Protein AF-A0A519CVZ2-F1 (afdb_monomer)

Sequence (558 aa):
MRIAIYMDTSGSMRLRGNDTLRDNHWDLVHSRFVDLPLRYVAFSSRNQQDVQSDWVVHDKPNLAKLSPNEFGGATYLWGLIVDEANIMIRRGLKPEEVLIYVITDGEDNQSPGLLRGFGGINGCIDELNIMKFPAEFWIVGIGLKEYEAASYQKFASRSGGQFFKLDNGKEEPVASEMKRSWKHRSSDPADWKKQRLRIIRDYLKDNKFESVLNLSGQDSLYALRSIIPVDHEELIEIGTKADAAMESKEWMGPSRHRKGHRWILLRKETYDALDDVKRDALAREISSFKGYGKLHLILDDFDLPLSGVTVGSGSRVLSDLRQWSGTDIDDLIAAIVDCGTSLDSDKIRIGTLERVRIENRFPLPNQPYIVLGPGGQRNSNYSNDDWWKGHYSNDDWNAVPGLPTDTCRPGLVVTPYLDCCRVNKTYHKDGYYEKLRERINSSAACRDFRNCFENSTEWDIPTPMQSLPVPHEERTHSDVWAPSRDCFIQILEEALVHIENCWHSKGMNNQVVIELTQLGKIIGLHNHPALACFEMAVGNISSDIRIRYSYSKVNGLY

Nearest PDB structures (foldseek):
  8ft6-assembly1_A  TM=7.127E-01  e=2.247E-05  Homo sapiens
  9fa7-assembly1_B  TM=7.196E-01  e=4.716E-05  Homo sapiens
  6sn1-assembly1_B  TM=7.176E-01  e=3.469E-04  Homo sapiens
  2m32-assembly1_A  TM=6.378E-01  e=9.347E-05  Homo sapiens
  8d3d-assembly1_A  TM=5.758E-01  e=1.393E-04  Homo sapiens

Radius of gyration: 29.03 Å; Cα contacts (8 Å, |Δi|>4): 836; chains: 1; bounding box: 63×72×75 Å

Solvent-accessible surface area (backbone atoms only — not comparable to full-atom values): 31614 Å² total; per-residue (Å²): 111,34,40,37,36,39,38,56,21,17,43,65,40,70,40,96,62,41,44,59,55,50,49,55,39,43,73,66,44,50,70,74,52,43,82,25,35,28,27,33,32,34,33,11,33,85,87,42,69,48,74,82,35,79,59,45,66,39,55,60,75,61,47,71,65,67,67,82,89,67,69,38,65,43,31,28,49,41,45,45,52,54,51,48,51,52,53,38,50,77,70,70,51,60,36,84,42,32,38,38,37,39,38,41,58,75,64,28,73,49,22,65,78,60,22,27,35,77,72,5,52,58,43,38,43,52,52,32,44,77,69,68,45,39,35,34,32,36,37,38,36,36,74,52,53,71,74,54,46,50,50,49,39,49,53,13,26,30,38,25,37,42,60,41,79,40,46,94,96,31,48,67,63,48,44,52,51,49,50,50,56,49,49,46,42,72,76,37,56,67,60,37,54,52,48,25,53,47,38,32,53,59,46,38,72,83,38,77,87,62,85,58,46,62,42,94,76,34,77,56,55,42,60,61,48,79,50,48,70,95,77,67,80,63,74,79,73,86,86,73,102,68,71,52,47,50,72,48,76,51,85,68,59,98,88,45,81,70,30,46,30,35,35,35,42,44,40,41,73,62,55,72,71,45,53,71,71,48,42,48,49,52,18,46,53,66,46,62,64,79,64,86,31,35,41,33,42,30,38,33,88,59,74,75,59,94,66,100,66,75,78,77,76,81,84,57,31,65,65,54,53,59,50,42,55,88,38,98,51,30,70,45,47,50,40,28,56,74,64,35,95,75,60,67,46,82,27,55,43,66,46,42,49,72,52,53,49,70,71,37,96,56,91,70,75,96,62,79,68,89,57,50,51,91,77,74,75,88,68,94,80,74,71,98,83,64,77,84,79,78,72,54,57,79,81,42,50,43,58,32,78,60,84,78,64,97,66,73,34,27,26,38,39,38,41,66,60,73,63,39,70,60,54,51,52,60,36,58,73,73,63,46,45,61,55,49,50,53,49,44,74,68,33,64,49,39,49,53,25,48,59,46,34,73,69,52,88,79,79,75,77,59,72,76,62,83,69,57,86,73,78,94,66,99,60,52,76,66,67,63,44,55,56,36,52,54,40,38,51,50,42,53,39,52,47,45,53,48,48,69,69,26,62,83,43,96,54,42,70,37,38,37,36,40,37,38,28,49,46,42,53,76,74,38,51,86,73,33,60,56,53,59,24,44,55,50,27,50,41,71,79,34,77,73,51,44,80,41,82,42,74,43,87,57,68,57,82,130

Mean predicted aligned error: 20.01 Å

pLDDT: mean 71.09, std 21.3, range [25.78, 98.06]

Foldseek 3Di:
DAEEEEEEQAQCCVPPCVVVLVLLLQVLALQLCAPHQYWYWYDAAPPDIDTPHHRDHDHPVVSNVPDDPHHHHHHADLVVLLVVLVVCVVVVHDLAVYEYEYEEADFACHHDDCCGTLSNLQVSQVSCQVSLRLHQYEYEHEPHDPVRQVSVQLSNLLSLHYYHYGYPPCSVVRSVVVVVLSCCCVVCVPVSVVSSVVSNVVSCLVVVPGHGHQDVVVVQVVLQVNQDDVDDQWDDFDDDQRFHKDWDWDDPDDPDDTFIEIEGEDEPVNVVPDDLVNLLVVLLVQQVPPGNAAYEYAYEPWDDQDDDDDQPPQDWQLVSLCSCCPTPCNSSSVSNVVNHPPPPGRHYGYYYPVVCCVPDPDDDDPGDDGAQGPPDPPPVDDDPPDPPPSRDHPQAEDEPPDDDDPDFHQEYEQELAQPLVVSVCVCPVPVNVVVLVVLLVVDPLSVQLCVQQVPPPDDDFPPVQQVDDDPDDPDDSCRSVVSRVVSSLSRLSSVLSSCLVRVPPPHHNQEYEYEYEPVCVVRCVVVRSSVVSSVVSSVVSHVSRDYHYHYDPDHNDD

Structure (mmCIF, N/CA/C/O backbone):
data_AF-A0A519CVZ2-F1
#
_entry.id   AF-A0A519CVZ2-F1
#
loop_
_atom_site.group_PDB
_atom_site.id
_atom_site.type_symbol
_atom_site.label_atom_id
_atom_site.label_alt_id
_atom_site.label_comp_id
_atom_site.label_asym_id
_atom_site.label_entity_id
_atom_site.label_seq_id
_atom_site.pdbx_PDB_ins_code
_atom_site.Cartn_x
_atom_site.Cartn_y
_atom_site.Cartn_z
_atom_site.occupancy
_atom_site.B_iso_or_equiv
_atom_site.auth_seq_id
_atom_site.auth_comp_id
_atom_site.auth_asym_id
_atom_site.auth_atom_id
_atom_site.pdbx_PDB_model_num
ATOM 1 N N . MET A 1 1 ? 1.267 -18.522 -14.099 1.00 87.44 1 MET A N 1
ATOM 2 C CA . MET A 1 1 ? 2.031 -17.375 -13.564 1.00 87.44 1 MET A CA 1
ATOM 3 C C . MET A 1 1 ? 2.373 -16.457 -14.720 1.00 87.44 1 MET A C 1
ATOM 5 O O . MET A 1 1 ? 2.730 -16.963 -15.776 1.00 87.44 1 MET A O 1
ATOM 9 N N . ARG A 1 2 ? 2.217 -15.149 -14.540 1.00 94.44 2 ARG A N 1
ATOM 10 C CA . ARG A 1 2 ? 2.443 -14.109 -15.548 1.00 94.44 2 ARG A CA 1
ATOM 11 C C . ARG A 1 2 ? 3.295 -13.000 -14.936 1.00 94.44 2 ARG A C 1
ATOM 13 O O . ARG A 1 2 ? 3.362 -12.896 -13.708 1.00 94.44 2 ARG A O 1
ATOM 20 N N . ILE A 1 3 ? 3.924 -12.183 -15.771 1.00 95.81 3 ILE A N 1
ATOM 21 C CA . ILE A 1 3 ? 4.720 -11.043 -15.307 1.00 95.81 3 ILE A CA 1
ATOM 22 C C . ILE A 1 3 ? 4.326 -9.766 -16.050 1.00 95.81 3 ILE A C 1
ATOM 24 O O . ILE A 1 3 ? 4.173 -9.775 -17.269 1.00 95.81 3 ILE A O 1
ATOM 28 N N . ALA A 1 4 ? 4.148 -8.680 -15.305 1.00 97.25 4 ALA A N 1
ATOM 29 C CA . ALA A 1 4 ? 4.017 -7.335 -15.844 1.00 97.25 4 ALA A CA 1
ATOM 30 C C . ALA A 1 4 ? 5.262 -6.540 -15.458 1.00 97.25 4 ALA A C 1
ATOM 32 O O . ALA A 1 4 ? 5.564 -6.411 -14.274 1.00 97.25 4 ALA A O 1
ATOM 33 N N . ILE A 1 5 ? 5.996 -6.061 -16.454 1.00 97.06 5 ILE A N 1
ATOM 34 C CA . ILE A 1 5 ? 7.236 -5.310 -16.301 1.00 97.06 5 ILE A CA 1
ATOM 35 C C . ILE A 1 5 ? 6.948 -3.845 -16.608 1.00 97.06 5 ILE A C 1
ATOM 37 O O . ILE A 1 5 ? 6.538 -3.524 -17.723 1.00 97.06 5 ILE A O 1
ATOM 41 N N . TYR A 1 6 ? 7.192 -2.980 -15.629 1.00 97.00 6 TYR A N 1
ATOM 42 C CA . TYR A 1 6 ? 7.087 -1.531 -15.750 1.00 97.00 6 TYR A CA 1
ATOM 43 C C . TYR A 1 6 ? 8.484 -0.929 -15.680 1.00 97.00 6 TYR A C 1
ATOM 45 O O . TYR A 1 6 ? 9.140 -0.991 -14.639 1.00 97.00 6 TYR A O 1
ATOM 53 N N . MET A 1 7 ? 8.939 -0.369 -16.797 1.00 96.06 7 MET A N 1
ATOM 54 C CA . MET A 1 7 ? 10.250 0.255 -16.928 1.00 96.06 7 MET A CA 1
ATOM 55 C C . MET A 1 7 ? 10.097 1.773 -16.963 1.00 96.06 7 MET A C 1
ATOM 57 O O . MET A 1 7 ? 9.520 2.305 -17.909 1.00 96.06 7 MET A O 1
ATOM 61 N N . ASP A 1 8 ? 10.632 2.460 -15.960 1.00 95.06 8 ASP A N 1
ATOM 62 C CA . ASP A 1 8 ? 10.688 3.919 -15.941 1.00 95.06 8 ASP A CA 1
ATOM 63 C C . ASP A 1 8 ? 11.600 4.419 -17.072 1.00 95.06 8 ASP A C 1
ATOM 65 O O . ASP A 1 8 ? 12.719 3.937 -17.272 1.00 95.06 8 ASP A O 1
ATOM 69 N N . THR A 1 9 ? 11.109 5.385 -17.836 1.00 94.38 9 THR A N 1
ATOM 70 C CA . THR A 1 9 ? 11.819 6.061 -18.920 1.00 94.38 9 THR A CA 1
ATOM 71 C C . THR A 1 9 ? 11.833 7.574 -18.752 1.00 94.38 9 THR A C 1
ATOM 73 O O . THR A 1 9 ? 12.067 8.317 -19.708 1.00 94.38 9 THR A O 1
ATOM 76 N N . SER A 1 10 ? 11.607 8.060 -17.535 1.00 92.56 10 SER A N 1
ATOM 77 C CA . SER A 1 10 ? 11.740 9.472 -17.192 1.00 92.56 10 SER A CA 1
ATOM 78 C C . SER A 1 10 ? 13.129 10.025 -17.529 1.00 92.56 10 SER A C 1
ATOM 80 O O . SER A 1 10 ? 14.108 9.305 -17.750 1.00 92.56 10 SER A O 1
ATOM 82 N N . GLY A 1 11 ? 13.236 11.355 -17.592 1.00 89.88 11 GLY A N 1
ATOM 83 C CA . GLY A 1 11 ? 14.487 12.015 -17.968 1.00 89.88 11 GLY A CA 1
ATOM 84 C C . GLY A 1 11 ? 15.670 11.687 -17.047 1.00 89.88 11 GLY A C 1
ATOM 85 O O . GLY A 1 11 ? 16.811 11.718 -17.510 1.00 89.88 11 GLY A O 1
ATOM 86 N N . SER A 1 12 ? 15.424 11.349 -15.775 1.00 89.25 12 SER A N 1
ATOM 87 C CA . SER A 1 12 ? 16.474 10.961 -14.823 1.00 89.25 12 SER A CA 1
ATOM 88 C C . SER A 1 12 ? 17.149 9.646 -15.198 1.00 89.25 12 SER A C 1
ATOM 90 O O . SER A 1 12 ? 18.370 9.570 -15.077 1.00 89.25 12 SER A O 1
ATOM 92 N N . MET A 1 13 ? 16.413 8.696 -15.787 1.00 88.44 13 MET A N 1
ATOM 93 C CA . MET A 1 13 ? 16.923 7.369 -16.160 1.00 88.44 13 MET A CA 1
ATOM 94 C C . MET A 1 13 ? 18.037 7.410 -17.213 1.00 88.44 13 MET A C 1
ATOM 96 O O . MET A 1 13 ? 18.817 6.468 -17.326 1.00 88.44 13 MET A O 1
ATOM 100 N N . ARG A 1 14 ? 18.127 8.491 -18.001 1.00 84.44 14 ARG A N 1
ATOM 101 C CA . ARG A 1 14 ? 19.207 8.707 -18.985 1.00 84.44 14 ARG A CA 1
ATOM 102 C C . ARG A 1 14 ? 20.416 9.429 -18.387 1.00 84.44 14 ARG A C 1
ATOM 104 O O . ARG A 1 14 ? 21.486 9.484 -18.987 1.00 84.44 14 ARG A O 1
ATOM 111 N N . LEU A 1 15 ? 20.241 10.052 -17.230 1.00 70.38 15 LEU A N 1
ATOM 112 C CA . LEU A 1 15 ? 21.274 10.823 -16.558 1.00 70.38 15 LEU A CA 1
ATOM 113 C C . LEU A 1 15 ? 21.985 9.931 -15.528 1.00 70.38 15 LEU A C 1
ATOM 115 O O . LEU A 1 15 ? 21.485 8.892 -15.114 1.00 70.38 15 LEU A O 1
ATOM 119 N N . ARG A 1 16 ? 23.186 10.340 -15.101 1.00 62.31 16 ARG A N 1
ATOM 120 C CA . ARG A 1 16 ? 23.949 9.702 -14.003 1.00 62.31 16 ARG A CA 1
ATOM 121 C C . ARG A 1 16 ? 24.453 8.264 -14.244 1.00 62.31 16 ARG A C 1
ATOM 123 O O . ARG A 1 16 ? 24.914 7.643 -13.295 1.00 62.31 16 ARG A O 1
ATOM 130 N N . GLY A 1 17 ? 24.442 7.763 -15.483 1.00 67.12 17 GLY A N 1
ATOM 131 C CA . GLY A 1 17 ? 24.876 6.390 -15.799 1.00 67.12 17 GLY A CA 1
ATOM 132 C C . GLY A 1 17 ? 23.854 5.313 -15.413 1.00 67.12 17 GLY A C 1
ATOM 133 O O . GLY A 1 17 ? 24.171 4.123 -15.430 1.00 67.12 17 GLY A O 1
ATOM 134 N N . ASN A 1 18 ? 22.628 5.726 -15.072 1.00 76.62 18 ASN A N 1
ATOM 135 C CA . ASN A 1 18 ? 21.520 4.834 -14.735 1.00 76.62 18 ASN A CA 1
ATOM 136 C C . ASN A 1 18 ? 21.064 3.995 -15.940 1.00 76.62 18 ASN A C 1
ATOM 138 O O . ASN A 1 18 ? 20.574 2.883 -15.759 1.00 76.62 18 ASN A O 1
ATOM 142 N N . ASP A 1 19 ? 21.271 4.492 -17.161 1.00 77.50 19 ASP A N 1
ATOM 143 C CA . ASP A 1 19 ? 20.993 3.782 -18.408 1.00 77.50 19 ASP A CA 1
ATOM 144 C C . ASP A 1 19 ? 21.835 2.509 -18.537 1.00 77.50 19 ASP A C 1
ATOM 146 O O . ASP A 1 19 ? 21.301 1.432 -18.788 1.00 77.50 19 ASP A O 1
ATOM 150 N N . THR A 1 20 ? 23.130 2.619 -18.252 1.00 83.94 20 THR A N 1
ATOM 151 C CA . THR A 1 20 ? 24.071 1.498 -18.284 1.00 83.94 20 THR A CA 1
ATOM 152 C C . THR A 1 20 ? 23.724 0.477 -17.198 1.00 83.94 20 THR A C 1
ATOM 154 O O . THR A 1 20 ? 23.700 -0.720 -17.469 1.00 83.94 20 THR A O 1
ATOM 157 N N . LEU A 1 21 ? 23.394 0.929 -15.980 1.00 87.12 21 LEU A N 1
ATOM 158 C CA . LEU A 1 21 ? 22.969 0.033 -14.897 1.00 87.12 21 LEU A CA 1
ATOM 159 C C . LEU A 1 21 ? 21.688 -0.722 -15.240 1.00 87.12 21 LEU A C 1
ATOM 161 O O . LEU A 1 21 ? 21.613 -1.932 -15.031 1.00 87.12 21 LEU A O 1
ATOM 165 N N . ARG A 1 22 ? 20.691 -0.014 -15.777 1.00 89.94 22 ARG A N 1
ATOM 166 C CA . ARG A 1 22 ? 19.430 -0.598 -16.233 1.00 89.94 22 ARG A CA 1
ATOM 167 C C . ARG A 1 22 ? 19.679 -1.663 -17.297 1.00 89.94 22 ARG A C 1
ATOM 169 O O . ARG A 1 22 ? 19.153 -2.764 -17.159 1.00 89.94 22 ARG A O 1
ATOM 176 N N . ASP A 1 23 ? 20.449 -1.336 -18.331 1.00 89.12 23 ASP A N 1
ATOM 177 C CA . ASP A 1 23 ? 20.677 -2.225 -19.474 1.00 89.12 23 ASP A CA 1
ATOM 178 C C . ASP A 1 23 ? 21.480 -3.464 -19.062 1.00 89.12 23 ASP A C 1
ATOM 180 O O . ASP A 1 23 ? 21.052 -4.586 -19.329 1.00 89.12 23 ASP A O 1
ATOM 184 N N . ASN A 1 24 ? 22.557 -3.284 -18.289 1.00 91.06 24 ASN A N 1
ATOM 185 C CA . ASN A 1 24 ? 23.325 -4.396 -17.723 1.00 91.06 24 ASN A CA 1
ATOM 186 C C . ASN A 1 24 ? 22.442 -5.306 -16.862 1.00 91.06 24 ASN A C 1
ATOM 188 O O . ASN A 1 24 ? 22.501 -6.532 -16.959 1.00 91.06 24 ASN A O 1
ATOM 192 N N . HIS A 1 25 ? 21.612 -4.718 -15.999 1.00 92.00 25 HIS A N 1
ATOM 193 C CA . HIS A 1 25 ? 20.696 -5.481 -15.163 1.00 92.00 25 HIS A CA 1
ATOM 194 C C . HIS A 1 25 ? 19.666 -6.241 -16.003 1.00 92.00 25 HIS A C 1
ATOM 196 O O . HIS A 1 25 ? 19.433 -7.425 -15.752 1.00 92.00 25 HIS A O 1
ATOM 202 N N . TRP A 1 26 ? 19.090 -5.603 -17.026 1.00 92.50 26 TRP A N 1
ATOM 203 C CA . TRP A 1 26 ? 18.158 -6.245 -17.951 1.00 92.50 26 TRP A CA 1
ATOM 204 C C . TRP A 1 26 ? 18.793 -7.456 -18.635 1.00 92.50 26 TRP A C 1
ATOM 206 O O . TRP A 1 26 ? 18.219 -8.545 -18.560 1.00 92.50 26 TRP A O 1
ATOM 216 N N . ASP A 1 27 ? 20.002 -7.309 -19.180 1.00 92.19 27 ASP A N 1
ATOM 217 C CA . ASP A 1 27 ? 20.771 -8.379 -19.827 1.00 92.19 27 ASP A CA 1
ATOM 218 C C . ASP A 1 27 ? 21.028 -9.580 -18.897 1.00 92.19 27 ASP A C 1
ATOM 220 O O . ASP A 1 27 ? 21.035 -10.740 -19.326 1.00 92.19 27 ASP A O 1
ATOM 224 N N . LEU A 1 28 ? 21.162 -9.337 -17.592 1.00 92.75 28 LEU A N 1
ATOM 225 C CA . LEU A 1 28 ? 21.354 -10.395 -16.600 1.00 92.75 28 LEU A CA 1
ATOM 226 C C . LEU A 1 28 ? 20.055 -11.136 -16.240 1.00 92.75 28 LEU A C 1
ATOM 228 O O . LEU A 1 28 ? 20.092 -12.338 -15.930 1.00 92.75 28 LEU A O 1
ATOM 232 N N . VAL A 1 29 ? 18.899 -10.460 -16.270 1.00 92.75 29 VAL A N 1
ATOM 233 C CA . VAL A 1 29 ? 17.641 -11.009 -15.725 1.00 92.75 29 VAL A CA 1
ATOM 234 C C . VAL A 1 29 ? 16.602 -11.407 -16.771 1.00 92.75 29 VAL A C 1
ATOM 236 O O . VAL A 1 29 ? 15.832 -12.331 -16.503 1.00 92.75 29 VAL A O 1
ATOM 239 N N . HIS A 1 30 ? 16.587 -10.803 -17.964 1.00 92.81 30 HIS A N 1
ATOM 240 C CA . HIS A 1 30 ? 15.504 -10.979 -18.947 1.00 92.81 30 HIS A CA 1
ATOM 241 C C . HIS A 1 30 ? 15.273 -12.452 -19.324 1.00 92.81 30 HIS A C 1
ATOM 243 O O . HIS A 1 30 ? 14.139 -12.916 -19.434 1.00 92.81 30 HIS A O 1
ATOM 249 N N . SER A 1 31 ? 16.353 -13.237 -19.426 1.00 91.56 31 SER A N 1
ATOM 250 C CA . SER A 1 31 ? 16.305 -14.670 -19.746 1.00 91.56 31 SER A CA 1
ATOM 251 C C . SER A 1 31 ? 15.508 -15.522 -18.748 1.00 91.56 31 SER A C 1
ATOM 253 O O . SER A 1 31 ? 15.214 -16.680 -19.030 1.00 91.56 31 SER A O 1
ATOM 255 N N . ARG A 1 32 ? 15.163 -14.984 -17.573 1.00 89.69 32 ARG A N 1
ATOM 256 C CA . ARG A 1 32 ? 14.370 -15.684 -16.548 1.00 89.69 32 ARG A CA 1
ATOM 257 C C . ARG A 1 32 ? 12.876 -15.580 -16.762 1.00 89.69 32 ARG A C 1
ATOM 259 O O . ARG A 1 32 ? 12.135 -16.342 -16.149 1.00 89.69 32 ARG A O 1
ATOM 266 N N . PHE A 1 33 ? 12.467 -14.668 -17.630 1.00 91.31 33 PHE A N 1
ATOM 267 C CA . PHE A 1 33 ? 11.076 -14.466 -17.998 1.00 91.31 33 PHE A CA 1
ATOM 268 C C . PHE A 1 33 ? 10.711 -15.177 -19.306 1.00 91.31 33 PHE A C 1
ATOM 270 O O . PHE A 1 33 ? 9.588 -15.034 -19.784 1.00 91.31 33 PHE A O 1
ATOM 277 N N . VAL A 1 34 ? 11.642 -15.964 -19.863 1.00 89.31 34 VAL A N 1
ATOM 278 C CA . VAL A 1 34 ? 11.375 -16.879 -20.979 1.00 89.31 34 VAL A CA 1
ATOM 279 C C . VAL A 1 34 ? 10.234 -17.822 -20.587 1.00 89.31 34 VAL A C 1
ATOM 281 O O . VAL A 1 34 ? 10.123 -18.223 -19.427 1.00 89.31 34 VAL A O 1
ATOM 284 N N . ASP A 1 35 ? 9.374 -18.137 -21.554 1.00 87.69 35 ASP A N 1
ATOM 285 C CA . ASP A 1 35 ? 8.203 -19.015 -21.406 1.00 87.69 35 ASP A CA 1
ATOM 286 C C . ASP A 1 35 ? 7.067 -18.477 -20.511 1.00 87.69 35 ASP A C 1
ATOM 288 O O . ASP A 1 35 ? 6.082 -19.176 -20.263 1.00 87.69 35 ASP A O 1
ATOM 292 N N . LEU A 1 36 ? 7.144 -17.222 -20.054 1.00 92.25 36 LEU A N 1
ATOM 293 C CA . LEU A 1 36 ? 6.061 -16.579 -19.310 1.00 92.25 36 LEU A CA 1
ATOM 294 C C . LEU A 1 36 ? 5.235 -15.656 -20.204 1.00 92.25 36 LEU A C 1
ATOM 296 O O . LEU A 1 36 ? 5.808 -14.877 -20.966 1.00 92.25 36 LEU A O 1
ATOM 300 N N . PRO A 1 37 ? 3.899 -15.639 -20.050 1.00 95.69 37 PRO A N 1
ATOM 301 C CA . PRO A 1 37 ? 3.086 -14.552 -20.573 1.00 95.69 37 PRO A CA 1
ATOM 302 C C . PRO A 1 37 ? 3.526 -13.237 -19.922 1.00 95.69 37 PRO A C 1
ATOM 304 O O . PRO A 1 37 ? 3.395 -13.068 -18.701 1.00 95.69 37 PRO A O 1
ATOM 307 N N . LEU A 1 38 ? 4.058 -12.328 -20.738 1.00 95.88 38 LEU A N 1
ATOM 308 C CA . LEU A 1 38 ? 4.711 -11.108 -20.286 1.00 95.88 38 LEU A CA 1
ATOM 309 C C . LEU A 1 38 ? 4.056 -9.868 -20.884 1.00 95.88 38 LEU A C 1
ATOM 311 O O . LEU A 1 38 ? 3.852 -9.756 -22.097 1.00 95.88 38 LEU A O 1
ATOM 315 N N . ARG A 1 39 ? 3.768 -8.905 -20.015 1.00 96.12 39 ARG A N 1
ATOM 316 C CA . ARG A 1 39 ? 3.436 -7.532 -20.386 1.00 96.12 39 ARG A CA 1
ATOM 317 C C . ARG A 1 39 ? 4.640 -6.643 -20.091 1.00 96.12 39 ARG A C 1
ATOM 319 O O . ARG A 1 39 ? 5.193 -6.740 -19.003 1.00 96.12 39 ARG A O 1
ATOM 326 N N . TYR A 1 40 ? 5.060 -5.830 -21.054 1.00 96.25 40 TYR A N 1
ATOM 327 C CA . TYR A 1 40 ? 6.166 -4.882 -20.905 1.00 96.25 40 TYR A CA 1
ATOM 328 C C . TYR A 1 40 ? 5.658 -3.495 -21.253 1.00 96.25 40 TYR A C 1
ATOM 330 O O . TYR A 1 40 ? 5.176 -3.283 -22.369 1.00 96.25 40 TYR A O 1
ATOM 338 N N . VAL A 1 41 ? 5.772 -2.574 -20.306 1.00 95.81 41 VAL A N 1
ATOM 339 C CA . VAL A 1 41 ? 5.357 -1.185 -20.465 1.00 95.81 41 VAL A CA 1
ATOM 340 C C . VAL A 1 41 ? 6.521 -0.292 -20.060 1.00 95.81 41 VAL A C 1
ATOM 342 O O . VAL A 1 41 ? 6.954 -0.299 -18.907 1.00 95.81 41 VAL A O 1
ATOM 345 N N . ALA A 1 42 ? 7.025 0.474 -21.018 1.00 95.12 42 ALA A N 1
ATOM 346 C CA . ALA A 1 42 ? 7.904 1.599 -20.747 1.00 95.12 42 ALA A CA 1
ATOM 347 C C . ALA A 1 42 ? 7.041 2.820 -20.399 1.00 95.12 42 ALA A C 1
ATOM 349 O O . ALA A 1 42 ? 6.063 3.083 -21.099 1.00 95.12 42 ALA A O 1
ATOM 350 N N . PHE A 1 43 ? 7.355 3.545 -19.326 1.00 95.25 43 PHE A N 1
ATOM 351 C CA . PHE A 1 43 ? 6.518 4.648 -18.850 1.00 95.25 43 PHE A CA 1
ATOM 352 C C . PHE A 1 43 ? 7.330 5.866 -18.412 1.00 95.25 43 PHE A C 1
ATOM 354 O O . PHE A 1 43 ? 8.376 5.732 -17.787 1.00 95.25 43 PHE A O 1
ATOM 361 N N . SER A 1 44 ? 6.798 7.062 -18.662 1.00 93.38 44 SER A N 1
ATOM 362 C CA . SER A 1 44 ? 7.309 8.308 -18.088 1.00 93.38 44 SER A CA 1
ATOM 363 C C . SER A 1 44 ? 6.169 9.182 -17.555 1.00 93.38 44 SER A C 1
ATOM 365 O O . SER A 1 44 ? 5.676 8.935 -16.457 1.00 93.38 44 SER A O 1
ATOM 367 N N . SER A 1 45 ? 5.709 10.195 -18.292 1.00 90.50 45 SER A N 1
ATOM 368 C CA . SER A 1 45 ? 4.648 11.117 -17.851 1.00 90.50 45 SER A CA 1
ATOM 369 C C . SER A 1 45 ? 3.238 10.517 -18.004 1.00 90.50 45 SER A C 1
ATOM 371 O O . SER A 1 45 ? 3.053 9.503 -18.671 1.00 90.50 45 SER A O 1
ATOM 373 N N . ARG A 1 46 ? 2.204 11.195 -17.471 1.00 74.50 46 ARG A N 1
ATOM 374 C CA . ARG A 1 46 ? 0.796 10.729 -17.392 1.00 74.50 46 ARG A CA 1
ATOM 375 C C . ARG A 1 46 ? 0.120 10.296 -18.716 1.00 74.50 46 ARG A C 1
ATOM 377 O O . ARG A 1 46 ? -0.966 9.748 -18.675 1.00 74.50 46 ARG A O 1
ATOM 384 N N . ASN A 1 47 ? 0.744 10.476 -19.878 1.00 80.56 47 ASN A N 1
ATOM 385 C CA . ASN A 1 47 ? 0.254 9.981 -21.178 1.00 80.56 47 ASN A CA 1
ATOM 386 C C . ASN A 1 47 ? 1.386 9.422 -22.060 1.00 80.56 47 ASN A C 1
ATOM 388 O O . ASN A 1 47 ? 1.271 9.384 -23.281 1.00 80.56 47 ASN A O 1
ATOM 392 N N . GLN A 1 48 ? 2.514 9.061 -21.453 1.00 82.38 48 GLN A N 1
ATOM 393 C CA . GLN A 1 48 ? 3.698 8.555 -22.139 1.00 82.38 48 GLN A CA 1
ATOM 394 C C . GLN A 1 48 ? 3.949 7.133 -21.652 1.00 82.38 48 GLN A C 1
ATOM 396 O O . GLN A 1 48 ? 4.740 6.899 -20.742 1.00 82.38 48 GLN A O 1
ATOM 401 N N . GLN A 1 49 ? 3.195 6.201 -22.229 1.00 87.31 49 GLN A N 1
ATOM 402 C CA . GLN A 1 49 ? 3.321 4.771 -21.986 1.00 87.31 49 GLN A CA 1
ATOM 403 C C . GLN A 1 49 ? 3.483 4.073 -23.334 1.00 87.31 49 GLN A C 1
ATOM 405 O O . GLN A 1 49 ? 2.687 4.297 -24.247 1.00 87.31 49 GLN A O 1
ATOM 410 N N . ASP A 1 50 ? 4.498 3.228 -23.448 1.00 91.19 50 ASP A N 1
ATOM 411 C CA . ASP A 1 50 ? 4.765 2.404 -24.621 1.00 91.19 50 ASP A CA 1
ATOM 412 C C . ASP A 1 50 ? 4.646 0.928 -24.229 1.00 91.19 50 ASP A C 1
ATOM 414 O O . ASP A 1 50 ? 5.482 0.373 -23.508 1.00 91.19 50 ASP A O 1
ATOM 418 N N . VAL A 1 51 ? 3.554 0.298 -24.665 1.00 92.44 51 VAL A N 1
ATOM 419 C CA . VAL A 1 51 ? 3.292 -1.126 -24.435 1.00 92.44 51 VAL A CA 1
ATOM 420 C C . VAL A 1 51 ? 4.001 -1.925 -25.524 1.00 92.44 51 VAL A C 1
ATOM 422 O O . VAL A 1 51 ? 3.459 -2.144 -26.606 1.00 92.44 51 VAL A O 1
ATOM 425 N N . GLN A 1 52 ? 5.204 -2.406 -25.222 1.00 91.69 52 GLN A N 1
ATOM 426 C CA . GLN A 1 52 ? 6.025 -3.164 -26.175 1.00 91.69 52 GLN A CA 1
ATOM 427 C C . GLN A 1 52 ? 5.658 -4.653 -26.234 1.00 91.69 52 GLN A C 1
ATOM 429 O O . GLN A 1 52 ? 5.950 -5.341 -27.211 1.00 91.69 52 GLN A O 1
ATOM 434 N N . SER A 1 53 ? 5.014 -5.172 -25.186 1.00 93.19 53 SER A N 1
ATOM 435 C CA . SER A 1 53 ? 4.488 -6.539 -25.135 1.00 93.19 53 SER A CA 1
ATOM 436 C C . SER A 1 53 ? 3.215 -6.582 -24.301 1.00 93.19 53 SER A C 1
ATOM 438 O O . SER A 1 53 ? 3.153 -5.951 -23.247 1.00 93.19 53 SER A O 1
ATOM 440 N N . ASP A 1 54 ? 2.225 -7.373 -24.719 1.00 94.62 54 ASP A N 1
ATOM 441 C CA . ASP A 1 54 ? 0.940 -7.487 -24.025 1.00 94.62 54 ASP A CA 1
ATOM 442 C C . ASP A 1 54 ? 0.530 -8.950 -23.789 1.00 94.62 54 ASP A C 1
ATOM 444 O O . ASP A 1 54 ? -0.171 -9.559 -24.592 1.00 94.62 54 ASP A O 1
ATOM 4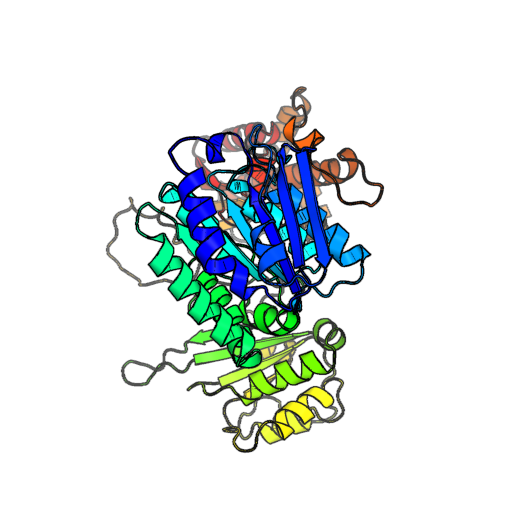48 N N . TRP A 1 55 ? 0.989 -9.518 -22.669 1.00 94.25 55 TRP A N 1
ATOM 449 C CA . TRP A 1 55 ? 0.729 -10.902 -22.237 1.00 94.25 55 TRP A CA 1
ATOM 450 C C . TRP A 1 55 ? 1.135 -11.981 -23.248 1.00 94.25 55 TRP A C 1
ATOM 452 O O . TRP A 1 55 ? 0.509 -13.040 -23.324 1.00 94.25 55 TRP A O 1
ATOM 462 N N . VAL A 1 56 ? 2.214 -11.732 -23.987 1.00 94.12 56 VAL A N 1
ATOM 463 C CA . VAL A 1 56 ? 2.771 -12.659 -24.978 1.00 94.12 56 VAL A CA 1
ATOM 464 C C . VAL A 1 56 ? 3.955 -13.412 -24.375 1.00 94.12 56 VAL A C 1
ATOM 466 O O . VAL A 1 56 ? 4.695 -12.869 -23.556 1.00 94.12 56 VAL A O 1
ATOM 469 N N . VAL A 1 57 ? 4.117 -14.677 -24.763 1.00 95.25 57 VAL A N 1
ATOM 470 C CA . VAL A 1 57 ? 5.305 -15.473 -24.439 1.00 95.25 57 VAL A CA 1
ATOM 471 C C . VAL A 1 57 ? 6.388 -15.175 -25.468 1.00 95.25 57 VAL A C 1
ATOM 473 O O . VAL A 1 57 ? 6.152 -15.305 -26.667 1.00 95.25 57 VAL A O 1
ATOM 476 N N . HIS A 1 58 ? 7.577 -14.810 -24.999 1.00 93.00 58 HIS A N 1
ATOM 477 C CA . HIS A 1 58 ? 8.721 -14.505 -25.854 1.00 93.00 58 HIS A CA 1
ATOM 478 C C . HIS A 1 58 ? 9.841 -15.525 -25.664 1.00 93.00 58 HIS A C 1
ATOM 480 O O . HIS A 1 58 ? 10.096 -15.999 -24.554 1.00 93.00 58 HIS A O 1
ATOM 486 N N . ASP A 1 59 ? 10.548 -15.816 -26.753 1.00 93.31 59 ASP A N 1
ATOM 487 C CA . ASP A 1 59 ? 11.827 -16.510 -26.690 1.00 93.31 59 ASP A CA 1
ATOM 488 C C . ASP A 1 59 ? 12.940 -15.567 -26.193 1.00 93.31 59 ASP A C 1
ATOM 490 O O . ASP A 1 59 ? 12.783 -14.345 -26.084 1.00 93.31 59 ASP A O 1
ATOM 494 N N . LYS A 1 60 ? 14.103 -16.139 -25.868 1.00 91.31 60 LYS A N 1
ATOM 495 C CA . LYS A 1 60 ? 15.231 -15.367 -25.331 1.00 91.31 60 LYS A CA 1
ATOM 496 C C . LYS A 1 60 ? 15.683 -14.222 -26.265 1.00 91.31 60 LYS A C 1
ATOM 498 O O . LYS A 1 60 ? 15.904 -13.128 -25.742 1.00 91.31 60 LYS A O 1
ATOM 503 N N . PRO A 1 61 ? 15.827 -14.416 -27.595 1.00 92.44 61 PRO A N 1
ATOM 504 C CA . PRO A 1 61 ? 16.212 -13.334 -28.502 1.00 92.44 61 PRO A CA 1
ATOM 505 C C . PRO A 1 61 ? 15.196 -12.194 -28.584 1.00 92.44 61 PRO A C 1
ATOM 507 O O . PRO A 1 61 ? 15.613 -11.045 -28.686 1.00 92.44 61 PRO A O 1
ATOM 510 N N . ASN A 1 62 ? 13.888 -12.471 -28.552 1.00 91.88 62 ASN A N 1
ATOM 511 C CA . ASN A 1 62 ? 12.883 -11.409 -28.621 1.00 91.88 62 ASN A CA 1
ATOM 512 C C . ASN A 1 62 ? 12.727 -10.671 -27.286 1.00 91.88 62 ASN A C 1
ATOM 514 O O . ASN A 1 62 ? 12.580 -9.454 -27.306 1.00 91.88 62 ASN A O 1
ATOM 518 N N . LEU A 1 63 ? 12.893 -11.347 -26.139 1.00 91.25 63 LEU A N 1
ATOM 519 C CA . LEU A 1 63 ? 12.985 -10.663 -24.839 1.00 91.25 63 LEU A CA 1
ATOM 520 C C . LEU A 1 63 ? 14.169 -9.699 -24.766 1.00 91.25 63 LEU A C 1
ATOM 522 O O . LEU A 1 63 ? 14.025 -8.608 -24.229 1.00 91.25 63 LEU A O 1
ATOM 526 N N . ALA A 1 64 ? 15.328 -10.086 -25.305 1.00 90.19 64 ALA A N 1
ATOM 527 C CA . ALA A 1 64 ? 16.516 -9.228 -25.314 1.00 90.19 64 ALA A CA 1
ATOM 528 C C . ALA A 1 64 ? 16.314 -7.934 -26.126 1.00 90.19 64 ALA A C 1
ATOM 530 O O . ALA A 1 64 ? 17.001 -6.951 -25.889 1.00 90.19 64 ALA A O 1
ATOM 531 N N . LYS A 1 65 ? 15.373 -7.928 -27.080 1.00 91.06 65 LYS A N 1
ATOM 532 C CA . LYS A 1 65 ? 15.037 -6.748 -27.893 1.00 91.06 65 LYS A CA 1
ATOM 533 C C . LYS A 1 65 ? 14.044 -5.805 -27.213 1.00 91.06 65 LYS A C 1
ATOM 535 O O . LYS A 1 65 ? 13.813 -4.724 -27.745 1.00 91.06 65 LYS A O 1
ATOM 540 N N . LEU A 1 66 ? 13.419 -6.211 -26.102 1.00 89.44 66 LEU A N 1
ATOM 541 C CA . LEU A 1 66 ? 12.555 -5.321 -25.330 1.00 89.44 66 LEU A CA 1
ATOM 542 C C . LEU A 1 66 ? 13.439 -4.299 -24.621 1.00 89.44 66 LEU A C 1
ATOM 544 O O . LEU A 1 66 ? 14.102 -4.612 -23.633 1.00 89.44 66 LEU A O 1
ATOM 548 N N . SER A 1 67 ? 13.463 -3.089 -25.159 1.00 83.94 67 SER A N 1
ATOM 549 C CA . SER A 1 67 ? 14.212 -1.964 -24.623 1.00 83.94 67 SER A CA 1
ATOM 550 C C . SER A 1 67 ? 13.442 -0.678 -24.901 1.00 83.94 67 SER A C 1
ATOM 552 O O . SER A 1 67 ? 12.903 -0.517 -26.003 1.00 83.94 67 SER A O 1
ATOM 554 N N . PRO A 1 68 ? 13.394 0.276 -23.963 1.00 83.31 68 PRO A N 1
ATOM 555 C CA . PRO A 1 68 ? 12.756 1.547 -24.243 1.00 83.31 68 PRO A CA 1
ATOM 556 C C . PRO A 1 68 ? 13.578 2.360 -25.244 1.00 83.31 68 PRO A C 1
ATOM 558 O O . PRO A 1 68 ? 14.796 2.466 -25.118 1.00 83.31 68 PR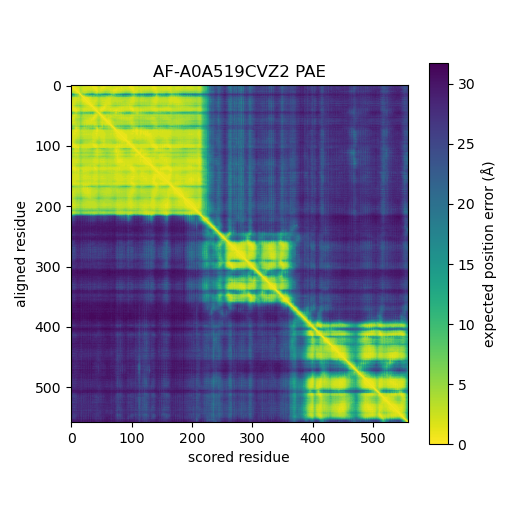O A O 1
ATOM 561 N N . ASN A 1 69 ? 12.904 2.949 -26.231 1.00 77.62 69 ASN A N 1
ATOM 562 C CA . ASN A 1 69 ? 13.561 3.730 -27.286 1.00 77.62 69 ASN A CA 1
ATOM 563 C C . ASN A 1 69 ? 13.621 5.230 -26.964 1.00 77.62 69 ASN A C 1
ATOM 565 O O . ASN A 1 69 ? 14.450 5.952 -27.516 1.00 77.62 69 ASN A O 1
ATOM 569 N N . GLU A 1 70 ? 12.753 5.704 -26.069 1.00 83.00 70 GLU A N 1
ATOM 570 C CA . GLU A 1 70 ? 12.621 7.115 -25.722 1.00 83.00 70 GLU A CA 1
ATOM 571 C C . GLU A 1 70 ? 12.739 7.306 -24.213 1.00 83.00 70 GLU A C 1
ATOM 573 O O . GLU A 1 70 ? 12.062 6.636 -23.436 1.00 83.00 70 GLU A O 1
ATOM 578 N N . PHE A 1 71 ? 13.600 8.247 -23.819 1.00 87.69 71 PHE A N 1
ATOM 579 C CA . PHE A 1 71 ? 13.784 8.664 -22.434 1.00 87.69 71 PHE A CA 1
ATOM 580 C C . PHE A 1 71 ? 13.551 10.159 -22.314 1.00 87.69 71 PHE A C 1
ATOM 582 O O . PHE A 1 71 ? 14.149 10.953 -23.049 1.00 87.69 71 PHE A O 1
ATOM 589 N N . GLY A 1 72 ? 12.709 10.548 -21.370 1.00 86.50 72 GLY A N 1
ATOM 590 C CA . GLY A 1 72 ? 12.347 11.934 -21.160 1.00 86.50 72 GLY A CA 1
ATOM 591 C C . GLY A 1 72 ? 11.038 12.080 -20.407 1.00 86.50 72 GLY A C 1
ATOM 592 O O . GLY A 1 72 ? 10.279 11.133 -20.221 1.00 86.50 72 GLY A O 1
ATOM 593 N N . GLY A 1 73 ? 10.773 13.311 -19.983 1.00 88.56 73 GLY A N 1
ATOM 594 C CA . GLY A 1 73 ? 9.596 13.616 -19.187 1.00 88.56 73 GLY A CA 1
ATOM 595 C C . GLY A 1 73 ? 9.773 13.247 -17.718 1.00 88.56 73 GLY A C 1
ATOM 596 O O . GLY A 1 73 ? 10.888 13.149 -17.200 1.00 88.56 73 GLY A O 1
ATOM 597 N N . ALA A 1 74 ? 8.636 13.135 -17.053 1.00 92.12 74 ALA A N 1
ATOM 598 C CA . ALA A 1 74 ? 8.509 12.983 -15.615 1.00 92.12 74 ALA A CA 1
ATOM 599 C C . ALA A 1 74 ? 8.124 11.523 -15.268 1.00 92.12 74 ALA A C 1
ATOM 601 O O . ALA A 1 74 ? 8.193 10.671 -16.148 1.00 92.12 74 ALA A O 1
ATOM 602 N N . THR A 1 75 ? 7.760 11.213 -14.022 1.00 94.19 75 THR A N 1
ATOM 603 C CA . THR A 1 75 ? 7.520 9.835 -13.541 1.00 94.19 75 THR A CA 1
ATOM 604 C C . THR A 1 75 ? 6.086 9.686 -13.026 1.00 94.19 75 THR A C 1
ATOM 606 O O . THR A 1 75 ? 5.721 10.293 -12.018 1.00 94.19 75 THR A O 1
ATOM 609 N N . TYR A 1 76 ? 5.272 8.885 -13.719 1.00 95.62 76 TYR A N 1
ATOM 610 C CA . TYR A 1 76 ? 3.883 8.528 -13.402 1.00 95.62 76 TYR A CA 1
ATOM 611 C C . TYR A 1 76 ? 3.811 7.048 -13.008 1.00 95.62 76 TYR A C 1
ATOM 613 O O . TYR A 1 76 ? 3.465 6.198 -13.821 1.00 95.62 76 TYR A O 1
ATOM 621 N N . LEU A 1 77 ? 4.201 6.723 -11.777 1.00 96.31 77 LEU A N 1
ATOM 622 C CA . LEU A 1 77 ? 4.369 5.346 -11.312 1.00 96.31 77 LEU A CA 1
ATOM 623 C C . LEU A 1 77 ? 3.130 4.814 -10.579 1.00 96.31 77 LEU A C 1
ATOM 625 O O . LEU A 1 77 ? 2.585 3.776 -10.945 1.00 96.31 77 LEU A O 1
ATOM 629 N N . TRP A 1 78 ? 2.675 5.498 -9.530 1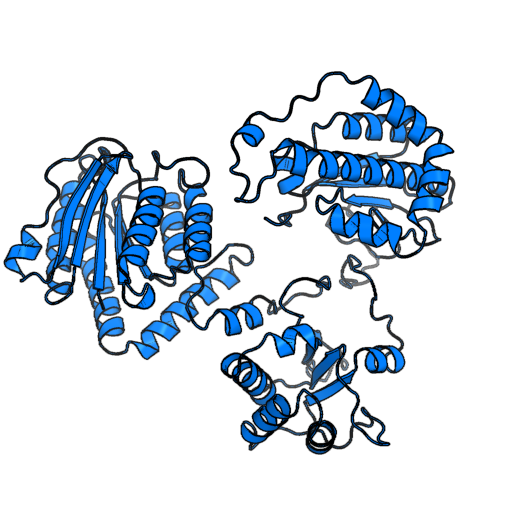.00 96.00 78 TRP A N 1
ATOM 630 C CA . TR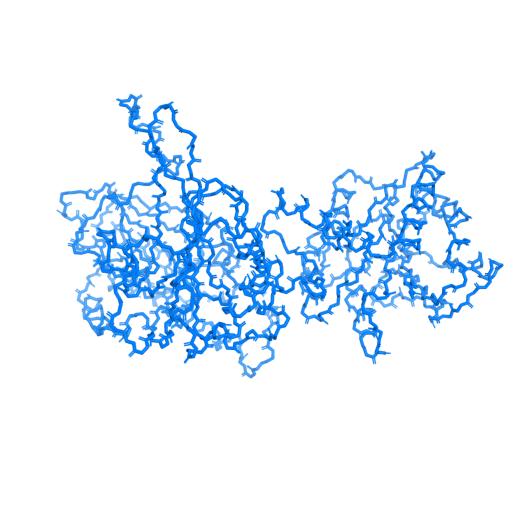P A 1 78 ? 1.597 5.008 -8.670 1.00 96.00 78 TRP A CA 1
ATOM 631 C C . TRP A 1 78 ? 0.247 5.025 -9.384 1.00 96.00 78 TRP A C 1
ATOM 633 O O . TRP A 1 78 ? -0.493 4.046 -9.319 1.00 96.00 78 TRP A O 1
ATOM 643 N N . GLY A 1 79 ? -0.041 6.089 -10.135 1.00 95.19 79 GLY A N 1
ATOM 644 C CA . GLY A 1 79 ? -1.209 6.152 -11.008 1.00 95.19 79 GLY A CA 1
ATOM 645 C C . GLY A 1 79 ? -1.179 5.089 -12.107 1.00 95.19 79 GLY A C 1
ATOM 646 O O . GLY A 1 79 ? -2.188 4.424 -12.316 1.00 95.19 79 GLY A O 1
ATOM 647 N N . LEU A 1 80 ? -0.015 4.846 -12.726 1.00 96.19 80 LEU A N 1
ATOM 648 C CA . LEU A 1 80 ? 0.152 3.762 -13.700 1.00 96.19 80 LEU A CA 1
ATOM 649 C C . LEU A 1 80 ? -0.186 2.401 -13.089 1.00 96.19 80 LEU A C 1
ATOM 651 O O . LEU A 1 80 ? -0.902 1.623 -13.707 1.00 96.19 80 LEU A O 1
ATOM 655 N N . ILE A 1 81 ? 0.308 2.104 -11.884 1.00 96.88 81 ILE A N 1
ATOM 656 C CA . ILE A 1 81 ? 0.031 0.828 -11.210 1.00 96.88 81 ILE A CA 1
ATOM 657 C C . ILE A 1 81 ? -1.477 0.635 -10.992 1.00 96.88 81 ILE A C 1
ATOM 659 O O . ILE A 1 81 ? -1.989 -0.460 -11.237 1.00 96.88 81 ILE A O 1
ATOM 663 N N . VAL A 1 82 ? -2.190 1.681 -10.564 1.00 96.12 82 VAL A N 1
ATOM 664 C CA . VAL A 1 82 ? -3.648 1.646 -10.356 1.00 96.12 82 VAL A CA 1
ATOM 665 C C . VAL A 1 82 ? -4.402 1.462 -11.680 1.00 96.12 82 VAL A C 1
ATOM 667 O O . VAL A 1 82 ? -5.311 0.630 -11.769 1.00 96.12 82 VAL A O 1
ATOM 670 N N . ASP A 1 83 ? -4.009 2.182 -12.730 1.00 94.94 83 ASP A N 1
ATOM 671 C CA . ASP A 1 83 ? -4.610 2.065 -14.063 1.00 94.94 83 ASP A CA 1
ATOM 672 C C . ASP A 1 83 ? -4.387 0.669 -14.659 1.00 94.94 83 ASP A C 1
ATOM 674 O O . ASP A 1 83 ? -5.309 0.039 -15.187 1.00 94.94 83 ASP A O 1
ATOM 678 N N . GLU A 1 84 ? -3.176 0.139 -14.522 1.00 95.06 84 GLU A N 1
ATOM 679 C CA . GLU A 1 84 ? -2.820 -1.184 -15.012 1.00 95.06 84 GLU A CA 1
ATOM 680 C C . GLU A 1 84 ? -3.540 -2.292 -14.241 1.00 95.06 84 GLU A C 1
ATOM 682 O O . GLU A 1 84 ? -4.050 -3.226 -14.862 1.00 95.06 84 GLU A O 1
ATOM 687 N N . ALA A 1 85 ? -3.672 -2.181 -12.916 1.00 95.25 85 ALA A N 1
ATOM 688 C CA . ALA A 1 85 ? -4.487 -3.103 -12.124 1.00 95.25 85 ALA A CA 1
ATOM 689 C C . ALA A 1 85 ? -5.938 -3.144 -12.637 1.00 95.25 85 ALA A C 1
ATOM 691 O O . ALA A 1 85 ? -6.481 -4.226 -12.885 1.00 95.25 85 ALA A O 1
ATOM 692 N N . ASN A 1 86 ? -6.537 -1.980 -12.908 1.00 93.88 86 ASN A N 1
ATOM 693 C CA . ASN A 1 86 ? -7.864 -1.880 -13.519 1.00 93.88 86 ASN A CA 1
ATOM 694 C C . ASN A 1 86 ? -7.938 -2.564 -14.894 1.00 93.88 86 ASN A C 1
ATOM 696 O O . ASN A 1 86 ? -8.883 -3.310 -15.170 1.00 93.88 86 ASN A O 1
ATOM 700 N N . ILE A 1 87 ? -6.947 -2.343 -15.765 1.00 92.88 87 ILE A N 1
ATOM 701 C CA . ILE A 1 87 ? -6.870 -2.994 -17.084 1.00 92.88 87 ILE A CA 1
ATOM 702 C C . ILE A 1 87 ? -6.801 -4.518 -16.929 1.00 92.88 87 ILE A C 1
ATOM 704 O O . ILE A 1 87 ? -7.499 -5.246 -17.641 1.00 92.88 87 ILE A O 1
ATOM 708 N N . MET A 1 88 ? -5.994 -5.015 -15.990 1.00 94.38 88 MET A N 1
ATOM 709 C CA . MET A 1 88 ? -5.847 -6.446 -15.726 1.00 94.38 88 MET A CA 1
ATOM 710 C C . MET A 1 88 ? -7.143 -7.078 -15.214 1.00 94.38 88 MET A C 1
ATOM 712 O O . MET A 1 88 ? -7.542 -8.129 -15.721 1.00 94.38 88 MET A O 1
ATOM 716 N N . ILE A 1 89 ? -7.837 -6.419 -14.282 1.00 92.06 89 ILE A N 1
ATOM 717 C CA . ILE A 1 89 ? -9.138 -6.871 -13.764 1.00 92.06 89 ILE A CA 1
ATOM 718 C C . ILE A 1 89 ? -10.168 -6.950 -14.891 1.00 92.06 89 ILE A C 1
ATOM 720 O O . ILE A 1 89 ? -10.826 -7.978 -15.051 1.00 92.06 89 ILE A O 1
ATOM 724 N N . ARG A 1 90 ? -10.276 -5.907 -15.726 1.00 92.50 90 ARG A N 1
ATOM 725 C CA . ARG A 1 90 ? -11.212 -5.885 -16.869 1.00 92.50 90 ARG A CA 1
ATOM 726 C C . ARG A 1 90 ? -10.948 -7.003 -17.873 1.00 92.50 90 ARG A C 1
ATOM 728 O O . ARG A 1 90 ? -11.868 -7.461 -18.543 1.00 92.50 90 ARG A O 1
ATOM 735 N N . ARG A 1 91 ? -9.698 -7.455 -17.971 1.00 91.81 91 ARG A N 1
ATOM 736 C CA . ARG A 1 91 ? -9.281 -8.580 -18.819 1.00 91.81 91 ARG A CA 1
ATOM 737 C C . ARG A 1 91 ? -9.425 -9.946 -18.136 1.00 91.81 91 ARG A C 1
ATOM 739 O O . ARG A 1 91 ? -9.020 -10.952 -18.714 1.00 91.81 91 ARG A O 1
ATOM 746 N N . GLY A 1 92 ? -9.982 -9.999 -16.925 1.00 91.44 92 GLY A N 1
ATOM 747 C CA . GLY A 1 92 ? -10.199 -11.235 -16.174 1.00 91.44 92 GLY A CA 1
ATOM 748 C C . GLY A 1 92 ? -8.911 -11.876 -15.655 1.00 91.44 92 GLY A C 1
ATOM 749 O O . GLY A 1 92 ? -8.874 -13.086 -15.427 1.00 91.44 92 GLY A O 1
ATOM 750 N N . LEU A 1 93 ? -7.835 -11.097 -15.502 1.00 92.00 93 LEU A N 1
ATOM 751 C CA . LEU A 1 93 ? -6.588 -11.600 -14.939 1.00 92.00 93 LEU A CA 1
ATOM 752 C C . LEU A 1 93 ? -6.701 -11.727 -13.427 1.00 92.00 93 LEU A C 1
ATOM 754 O O . LEU A 1 93 ? -7.134 -10.807 -12.739 1.00 92.00 93 LEU A O 1
ATOM 758 N N . LYS A 1 94 ? -6.256 -12.873 -12.919 1.00 88.88 94 LYS A N 1
ATOM 759 C CA . LYS A 1 94 ? -6.193 -13.144 -11.488 1.00 88.88 94 LYS A CA 1
ATOM 760 C C . LYS A 1 94 ? -4.961 -12.464 -10.882 1.00 88.88 94 LYS A C 1
ATOM 762 O O . LYS A 1 94 ? -3.849 -12.820 -11.286 1.00 88.88 94 LYS A O 1
ATOM 767 N N . PRO A 1 95 ? -5.115 -11.528 -9.929 1.00 88.31 95 PRO A N 1
ATOM 768 C CA . PRO A 1 95 ? -3.992 -10.780 -9.356 1.00 88.31 95 PRO A CA 1
ATOM 769 C C . PRO A 1 95 ? -2.915 -11.687 -8.747 1.00 88.31 95 PRO A C 1
ATOM 771 O O . PRO A 1 95 ? -1.723 -11.429 -8.884 1.00 88.31 95 PRO A O 1
ATOM 774 N N . GLU A 1 96 ? -3.315 -12.802 -8.132 1.00 83.75 96 GLU A N 1
ATOM 775 C CA . GLU A 1 96 ? -2.418 -13.789 -7.525 1.00 83.75 96 GLU A CA 1
ATOM 776 C C . GLU A 1 96 ? -1.536 -14.548 -8.530 1.00 83.75 96 GLU A C 1
ATOM 778 O O . GLU A 1 96 ? -0.535 -15.155 -8.143 1.00 83.75 96 GLU A O 1
ATOM 783 N N . GLU A 1 97 ? -1.889 -14.530 -9.817 1.00 87.88 97 GLU A N 1
ATOM 784 C CA . GLU A 1 97 ? -1.082 -15.129 -10.878 1.00 87.88 97 GLU A CA 1
ATOM 785 C C . GLU A 1 97 ? -0.067 -14.148 -11.469 1.00 87.88 97 GLU A C 1
ATOM 787 O O . GLU A 1 97 ? 0.814 -14.587 -12.217 1.00 87.88 97 GLU A O 1
ATOM 792 N N . VAL A 1 98 ? -0.179 -12.856 -11.148 1.00 92.25 98 VAL A N 1
ATOM 793 C CA . VAL A 1 98 ? 0.632 -11.776 -11.712 1.00 92.25 98 VAL A CA 1
ATOM 794 C C . VAL A 1 98 ? 1.725 -11.370 -10.726 1.00 92.25 98 VAL A C 1
ATOM 796 O O . VAL A 1 98 ? 1.464 -11.005 -9.581 1.00 92.25 98 VAL A O 1
ATOM 799 N N . LEU A 1 99 ? 2.973 -11.419 -11.190 1.00 95.12 99 LEU A N 1
ATOM 800 C CA . LEU A 1 99 ? 4.068 -10.680 -10.572 1.00 95.12 99 LEU A CA 1
ATOM 801 C C . LEU A 1 99 ? 4.192 -9.324 -11.263 1.00 95.12 99 LEU A C 1
ATOM 803 O O . LEU A 1 99 ? 4.360 -9.277 -12.482 1.00 95.12 99 LEU A O 1
ATOM 807 N N . ILE A 1 100 ? 4.149 -8.246 -10.492 1.00 97.50 100 ILE A N 1
ATOM 808 C CA . ILE A 1 100 ? 4.486 -6.912 -10.971 1.00 97.50 100 ILE A CA 1
ATOM 809 C C . ILE A 1 100 ? 5.969 -6.664 -10.704 1.00 97.50 100 ILE A C 1
ATOM 811 O O . ILE A 1 100 ? 6.438 -6.806 -9.578 1.00 97.50 100 ILE A O 1
ATOM 815 N N . TYR A 1 101 ? 6.703 -6.303 -11.748 1.00 97.50 101 TYR A N 1
ATOM 816 C CA . TYR A 1 101 ? 8.130 -6.033 -11.717 1.00 97.50 101 TYR A CA 1
ATOM 817 C C . TYR A 1 101 ? 8.388 -4.592 -12.156 1.00 97.50 101 TYR A C 1
ATOM 819 O O . TYR A 1 101 ? 8.174 -4.252 -13.314 1.00 97.50 101 TYR A O 1
ATOM 827 N N . VAL A 1 102 ? 8.808 -3.737 -11.229 1.00 97.69 102 VAL A N 1
ATOM 828 C CA . VAL A 1 102 ? 9.011 -2.299 -11.461 1.00 97.69 102 VAL A CA 1
ATOM 829 C C . VAL A 1 102 ? 10.500 -1.992 -11.461 1.00 97.69 102 VAL A C 1
ATOM 831 O O . VAL A 1 102 ? 11.218 -2.445 -10.573 1.00 97.69 102 VAL A O 1
ATOM 834 N N . ILE A 1 103 ? 10.956 -1.188 -12.415 1.00 96.69 103 ILE A N 1
ATOM 835 C CA . ILE A 1 103 ? 12.318 -0.652 -12.467 1.00 96.69 103 ILE A CA 1
ATOM 836 C C . ILE A 1 103 ? 12.213 0.872 -12.539 1.00 96.69 103 ILE A C 1
ATOM 838 O O . ILE A 1 103 ? 11.569 1.384 -13.450 1.00 96.69 103 ILE A O 1
ATOM 842 N N . THR A 1 104 ? 12.813 1.590 -11.586 1.00 95.94 104 THR A N 1
ATOM 843 C CA . THR A 1 104 ? 12.738 3.064 -11.492 1.00 95.94 104 THR A CA 1
ATOM 844 C C . THR A 1 104 ? 13.956 3.652 -10.774 1.00 95.94 104 THR A C 1
ATOM 846 O O . THR A 1 104 ? 14.585 2.971 -9.962 1.00 95.94 104 THR A O 1
ATOM 849 N N . ASP A 1 105 ? 14.300 4.908 -11.067 1.00 93.81 105 ASP A N 1
ATOM 850 C CA . ASP A 1 105 ? 15.410 5.646 -10.444 1.00 93.81 105 ASP A CA 1
ATOM 851 C C . ASP A 1 105 ? 14.976 6.869 -9.624 1.00 93.81 105 ASP A C 1
ATOM 853 O O . ASP A 1 105 ? 15.819 7.651 -9.174 1.00 93.81 105 ASP A O 1
ATOM 857 N N . GLY A 1 106 ? 13.671 7.057 -9.427 1.00 88.81 106 GLY A N 1
ATOM 858 C CA . GLY A 1 106 ? 13.162 8.302 -8.874 1.00 88.81 106 GLY A CA 1
ATOM 859 C C . GLY A 1 106 ? 11.813 8.181 -8.192 1.00 88.81 106 GLY A C 1
ATOM 860 O O . GLY A 1 106 ? 11.253 7.104 -8.024 1.00 88.81 106 GLY A O 1
ATOM 861 N N . GLU A 1 107 ? 11.319 9.325 -7.740 1.00 92.25 107 GLU A N 1
ATOM 862 C CA . GLU A 1 107 ? 10.017 9.475 -7.104 1.00 92.25 107 GLU A CA 1
ATOM 863 C C . GLU A 1 107 ? 8.930 9.758 -8.148 1.00 92.25 107 GLU A C 1
ATOM 865 O O . GLU A 1 107 ? 9.155 10.488 -9.116 1.00 92.25 107 GLU A O 1
ATOM 870 N N . ASP A 1 108 ? 7.717 9.259 -7.905 1.00 93.31 108 ASP A N 1
ATOM 871 C CA . ASP A 1 108 ? 6.540 9.667 -8.664 1.00 93.31 108 ASP A CA 1
ATOM 872 C C . ASP A 1 108 ? 6.273 11.174 -8.518 1.00 93.31 108 ASP A C 1
ATOM 874 O O . ASP A 1 108 ? 5.987 11.677 -7.433 1.00 93.31 108 ASP A O 1
ATOM 878 N N . ASN A 1 109 ? 6.294 11.914 -9.621 1.00 91.75 109 ASN A N 1
ATOM 879 C CA . ASN A 1 109 ? 6.058 13.356 -9.616 1.00 91.75 109 ASN A CA 1
ATOM 880 C C . ASN A 1 109 ? 4.914 13.796 -10.546 1.00 91.75 109 ASN A C 1
ATOM 882 O O . ASN A 1 109 ? 4.637 15.002 -10.614 1.00 91.75 109 ASN A O 1
ATOM 886 N N . GLN A 1 110 ? 4.219 12.851 -11.190 1.00 94.44 110 GLN A N 1
ATOM 887 C CA . GLN A 1 110 ? 3.122 13.093 -12.140 1.00 94.44 110 GLN A CA 1
ATOM 888 C C . GLN A 1 110 ? 1.782 12.492 -11.726 1.00 94.44 110 GLN A C 1
ATOM 890 O O . GLN A 1 110 ? 0.752 12.877 -12.289 1.00 94.44 110 GLN A O 1
ATOM 895 N N . SER A 1 111 ? 1.756 11.565 -10.772 1.00 92.38 111 SER A N 1
ATOM 896 C CA . SER A 1 111 ? 0.497 11.014 -10.289 1.00 92.38 111 SER A CA 1
ATOM 897 C C . SER A 1 111 ? -0.327 12.084 -9.571 1.00 92.38 111 SER A C 1
ATOM 899 O O . SER A 1 111 ? 0.228 12.961 -8.901 1.00 92.38 111 SER A O 1
ATOM 901 N N . PRO A 1 112 ? -1.660 12.080 -9.742 1.00 85.31 112 PRO A N 1
ATOM 902 C CA . PRO A 1 112 ? -2.524 13.086 -9.143 1.00 85.31 112 PRO A CA 1
ATOM 903 C C . PRO A 1 112 ? -2.785 12.810 -7.656 1.00 85.31 112 PRO A C 1
ATOM 905 O O . PRO A 1 112 ? -2.824 11.663 -7.215 1.00 85.31 112 PRO A O 1
ATOM 908 N N . GLY A 1 113 ? -3.048 13.878 -6.898 1.00 88.94 113 GLY A N 1
ATOM 909 C CA . GLY A 1 113 ? -3.611 13.805 -5.546 1.00 88.94 113 GLY A CA 1
ATOM 910 C C . GLY A 1 113 ? -2.827 12.906 -4.586 1.00 88.94 113 GLY A C 1
ATOM 911 O O . GLY A 1 113 ? -1.612 13.044 -4.444 1.00 88.94 113 GLY A O 1
ATOM 912 N N . LEU A 1 114 ? -3.545 11.983 -3.940 1.00 87.12 114 LEU A N 1
ATOM 913 C CA . LEU A 1 114 ? -3.013 11.046 -2.943 1.00 87.12 114 LEU A CA 1
ATOM 914 C C . LEU A 1 114 ? -2.060 9.993 -3.516 1.00 87.12 114 LEU A C 1
ATOM 916 O O . LEU A 1 114 ? -1.507 9.227 -2.740 1.00 87.12 114 LEU A O 1
ATOM 920 N N . LEU A 1 115 ? -1.870 9.945 -4.838 1.00 90.69 115 LEU A N 1
ATOM 921 C CA . LEU A 1 115 ? -0.931 9.043 -5.501 1.00 90.69 115 LEU A CA 1
ATOM 922 C C . LEU A 1 115 ? 0.403 9.719 -5.820 1.00 90.69 115 LEU A C 1
ATOM 924 O O . LEU A 1 115 ? 1.255 9.090 -6.426 1.00 90.69 115 LEU A O 1
ATOM 928 N N . ARG A 1 116 ? 0.618 10.990 -5.466 1.00 91.81 116 ARG A N 1
ATOM 929 C CA . ARG A 1 116 ? 1.860 11.694 -5.809 1.00 91.81 116 ARG A CA 1
ATOM 930 C C . ARG A 1 116 ? 2.973 11.437 -4.795 1.00 91.81 116 ARG A C 1
ATOM 932 O O . ARG A 1 116 ? 2.743 11.458 -3.586 1.00 91.81 116 ARG A O 1
ATOM 939 N N . GLY A 1 117 ? 4.201 11.306 -5.279 1.00 92.50 117 GLY A N 1
ATOM 940 C CA . GLY A 1 117 ? 5.388 11.207 -4.438 1.00 92.50 117 GLY A CA 1
ATOM 941 C C . GLY A 1 117 ? 5.529 9.875 -3.710 1.00 92.50 117 GLY A C 1
ATOM 942 O O . GLY A 1 117 ? 4.755 8.943 -3.914 1.00 92.50 117 GLY A O 1
ATOM 943 N N . PHE A 1 118 ? 6.474 9.785 -2.779 1.00 90.56 118 PHE A N 1
ATOM 944 C CA . PHE A 1 118 ? 6.563 8.655 -1.848 1.00 90.56 118 PHE A CA 1
ATOM 945 C C . PHE A 1 118 ? 5.380 8.612 -0.873 1.00 90.56 118 PHE A C 1
ATOM 947 O O . PHE A 1 118 ? 5.012 7.537 -0.404 1.00 90.56 118 PHE A O 1
ATOM 954 N N . GLY A 1 119 ? 4.726 9.754 -0.621 1.00 84.69 119 GLY A N 1
ATOM 955 C CA . GLY A 1 119 ? 3.433 9.793 0.073 1.00 84.69 119 GLY A CA 1
ATOM 956 C C . GLY A 1 119 ? 2.334 9.021 -0.671 1.00 84.69 119 GLY A C 1
ATOM 957 O O . GLY A 1 119 ? 1.421 8.494 -0.036 1.00 84.69 119 GLY A O 1
ATOM 958 N N . GLY A 1 120 ? 2.487 8.872 -1.993 1.00 87.12 120 GLY A N 1
ATOM 959 C CA . GLY A 1 120 ? 1.598 8.139 -2.890 1.00 87.12 120 GLY A CA 1
ATOM 960 C C . GLY A 1 120 ? 1.482 6.639 -2.632 1.00 87.12 120 GLY A C 1
ATOM 961 O O . GLY A 1 120 ? 0.515 6.012 -3.060 1.00 87.12 120 GLY A O 1
ATOM 962 N N . ILE A 1 121 ? 2.432 6.064 -1.889 1.00 91.00 121 ILE A N 1
ATOM 963 C CA . ILE A 1 121 ? 2.469 4.640 -1.530 1.00 91.00 121 ILE A CA 1
ATOM 964 C C . ILE A 1 121 ? 1.187 4.221 -0.802 1.00 91.00 121 ILE A C 1
ATOM 966 O O . ILE A 1 121 ? 0.640 3.165 -1.111 1.00 91.00 121 ILE A O 1
ATOM 970 N N . ASN A 1 122 ? 0.699 5.030 0.147 1.00 85.12 122 ASN A N 1
ATOM 971 C CA . ASN A 1 122 ? -0.523 4.708 0.892 1.00 85.12 122 ASN A CA 1
ATOM 972 C C . ASN A 1 122 ? -1.737 4.673 -0.028 1.00 85.12 122 ASN A C 1
ATOM 974 O O . ASN A 1 122 ? -2.388 3.637 -0.111 1.00 85.12 122 ASN A O 1
ATOM 978 N N . GLY A 1 123 ? -1.957 5.754 -0.784 1.00 85.69 123 GLY A N 1
ATOM 979 C CA . GLY A 1 123 ? -3.063 5.827 -1.734 1.00 85.69 123 GLY A CA 1
ATOM 980 C C . GLY A 1 123 ? -3.027 4.676 -2.738 1.00 85.69 123 GLY A C 1
ATOM 981 O O . GLY A 1 123 ? -4.047 4.052 -2.987 1.00 85.69 123 GLY A O 1
ATOM 982 N N . CYS A 1 124 ? -1.846 4.315 -3.247 1.00 93.44 124 CYS A N 1
ATOM 983 C CA . CYS A 1 124 ? -1.698 3.193 -4.172 1.00 93.44 124 CYS A CA 1
ATOM 984 C C . CYS A 1 124 ? -2.122 1.856 -3.537 1.00 93.44 124 CYS A C 1
ATOM 986 O O . CYS A 1 124 ? -2.880 1.099 -4.137 1.00 93.44 124 CYS A O 1
ATOM 988 N N . ILE A 1 125 ? -1.671 1.563 -2.313 1.00 90.12 125 ILE A N 1
ATOM 989 C CA . ILE A 1 125 ? -2.048 0.335 -1.594 1.00 90.12 125 ILE A CA 1
ATOM 990 C C . ILE A 1 125 ? -3.552 0.299 -1.305 1.00 90.12 125 ILE A C 1
ATOM 992 O O . ILE A 1 125 ? -4.178 -0.748 -1.480 1.00 90.12 125 ILE A O 1
ATOM 996 N N . ASP A 1 126 ? -4.129 1.422 -0.883 1.00 83.19 126 ASP A N 1
ATOM 997 C CA . ASP A 1 126 ? -5.549 1.514 -0.551 1.00 83.19 126 ASP A CA 1
ATOM 998 C C . ASP A 1 126 ? -6.421 1.311 -1.805 1.00 83.19 126 ASP A C 1
ATOM 1000 O O . ASP A 1 126 ? -7.335 0.486 -1.786 1.00 83.19 126 ASP A O 1
ATOM 1004 N N . GLU A 1 127 ? -6.071 1.936 -2.934 1.00 87.25 127 GLU A N 1
ATOM 1005 C CA . GLU A 1 127 ? -6.740 1.726 -4.228 1.00 87.25 127 GLU A CA 1
ATOM 1006 C C . GLU A 1 127 ? -6.649 0.263 -4.696 1.00 87.25 127 GLU A C 1
ATOM 1008 O O . GLU A 1 127 ? -7.644 -0.342 -5.105 1.00 87.25 127 GLU A O 1
ATOM 1013 N N . LEU A 1 128 ? -5.471 -0.363 -4.586 1.00 92.00 128 LEU A N 1
ATOM 1014 C CA . LEU A 1 128 ? -5.292 -1.781 -4.922 1.00 92.00 128 LEU A CA 1
ATOM 1015 C C . LEU A 1 128 ? -6.136 -2.702 -4.028 1.00 92.00 128 LEU A C 1
ATOM 1017 O O . LEU A 1 128 ? -6.668 -3.705 -4.511 1.00 92.00 128 LEU A O 1
ATOM 1021 N N . ASN A 1 129 ? -6.305 -2.363 -2.749 1.00 84.19 129 ASN A N 1
ATOM 1022 C CA . ASN A 1 129 ? -7.183 -3.092 -1.835 1.00 84.19 129 ASN A CA 1
ATOM 1023 C C . ASN A 1 129 ? -8.663 -2.933 -2.196 1.00 84.19 129 ASN A C 1
ATOM 1025 O O . ASN A 1 129 ? -9.383 -3.934 -2.221 1.00 84.19 129 ASN A O 1
ATOM 1029 N N . ILE A 1 130 ? -9.109 -1.716 -2.526 1.00 83.19 130 ILE A N 1
ATOM 1030 C CA . ILE A 1 130 ? -10.481 -1.439 -2.987 1.00 83.19 130 ILE A CA 1
ATOM 1031 C C . ILE A 1 130 ? -10.800 -2.276 -4.232 1.00 83.19 130 ILE A C 1
ATOM 1033 O O . ILE A 1 130 ? -11.850 -2.916 -4.313 1.00 83.19 130 ILE A O 1
ATOM 1037 N N . MET A 1 131 ? -9.851 -2.354 -5.166 1.00 84.94 131 MET A N 1
ATOM 1038 C CA . MET A 1 131 ? -9.961 -3.162 -6.382 1.00 84.94 131 MET A CA 1
ATOM 1039 C C . MET A 1 131 ? -9.826 -4.674 -6.149 1.00 84.94 131 MET A C 1
ATOM 1041 O O . MET A 1 131 ? -9.993 -5.451 -7.091 1.00 84.94 131 MET A O 1
ATOM 1045 N N . LYS A 1 132 ? -9.515 -5.113 -4.921 1.00 86.88 132 LYS A N 1
ATOM 1046 C CA . LYS A 1 132 ? -9.178 -6.506 -4.583 1.00 86.88 132 LYS A CA 1
ATOM 1047 C C . LYS A 1 132 ? -8.068 -7.055 -5.485 1.00 86.88 132 LYS A C 1
ATOM 1049 O O . LYS A 1 132 ? -8.158 -8.174 -5.994 1.00 86.88 132 LYS A O 1
ATOM 1054 N N . PHE A 1 133 ? -7.010 -6.265 -5.671 1.00 89.94 133 PHE A N 1
ATOM 1055 C CA . PHE A 1 133 ? -5.874 -6.571 -6.539 1.00 89.94 133 PHE A CA 1
ATOM 1056 C C . PHE A 1 133 ? -4.581 -6.839 -5.747 1.00 89.94 133 PHE A C 1
ATOM 1058 O O . PHE A 1 133 ? -3.652 -6.029 -5.755 1.00 89.94 133 PHE A O 1
ATOM 1065 N N . PRO A 1 134 ? -4.454 -7.986 -5.057 1.00 89.44 134 PRO A N 1
ATOM 1066 C CA . PRO A 1 134 ? -3.296 -8.250 -4.213 1.00 89.44 134 PRO A CA 1
ATOM 1067 C C . PRO A 1 134 ? -2.125 -8.868 -4.992 1.00 89.44 134 PRO A C 1
ATOM 1069 O O . PRO A 1 134 ? -1.598 -9.934 -4.642 1.00 89.44 134 PRO A O 1
ATOM 1072 N N . ALA A 1 135 ? -1.696 -8.197 -6.059 1.00 92.00 135 ALA A N 1
ATOM 1073 C CA . ALA A 1 135 ? -0.522 -8.597 -6.828 1.00 92.00 135 ALA A CA 1
ATOM 1074 C C . ALA A 1 135 ? 0.768 -8.446 -6.010 1.00 92.00 135 ALA A C 1
ATOM 1076 O O . ALA A 1 135 ? 0.865 -7.655 -5.072 1.00 92.00 135 ALA A O 1
ATOM 1077 N N . GLU A 1 136 ? 1.752 -9.275 -6.333 1.00 93.94 136 GLU A N 1
ATOM 1078 C CA . GLU A 1 136 ? 3.074 -9.249 -5.709 1.00 93.94 136 GLU A CA 1
ATOM 1079 C C . GLU A 1 136 ? 3.961 -8.235 -6.440 1.00 93.94 136 GLU A C 1
ATOM 1081 O O . GLU A 1 136 ? 3.989 -8.261 -7.669 1.00 93.94 136 GLU A O 1
ATOM 1086 N N . PHE A 1 137 ? 4.692 -7.376 -5.718 1.00 97.19 137 PHE A N 1
ATOM 1087 C CA . PHE A 1 137 ? 5.545 -6.351 -6.332 1.00 97.19 137 PHE A CA 1
ATOM 1088 C C . PHE A 1 137 ? 7.027 -6.601 -6.066 1.00 97.19 137 PHE A C 1
ATOM 1090 O O . PHE A 1 137 ? 7.479 -6.642 -4.923 1.00 97.19 137 PHE A O 1
ATOM 1097 N N . TRP A 1 138 ? 7.800 -6.742 -7.134 1.00 97.62 138 TRP A N 1
ATOM 1098 C CA . TRP A 1 138 ? 9.257 -6.750 -7.104 1.00 97.62 138 TRP A CA 1
ATOM 1099 C C . TRP A 1 138 ? 9.763 -5.444 -7.697 1.00 97.62 138 TRP A C 1
ATOM 1101 O O . TRP A 1 138 ? 9.445 -5.127 -8.838 1.00 97.62 138 TRP A O 1
ATOM 1111 N N . ILE A 1 139 ? 10.531 -4.681 -6.927 1.00 98.06 139 ILE A N 1
ATOM 1112 C CA . ILE A 1 139 ? 10.982 -3.347 -7.326 1.00 98.06 139 ILE A CA 1
ATOM 1113 C C . ILE A 1 139 ? 12.504 -3.327 -7.403 1.00 98.06 139 ILE A C 1
ATOM 1115 O O . ILE A 1 139 ? 13.175 -3.714 -6.449 1.00 98.06 139 ILE A O 1
ATOM 1119 N N . VAL A 1 140 ? 13.044 -2.836 -8.513 1.00 97.75 140 VAL A N 1
ATOM 1120 C CA . VAL A 1 140 ? 14.459 -2.502 -8.673 1.00 97.75 140 VAL A CA 1
ATOM 1121 C C . VAL A 1 140 ? 14.609 -0.990 -8.666 1.00 97.75 140 VAL A C 1
ATOM 1123 O O . VAL A 1 140 ? 14.138 -0.308 -9.574 1.00 97.75 140 VAL A O 1
ATOM 1126 N N . GLY A 1 141 ? 15.258 -0.479 -7.625 1.00 96.81 141 GLY A N 1
ATOM 1127 C CA . GLY A 1 141 ? 15.562 0.938 -7.476 1.00 96.81 141 GLY A CA 1
ATOM 1128 C C . GLY A 1 141 ? 16.978 1.250 -7.942 1.00 96.81 141 GLY A C 1
ATOM 1129 O O . GLY A 1 141 ? 17.924 0.758 -7.330 1.00 96.81 141 GLY A O 1
ATOM 1130 N N . ILE A 1 142 ? 17.132 2.062 -8.986 1.00 95.00 142 ILE A N 1
ATOM 1131 C CA . ILE A 1 142 ? 18.434 2.381 -9.591 1.00 95.00 142 ILE A CA 1
ATOM 1132 C C . ILE A 1 142 ? 18.983 3.686 -9.022 1.00 95.00 142 ILE A C 1
ATOM 1134 O O . ILE A 1 142 ? 18.325 4.718 -9.092 1.00 95.00 142 ILE A O 1
ATOM 1138 N N . GLY A 1 143 ? 20.195 3.657 -8.460 1.00 91.25 143 GLY A N 1
ATOM 1139 C CA . GLY A 1 143 ? 20.892 4.869 -8.008 1.00 91.25 143 GLY A CA 1
ATOM 1140 C C . GLY A 1 143 ? 20.132 5.689 -6.954 1.00 91.25 143 GLY A C 1
ATOM 1141 O O . GLY A 1 143 ? 20.351 6.897 -6.828 1.00 91.25 143 GLY A O 1
ATOM 1142 N N . LEU A 1 144 ? 19.225 5.042 -6.216 1.00 92.56 144 LEU A N 1
ATOM 1143 C CA . LEU A 1 144 ? 18.356 5.682 -5.236 1.00 92.56 144 LEU A CA 1
ATOM 1144 C C . LEU A 1 144 ? 19.121 6.107 -3.983 1.00 92.56 144 LEU A C 1
ATOM 1146 O O . LEU A 1 144 ? 19.956 5.373 -3.439 1.00 92.56 144 LEU A O 1
ATOM 1150 N N . LYS A 1 145 ? 18.747 7.266 -3.440 1.00 92.44 145 LYS A N 1
ATOM 1151 C CA . LYS A 1 145 ? 19.162 7.672 -2.095 1.00 92.44 145 LYS A CA 1
ATOM 1152 C C . LYS A 1 145 ? 18.526 6.762 -1.050 1.00 92.44 145 LYS A C 1
ATOM 1154 O O . LYS A 1 145 ? 17.507 6.117 -1.278 1.00 92.44 145 LYS A O 1
ATOM 1159 N N . GLU A 1 146 ? 19.093 6.766 0.150 1.00 92.12 146 GLU A N 1
ATOM 1160 C CA . GLU A 1 146 ? 18.682 5.833 1.201 1.00 92.12 146 GLU A CA 1
ATOM 1161 C C . GLU A 1 146 ? 17.212 5.983 1.625 1.00 92.12 146 GLU A C 1
ATOM 1163 O O . GLU A 1 146 ? 16.523 4.983 1.804 1.00 92.12 146 GLU A O 1
ATOM 1168 N N . TYR A 1 147 ? 16.689 7.212 1.716 1.00 92.25 147 TYR A N 1
ATOM 1169 C CA . TYR A 1 147 ? 15.273 7.424 2.049 1.00 92.25 147 TYR A CA 1
ATOM 1170 C C . TYR A 1 147 ? 14.322 6.985 0.919 1.00 92.25 147 TYR A C 1
ATOM 1172 O O . TYR A 1 147 ? 13.199 6.555 1.187 1.00 92.25 147 TYR A O 1
ATOM 1180 N N . GLU A 1 148 ? 14.769 7.067 -0.337 1.00 93.88 148 GLU A N 1
ATOM 1181 C CA . GLU A 1 148 ? 14.010 6.655 -1.525 1.00 93.88 148 GLU A CA 1
ATOM 1182 C C . GLU A 1 148 ? 13.952 5.125 -1.578 1.00 93.88 148 GLU A C 1
ATOM 1184 O O . GLU A 1 148 ? 12.876 4.533 -1.663 1.00 93.88 148 GLU A O 1
ATOM 1189 N N . ALA A 1 149 ? 15.109 4.479 -1.401 1.00 95.69 149 ALA A N 1
ATOM 1190 C CA . ALA A 1 149 ? 15.226 3.031 -1.283 1.00 95.69 149 ALA A CA 1
ATOM 1191 C C . ALA A 1 149 ? 14.386 2.484 -0.117 1.00 95.69 149 ALA A C 1
ATOM 1193 O O . ALA A 1 149 ? 13.650 1.514 -0.288 1.00 95.69 149 ALA A O 1
ATOM 1194 N N . ALA A 1 150 ? 14.419 3.139 1.049 1.00 94.00 150 ALA A N 1
ATOM 1195 C CA . ALA A 1 150 ? 13.588 2.765 2.190 1.00 94.00 150 ALA A CA 1
ATOM 1196 C C . ALA A 1 150 ? 12.087 2.851 1.867 1.00 94.00 150 ALA A C 1
ATOM 1198 O O . ALA A 1 150 ? 11.321 1.980 2.277 1.00 94.00 150 ALA A O 1
ATOM 1199 N N . SER A 1 151 ? 11.658 3.858 1.104 1.00 94.25 151 SER A N 1
ATOM 1200 C CA . SER A 1 151 ? 10.254 4.020 0.705 1.00 94.25 151 SER A CA 1
ATOM 1201 C C . SER A 1 151 ? 9.793 2.896 -0.231 1.00 94.25 151 SER A C 1
ATOM 1203 O O . SER A 1 151 ? 8.747 2.289 0.000 1.00 94.25 151 SER A O 1
ATOM 1205 N N . TYR A 1 152 ? 10.603 2.525 -1.225 1.00 97.44 152 TYR A N 1
ATOM 1206 C CA . TYR A 1 152 ? 10.293 1.386 -2.095 1.00 97.44 152 TYR A CA 1
ATOM 1207 C C . TYR A 1 152 ? 10.364 0.037 -1.376 1.00 97.44 152 TYR A C 1
ATOM 1209 O O . TYR A 1 152 ? 9.514 -0.825 -1.610 1.00 97.44 152 TYR A O 1
ATOM 1217 N N . GLN A 1 153 ? 11.306 -0.137 -0.445 1.00 96.44 153 GLN A N 1
ATOM 1218 C CA . GLN A 1 153 ? 11.354 -1.313 0.421 1.00 96.44 153 GLN A CA 1
ATOM 1219 C C . GLN A 1 153 ? 10.074 -1.446 1.251 1.00 96.44 153 GLN A C 1
ATOM 1221 O O . GLN A 1 153 ? 9.550 -2.553 1.381 1.00 96.44 153 GLN A O 1
ATOM 1226 N N . LYS A 1 154 ? 9.541 -0.339 1.789 1.00 93.75 154 LYS A N 1
ATOM 1227 C CA . LYS A 1 154 ? 8.251 -0.339 2.493 1.00 93.75 154 LYS A CA 1
ATOM 1228 C C . LYS A 1 154 ? 7.120 -0.801 1.578 1.00 93.75 154 LYS A C 1
ATOM 1230 O O . LYS A 1 154 ? 6.402 -1.728 1.943 1.00 93.75 154 LYS A O 1
ATOM 1235 N N . PHE A 1 155 ? 6.989 -0.223 0.383 1.00 95.38 155 PHE A N 1
ATOM 1236 C CA . PHE A 1 155 ? 5.947 -0.621 -0.571 1.00 95.38 155 PHE A CA 1
ATOM 1237 C C . PHE A 1 155 ? 6.046 -2.110 -0.948 1.00 95.38 155 PHE A C 1
ATOM 1239 O O . PHE A 1 155 ? 5.062 -2.846 -0.849 1.00 95.38 155 PHE A O 1
ATOM 1246 N N . ALA A 1 156 ? 7.245 -2.587 -1.300 1.00 96.81 156 ALA A N 1
ATOM 1247 C CA . ALA A 1 156 ? 7.475 -3.994 -1.617 1.00 96.81 156 ALA A CA 1
ATOM 1248 C C . ALA A 1 156 ? 7.058 -4.903 -0.449 1.00 96.81 156 ALA A C 1
ATOM 1250 O O . ALA A 1 156 ? 6.277 -5.835 -0.649 1.00 96.81 156 ALA A O 1
ATOM 1251 N N . SER A 1 157 ? 7.479 -4.585 0.779 1.00 93.38 157 SER A N 1
ATOM 1252 C CA . SER A 1 157 ? 7.120 -5.346 1.981 1.00 93.38 157 SER A CA 1
ATOM 1253 C C . SER A 1 157 ? 5.612 -5.364 2.251 1.00 93.38 157 SER A C 1
ATOM 1255 O O . SER A 1 157 ? 5.068 -6.409 2.609 1.00 93.38 157 SER A O 1
ATOM 1257 N N . ARG A 1 158 ? 4.910 -4.248 2.016 1.00 90.75 158 ARG A N 1
ATOM 1258 C CA . ARG A 1 158 ? 3.445 -4.140 2.161 1.00 90.75 158 ARG A CA 1
ATOM 1259 C C . ARG A 1 158 ? 2.677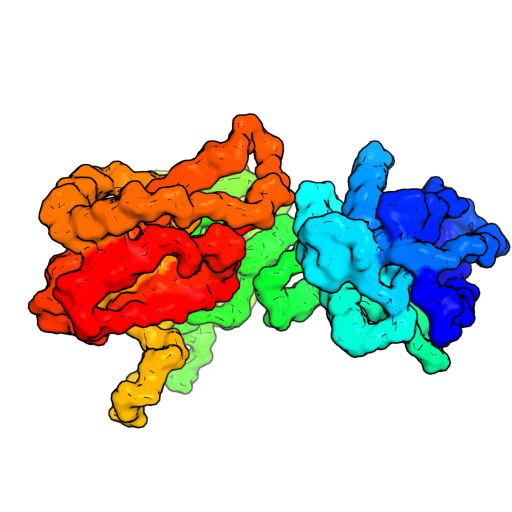 -4.997 1.159 1.00 90.75 158 ARG A C 1
ATOM 1261 O O . ARG A 1 158 ? 1.564 -5.422 1.454 1.00 90.75 158 ARG A O 1
ATOM 1268 N N . SER A 1 159 ? 3.279 -5.301 0.011 1.00 92.00 159 SER A N 1
ATOM 1269 C CA . SER A 1 159 ? 2.748 -6.269 -0.960 1.00 92.00 159 SER A CA 1
ATOM 1270 C C . SER A 1 159 ? 3.177 -7.722 -0.700 1.00 92.00 159 SER A C 1
ATOM 1272 O O . SER A 1 159 ? 2.731 -8.643 -1.395 1.00 92.00 159 SER A O 1
ATOM 1274 N N . GLY A 1 160 ? 4.076 -7.937 0.268 1.00 91.06 160 GLY A N 1
ATOM 1275 C CA . GLY A 1 160 ? 4.784 -9.198 0.503 1.00 91.06 160 GLY A CA 1
ATOM 1276 C C . GLY A 1 160 ? 5.843 -9.538 -0.551 1.00 91.06 160 GLY A C 1
ATOM 1277 O O . GLY A 1 160 ? 6.305 -10.675 -0.611 1.00 91.06 160 GLY A O 1
ATOM 1278 N N . GLY A 1 161 ? 6.191 -8.583 -1.408 1.00 95.06 161 GLY A N 1
ATOM 1279 C CA . GLY A 1 161 ? 7.168 -8.739 -2.474 1.00 95.06 161 GLY A CA 1
ATOM 1280 C C . GLY A 1 161 ? 8.599 -8.416 -2.040 1.00 95.06 161 GLY A C 1
ATOM 1281 O O . GLY A 1 161 ? 8.970 -8.604 -0.881 1.00 95.06 161 GLY A O 1
ATOM 1282 N N . GLN A 1 162 ? 9.425 -7.966 -2.987 1.00 96.25 162 GLN A N 1
ATOM 1283 C CA . GLN A 1 162 ? 10.862 -7.752 -2.778 1.00 96.25 162 GLN A CA 1
ATOM 1284 C C . GLN A 1 162 ? 11.335 -6.421 -3.356 1.00 96.25 162 GLN A C 1
ATOM 1286 O O . GLN A 1 162 ? 10.818 -5.947 -4.364 1.00 96.25 162 GLN A O 1
ATOM 1291 N N . PHE A 1 163 ? 12.335 -5.824 -2.719 1.00 97.44 163 PHE A N 1
ATOM 1292 C CA . PHE A 1 163 ? 13.009 -4.636 -3.221 1.00 97.44 163 PHE A CA 1
ATOM 1293 C C . PHE A 1 163 ? 14.494 -4.938 -3.392 1.00 97.44 163 PHE A C 1
ATOM 1295 O O . PHE A 1 163 ? 15.109 -5.568 -2.533 1.00 97.44 163 PHE A O 1
ATOM 1302 N N . PHE A 1 164 ? 15.052 -4.481 -4.506 1.00 96.62 164 PHE A N 1
ATOM 1303 C CA . PHE A 1 164 ? 16.454 -4.629 -4.850 1.00 96.62 164 PHE A CA 1
ATOM 1304 C C . PHE A 1 164 ? 17.030 -3.251 -5.149 1.00 96.62 164 PHE A C 1
ATOM 1306 O O . PHE A 1 164 ? 16.577 -2.561 -6.064 1.00 96.62 164 PHE A O 1
ATOM 1313 N N . LYS A 1 165 ? 18.045 -2.849 -4.386 1.00 95.25 165 LYS A N 1
ATOM 1314 C CA . LYS A 1 165 ? 18.786 -1.618 -4.654 1.00 95.25 165 LYS A CA 1
ATOM 1315 C C . LYS A 1 165 ? 19.888 -1.906 -5.669 1.00 95.25 165 LYS A C 1
ATOM 1317 O O . LYS A 1 165 ? 20.747 -2.752 -5.417 1.00 95.25 165 LYS A O 1
ATOM 1322 N N . LEU A 1 166 ? 19.854 -1.212 -6.800 1.00 94.06 166 LEU A N 1
ATOM 1323 C CA . LEU A 1 166 ? 20.823 -1.340 -7.877 1.00 94.06 166 LEU A CA 1
ATOM 1324 C C . LEU A 1 166 ? 21.747 -0.120 -7.896 1.00 94.06 166 LEU A C 1
ATOM 1326 O O . LEU A 1 166 ? 21.384 0.953 -8.375 1.00 94.06 166 LEU A O 1
ATOM 1330 N N . ASP A 1 167 ? 22.955 -0.322 -7.380 1.00 91.12 167 ASP A N 1
ATOM 1331 C CA . ASP A 1 167 ? 24.050 0.648 -7.399 1.00 91.12 167 ASP A CA 1
ATOM 1332 C C . ASP A 1 167 ? 25.194 0.137 -8.298 1.00 91.12 167 ASP A C 1
ATOM 1334 O O . ASP A 1 167 ? 25.267 -1.054 -8.613 1.00 91.12 167 ASP A O 1
ATOM 1338 N N . ASN A 1 168 ? 26.129 1.018 -8.669 1.00 85.56 168 ASN A N 1
ATOM 1339 C CA . ASN A 1 168 ? 27.308 0.654 -9.467 1.00 85.56 168 ASN A CA 1
ATOM 1340 C C . ASN A 1 168 ? 28.076 -0.544 -8.880 1.00 85.56 168 ASN A C 1
ATOM 1342 O O . ASN A 1 168 ? 28.516 -0.513 -7.726 1.00 85.56 168 ASN A O 1
ATOM 1346 N N . GLY A 1 169 ? 28.280 -1.583 -9.695 1.00 84.81 169 GLY A N 1
ATOM 1347 C CA . GLY A 1 169 ? 28.997 -2.802 -9.315 1.00 84.81 169 GLY A CA 1
ATOM 1348 C C . GLY A 1 169 ? 28.169 -3.787 -8.482 1.00 84.81 169 GLY A C 1
ATOM 1349 O O . GLY A 1 169 ? 28.737 -4.693 -7.862 1.00 84.81 169 GLY A O 1
ATOM 1350 N N . LYS A 1 170 ? 26.843 -3.607 -8.409 1.00 89.31 170 LYS A N 1
ATOM 1351 C CA . LYS A 1 170 ? 25.907 -4.491 -7.693 1.00 89.31 170 LYS A CA 1
ATOM 1352 C C . LYS A 1 170 ? 24.970 -5.274 -8.615 1.00 89.31 170 LYS A C 1
ATOM 1354 O O . LYS A 1 170 ? 24.178 -6.061 -8.101 1.00 89.31 170 LYS A O 1
ATOM 1359 N N . GLU A 1 171 ? 25.098 -5.140 -9.933 1.00 91.50 171 GLU A N 1
ATOM 1360 C CA . GLU A 1 171 ? 24.228 -5.781 -10.928 1.00 91.50 171 GLU A CA 1
ATOM 1361 C C . GLU A 1 171 ? 24.209 -7.312 -10.781 1.00 91.50 171 GLU A C 1
ATOM 1363 O O . GLU A 1 171 ? 23.151 -7.918 -10.621 1.00 91.50 171 GLU A O 1
ATOM 1368 N N . GLU A 1 172 ? 25.383 -7.944 -10.731 1.00 89.88 172 GLU A N 1
ATOM 1369 C CA . GLU A 1 172 ? 25.519 -9.401 -10.576 1.00 89.88 172 GLU A CA 1
ATOM 1370 C C . GLU A 1 172 ? 24.995 -9.936 -9.224 1.00 89.88 172 GLU A C 1
ATOM 1372 O O . GLU A 1 172 ? 24.247 -10.924 -9.209 1.00 89.88 172 GLU A O 1
ATOM 1377 N N . PRO A 1 173 ? 25.324 -9.313 -8.069 1.00 92.69 173 PRO A N 1
ATOM 1378 C CA . PRO A 1 173 ? 24.696 -9.645 -6.792 1.00 92.69 173 PRO A CA 1
ATOM 1379 C C . PRO A 1 173 ? 23.165 -9.572 -6.822 1.00 92.69 173 PRO A C 1
ATOM 1381 O O . PRO A 1 173 ? 22.512 -10.528 -6.396 1.00 92.69 173 PRO A O 1
ATOM 1384 N N . VAL A 1 174 ? 22.596 -8.488 -7.362 1.00 92.19 174 VAL A N 1
ATOM 1385 C CA . VAL A 1 174 ? 21.140 -8.290 -7.453 1.00 92.19 174 VAL A CA 1
ATOM 1386 C C . VAL A 1 174 ? 20.505 -9.346 -8.359 1.00 92.19 174 VAL A C 1
ATOM 1388 O O . VAL A 1 174 ? 19.549 -10.013 -7.958 1.00 92.19 174 VAL A O 1
ATOM 1391 N N . ALA A 1 175 ? 21.075 -9.592 -9.541 1.00 92.31 175 ALA A N 1
ATOM 1392 C CA . ALA A 1 175 ? 20.598 -10.624 -10.459 1.00 92.31 175 ALA A CA 1
ATOM 1393 C C . ALA A 1 175 ? 20.670 -12.036 -9.845 1.00 92.31 175 ALA A C 1
ATOM 1395 O O . ALA A 1 175 ? 19.796 -12.883 -10.072 1.00 92.31 175 ALA A O 1
ATOM 1396 N N . SER A 1 176 ? 21.693 -12.303 -9.029 1.00 93.06 176 SER A N 1
ATOM 1397 C CA . SER A 1 176 ? 21.859 -13.567 -8.304 1.00 93.06 176 SER A CA 1
ATOM 1398 C C . SER A 1 176 ? 20.834 -13.747 -7.183 1.00 93.06 176 SER A C 1
ATOM 1400 O O . SER A 1 176 ? 20.310 -14.852 -6.997 1.00 93.06 176 SER A O 1
ATOM 1402 N N . GLU A 1 177 ? 20.523 -12.684 -6.446 1.00 92.75 177 GLU A N 1
ATOM 1403 C CA . GLU A 1 177 ? 19.483 -12.694 -5.418 1.00 92.75 177 GLU A CA 1
ATOM 1404 C C . GLU A 1 177 ? 18.101 -12.901 -6.042 1.00 92.75 177 GLU A C 1
ATOM 1406 O O . GLU A 1 177 ? 17.392 -13.842 -5.678 1.00 92.75 177 GLU A O 1
ATOM 1411 N N . MET A 1 178 ? 17.782 -12.135 -7.086 1.00 92.31 178 MET A N 1
ATOM 1412 C CA . MET A 1 178 ? 16.570 -12.316 -7.880 1.00 92.31 178 MET A CA 1
ATOM 1413 C C . MET A 1 178 ? 16.445 -13.737 -8.430 1.00 92.31 178 MET A C 1
ATOM 1415 O O . MET A 1 178 ? 15.383 -14.352 -8.338 1.00 92.31 178 MET A O 1
ATOM 1419 N N . LYS A 1 179 ? 17.534 -14.309 -8.965 1.00 91.75 179 LYS A N 1
ATOM 1420 C CA . LYS A 1 179 ? 17.573 -15.707 -9.427 1.00 91.75 179 LYS A CA 1
ATOM 1421 C C . LYS A 1 179 ? 17.152 -16.673 -8.324 1.00 91.75 179 LYS A C 1
ATOM 1423 O O . LYS A 1 179 ? 16.449 -17.643 -8.612 1.00 91.75 179 LYS A O 1
ATOM 1428 N N . ARG A 1 180 ? 17.617 -16.451 -7.094 1.00 91.25 180 ARG A N 1
ATOM 1429 C CA . ARG A 1 180 ? 17.306 -17.309 -5.948 1.00 91.25 180 ARG A CA 1
ATOM 1430 C C . ARG A 1 180 ? 15.833 -17.193 -5.570 1.00 91.25 180 ARG A C 1
ATOM 1432 O O . ARG A 1 180 ? 15.171 -18.226 -5.488 1.00 91.25 180 ARG A O 1
ATOM 1439 N N . SER A 1 181 ? 15.324 -15.970 -5.423 1.00 90.56 181 SER A N 1
ATOM 1440 C CA . SER A 1 181 ? 13.911 -15.709 -5.123 1.00 90.56 181 SER A CA 1
ATOM 1441 C C . SER A 1 181 ? 12.995 -16.285 -6.198 1.00 90.56 181 SER A C 1
ATOM 1443 O O . SER A 1 181 ? 12.022 -16.971 -5.896 1.00 90.56 181 SER A O 1
ATOM 1445 N N . TRP A 1 182 ? 13.364 -16.111 -7.468 1.00 90.69 182 TRP A N 1
ATOM 1446 C CA . TRP A 1 182 ? 12.609 -16.627 -8.606 1.00 90.69 182 TRP A CA 1
ATOM 1447 C C . TRP A 1 182 ? 12.541 -18.149 -8.617 1.00 90.69 182 TRP A C 1
ATOM 1449 O O . TRP A 1 182 ? 11.468 -18.734 -8.788 1.00 90.69 182 TRP A O 1
ATOM 1459 N N . LYS A 1 183 ? 13.695 -18.799 -8.424 1.00 89.88 183 LYS A N 1
ATOM 1460 C CA . LYS A 1 183 ? 13.775 -20.257 -8.366 1.00 89.88 183 LYS A CA 1
ATOM 1461 C C . LYS A 1 183 ? 12.904 -20.786 -7.235 1.00 89.88 183 LYS A C 1
ATOM 1463 O O . LYS A 1 183 ? 12.150 -21.717 -7.475 1.00 89.88 183 LYS A O 1
ATOM 1468 N N . HIS A 1 184 ? 12.975 -20.173 -6.055 1.00 86.81 184 HIS A N 1
ATOM 1469 C CA . HIS A 1 184 ? 12.175 -20.571 -4.903 1.00 86.81 184 HIS A CA 1
ATOM 1470 C C . HIS A 1 184 ? 10.669 -20.436 -5.172 1.00 86.81 184 HIS A C 1
ATOM 1472 O O . HIS A 1 184 ? 9.941 -21.417 -5.028 1.00 86.81 184 HIS A O 1
ATOM 1478 N N . ARG A 1 185 ? 10.232 -19.277 -5.686 1.00 87.50 185 ARG A N 1
ATOM 1479 C CA . ARG A 1 185 ? 8.842 -19.017 -6.092 1.00 87.50 185 ARG A CA 1
ATOM 1480 C C . ARG A 1 185 ? 8.316 -20.024 -7.113 1.00 87.50 185 ARG A C 1
ATOM 1482 O O . ARG A 1 185 ? 7.170 -20.453 -7.021 1.00 87.50 185 ARG A O 1
ATOM 1489 N N . SER A 1 186 ? 9.152 -20.397 -8.079 1.00 85.88 186 SER A N 1
ATOM 1490 C CA . SER A 1 186 ? 8.772 -21.315 -9.157 1.00 85.88 186 SER A CA 1
ATOM 1491 C C . SER A 1 186 ? 8.770 -22.780 -8.713 1.00 85.88 186 SER A C 1
ATOM 1493 O O . SER A 1 186 ? 7.932 -23.550 -9.171 1.00 85.88 186 SER A O 1
ATOM 1495 N N . SER A 1 187 ? 9.702 -23.181 -7.841 1.00 88.69 187 SER A N 1
ATOM 1496 C CA . SER A 1 187 ? 9.836 -24.574 -7.397 1.00 88.69 187 SER A CA 1
ATOM 1497 C C . SER A 1 187 ? 8.887 -24.948 -6.262 1.00 88.69 187 SER A C 1
ATOM 1499 O O . SER A 1 187 ? 8.480 -26.102 -6.188 1.00 88.69 187 SER A O 1
ATOM 1501 N N . ASP A 1 188 ? 8.554 -24.001 -5.377 1.00 88.12 188 ASP A N 1
ATOM 1502 C CA . ASP A 1 188 ? 7.629 -24.219 -4.259 1.00 88.12 188 ASP A CA 1
ATOM 1503 C C . ASP A 1 188 ? 6.666 -23.026 -4.089 1.00 88.12 188 ASP A C 1
ATOM 1505 O O . ASP A 1 188 ? 6.859 -22.156 -3.233 1.00 88.12 188 ASP A O 1
ATOM 1509 N N . PRO A 1 189 ? 5.597 -22.960 -4.905 1.00 83.19 189 PRO A N 1
ATOM 1510 C CA . PRO A 1 189 ? 4.626 -21.870 -4.834 1.00 83.19 189 PRO A CA 1
ATOM 1511 C C . PRO A 1 189 ? 3.882 -21.796 -3.494 1.00 83.19 189 PRO A C 1
ATOM 1513 O O . PRO A 1 189 ? 3.390 -20.730 -3.119 1.00 83.19 189 PRO A O 1
ATOM 1516 N N . ALA A 1 190 ? 3.756 -22.917 -2.777 1.00 80.31 190 ALA A N 1
ATOM 1517 C CA . ALA A 1 190 ? 3.059 -22.964 -1.497 1.00 80.31 190 ALA A CA 1
ATOM 1518 C C . ALA A 1 190 ? 3.914 -22.350 -0.384 1.00 80.31 190 ALA A C 1
ATOM 1520 O O . ALA A 1 190 ? 3.407 -21.542 0.400 1.00 80.31 190 ALA A O 1
ATOM 1521 N N . ASP A 1 191 ? 5.203 -22.690 -0.331 1.00 80.38 191 ASP A N 1
ATOM 1522 C CA . ASP A 1 191 ? 6.137 -22.066 0.604 1.00 80.38 191 ASP A CA 1
ATOM 1523 C C . ASP A 1 191 ? 6.362 -20.589 0.274 1.00 80.38 191 ASP A C 1
ATOM 1525 O O . ASP A 1 191 ? 6.320 -19.746 1.169 1.00 80.38 191 ASP A O 1
ATOM 1529 N N . TRP A 1 192 ? 6.426 -20.233 -1.013 1.00 85.50 192 TRP A N 1
ATOM 1530 C CA . TRP A 1 192 ? 6.491 -18.831 -1.427 1.00 85.50 192 TRP A CA 1
ATOM 1531 C C . TRP A 1 192 ? 5.301 -18.009 -0.926 1.00 85.50 192 TRP A C 1
ATOM 1533 O O . TRP A 1 192 ? 5.477 -16.922 -0.376 1.00 85.50 192 TRP A O 1
ATOM 1543 N N . LYS A 1 193 ? 4.074 -18.537 -1.036 1.00 82.56 193 LYS A N 1
ATOM 1544 C CA . LYS A 1 193 ? 2.887 -17.882 -0.461 1.00 82.56 193 LYS A CA 1
ATOM 1545 C C . LYS A 1 193 ? 3.038 -17.670 1.050 1.00 82.56 193 LYS A C 1
ATOM 1547 O O . LYS A 1 193 ? 2.689 -16.602 1.548 1.00 82.56 193 LYS A O 1
ATOM 1552 N N . LYS A 1 194 ? 3.599 -18.636 1.788 1.00 78.69 194 LYS A N 1
ATOM 1553 C CA . LYS A 1 194 ? 3.889 -18.476 3.227 1.00 78.69 194 LYS A CA 1
ATOM 1554 C C . LYS A 1 194 ? 4.965 -17.422 3.484 1.00 78.69 194 LYS A C 1
ATOM 1556 O O . LYS A 1 194 ? 4.832 -16.649 4.433 1.00 78.69 194 LYS A O 1
ATOM 1561 N N . GLN A 1 195 ? 6.005 -17.360 2.657 1.00 84.44 195 GLN A N 1
ATOM 1562 C CA . GLN A 1 195 ? 7.043 -16.337 2.754 1.00 84.44 195 GLN A CA 1
ATOM 1563 C C . GLN A 1 195 ? 6.470 -14.939 2.504 1.00 84.44 195 GLN A C 1
ATOM 1565 O O . GLN A 1 195 ? 6.751 -14.026 3.276 1.00 84.44 195 GLN A O 1
ATOM 1570 N N . ARG A 1 196 ? 5.602 -14.789 1.501 1.00 85.50 196 ARG A N 1
ATOM 1571 C CA . ARG A 1 196 ? 4.888 -13.542 1.205 1.00 85.50 196 ARG A CA 1
ATOM 1572 C C . ARG A 1 196 ? 4.092 -13.050 2.418 1.00 85.50 196 ARG A C 1
ATOM 1574 O O . ARG A 1 196 ? 4.242 -11.906 2.841 1.00 85.50 196 ARG A O 1
ATOM 1581 N N . LEU A 1 197 ? 3.330 -13.947 3.053 1.00 80.38 197 LEU A N 1
ATOM 1582 C CA . LEU A 1 197 ? 2.623 -13.663 4.311 1.00 80.38 197 LEU A CA 1
ATOM 1583 C C . LEU A 1 197 ? 3.580 -13.268 5.440 1.00 80.38 197 LEU A C 1
ATOM 1585 O O . LEU A 1 197 ? 3.293 -12.368 6.227 1.00 80.38 197 LEU A O 1
ATOM 1589 N N . ARG A 1 198 ? 4.729 -13.941 5.536 1.00 80.88 198 ARG A N 1
ATOM 1590 C CA . ARG A 1 198 ? 5.744 -13.645 6.546 1.00 80.88 198 ARG A CA 1
ATOM 1591 C C . ARG A 1 198 ? 6.340 -12.251 6.367 1.00 80.88 198 ARG A C 1
ATOM 1593 O O . ARG A 1 198 ? 6.493 -11.572 7.375 1.00 80.88 198 ARG A O 1
ATOM 1600 N N . ILE A 1 199 ? 6.623 -11.827 5.136 1.00 86.00 199 ILE A N 1
ATOM 1601 C CA . ILE A 1 199 ? 7.142 -10.486 4.827 1.00 86.00 199 ILE A CA 1
ATOM 1602 C C . ILE A 1 199 ? 6.148 -9.419 5.295 1.00 86.00 199 ILE A C 1
ATOM 1604 O O . ILE A 1 199 ? 6.522 -8.543 6.069 1.00 86.00 199 ILE A O 1
ATOM 1608 N N . ILE A 1 200 ? 4.871 -9.547 4.922 1.00 82.62 200 ILE A N 1
ATOM 1609 C CA . ILE A 1 200 ? 3.818 -8.608 5.347 1.00 82.62 200 ILE A CA 1
ATOM 1610 C C . ILE A 1 200 ? 3.688 -8.595 6.876 1.00 82.62 200 ILE A C 1
ATOM 1612 O O . ILE A 1 200 ? 3.599 -7.542 7.500 1.00 82.62 200 ILE A O 1
ATOM 1616 N N . ARG A 1 201 ? 3.680 -9.772 7.510 1.00 77.44 201 ARG A N 1
ATOM 1617 C CA . ARG A 1 201 ? 3.589 -9.879 8.971 1.00 77.44 201 ARG A CA 1
ATOM 1618 C C . ARG A 1 201 ? 4.779 -9.217 9.660 1.00 77.44 201 ARG A C 1
ATOM 1620 O O . ARG A 1 201 ? 4.591 -8.529 10.655 1.00 77.44 201 ARG A O 1
ATOM 1627 N N . ASP A 1 202 ? 5.992 -9.482 9.188 1.00 79.56 202 ASP A N 1
ATOM 1628 C CA . ASP A 1 202 ? 7.204 -8.936 9.789 1.00 79.56 202 ASP A CA 1
ATOM 1629 C C . ASP A 1 202 ? 7.272 -7.411 9.568 1.00 79.56 202 ASP A C 1
ATOM 1631 O O . ASP A 1 202 ? 7.650 -6.701 10.491 1.00 79.56 202 ASP A O 1
ATOM 1635 N N . TYR A 1 203 ? 6.763 -6.895 8.442 1.00 83.44 203 TYR A N 1
ATOM 1636 C CA . TYR A 1 203 ? 6.572 -5.458 8.215 1.00 83.44 203 TYR A CA 1
ATOM 1637 C C . TYR A 1 203 ? 5.643 -4.797 9.244 1.00 83.44 203 TYR A C 1
ATOM 1639 O O . TYR A 1 203 ? 5.983 -3.769 9.833 1.00 83.44 203 TYR A O 1
ATOM 1647 N N . LEU A 1 204 ? 4.473 -5.397 9.480 1.00 75.00 204 LEU A N 1
ATOM 1648 C CA . LEU A 1 204 ? 3.459 -4.853 10.389 1.00 75.00 204 LEU A CA 1
ATOM 1649 C C . LEU A 1 204 ? 3.886 -4.853 11.859 1.00 75.00 204 LEU A C 1
ATOM 1651 O O . LEU A 1 204 ? 3.338 -4.077 12.638 1.00 75.00 204 LEU A O 1
ATOM 1655 N N . LYS A 1 205 ? 4.860 -5.685 12.254 1.00 72.00 205 LYS A N 1
ATOM 1656 C CA . LYS A 1 205 ? 5.410 -5.646 13.621 1.00 72.00 205 LYS A CA 1
ATOM 1657 C C . LYS A 1 205 ? 5.959 -4.266 13.963 1.00 72.00 205 LYS A C 1
ATOM 1659 O O . LYS A 1 205 ? 5.710 -3.775 15.063 1.00 72.00 205 LYS A O 1
ATOM 1664 N N . ASP A 1 206 ? 6.638 -3.652 12.999 1.00 76.19 206 ASP A N 1
ATOM 1665 C CA . ASP A 1 206 ? 7.299 -2.361 13.169 1.00 76.19 206 ASP A CA 1
ATOM 1666 C C . ASP A 1 206 ? 6.433 -1.194 12.657 1.00 76.19 206 ASP A C 1
ATOM 1668 O O . ASP A 1 206 ? 6.668 -0.044 13.021 1.00 76.19 206 ASP A O 1
ATOM 1672 N N . ASN A 1 207 ? 5.397 -1.477 11.853 1.00 70.38 207 ASN A N 1
ATOM 1673 C CA . ASN A 1 207 ? 4.554 -0.481 11.177 1.00 70.38 207 ASN A CA 1
ATOM 1674 C C . ASN A 1 207 ? 3.055 -0.775 11.379 1.00 70.38 207 ASN A C 1
ATOM 1676 O O . ASN A 1 207 ? 2.302 -0.933 10.420 1.00 70.38 207 ASN A O 1
ATOM 1680 N N . LYS A 1 208 ? 2.618 -0.865 12.643 1.00 62.56 208 LYS A N 1
ATOM 1681 C CA . LYS A 1 208 ? 1.283 -1.363 13.046 1.00 62.56 208 LYS A CA 1
ATOM 1682 C C . LYS A 1 208 ? 0.079 -0.640 12.421 1.00 62.56 208 LYS A C 1
ATOM 1684 O O . LYS A 1 208 ? -0.997 -1.220 12.369 1.00 62.56 208 LYS A O 1
ATOM 1689 N N . PHE A 1 209 ? 0.248 0.611 11.996 1.00 63.56 209 PHE A N 1
ATOM 1690 C CA . PHE A 1 209 ? -0.836 1.472 11.504 1.00 63.56 209 PHE A CA 1
ATOM 1691 C C . PHE A 1 209 ? -0.798 1.700 9.988 1.00 63.56 209 PHE A C 1
ATOM 1693 O O . PHE A 1 209 ? -1.575 2.501 9.476 1.00 63.56 209 PHE A O 1
ATOM 1700 N N . GLU A 1 210 ? 0.121 1.056 9.265 1.00 70.31 210 GLU A N 1
ATOM 1701 C CA . GLU A 1 210 ? 0.196 1.194 7.811 1.00 70.31 210 GLU A CA 1
ATOM 1702 C C . GLU A 1 210 ? -0.631 0.113 7.097 1.00 70.31 210 GLU A C 1
ATOM 1704 O O . GLU A 1 210 ? -0.586 -1.061 7.467 1.00 70.31 210 GLU A O 1
ATOM 1709 N N . SER A 1 211 ? -1.345 0.492 6.030 1.00 74.50 211 SER A N 1
ATOM 1710 C CA . SER A 1 211 ? -2.109 -0.447 5.196 1.00 74.50 211 SER A CA 1
ATOM 1711 C C . SER A 1 211 ? -1.190 -1.453 4.493 1.00 74.50 211 SER A C 1
ATOM 1713 O O . SER A 1 211 ? -0.101 -1.105 4.048 1.00 74.50 211 SER A O 1
ATOM 1715 N N . VAL A 1 212 ? -1.635 -2.688 4.284 1.00 83.88 212 VAL A N 1
ATOM 1716 C CA . VAL A 1 212 ? -0.923 -3.711 3.487 1.00 83.88 212 VAL A CA 1
ATOM 1717 C C . VAL A 1 212 ? -1.858 -4.285 2.424 1.00 83.88 212 VAL A C 1
ATOM 1719 O O . VAL A 1 212 ? -3.069 -4.118 2.545 1.00 83.88 212 VAL A O 1
ATOM 1722 N N . LEU A 1 213 ? -1.333 -4.943 1.383 1.00 83.50 213 LEU A N 1
ATOM 1723 C CA . LEU A 1 213 ? -2.196 -5.589 0.385 1.00 83.50 213 LEU A CA 1
ATOM 1724 C C . LEU A 1 213 ? -2.883 -6.829 0.967 1.00 83.50 213 LEU A C 1
ATOM 1726 O O . LEU A 1 213 ? -2.217 -7.725 1.491 1.00 83.50 213 LEU A O 1
ATOM 1730 N N . ASN A 1 214 ? -4.202 -6.902 0.795 1.00 75.88 214 ASN A N 1
ATOM 1731 C CA . ASN A 1 214 ? -5.054 -7.982 1.287 1.00 75.88 214 ASN A CA 1
ATOM 1732 C C . ASN A 1 214 ? -4.987 -9.211 0.366 1.00 75.88 214 ASN A C 1
ATOM 1734 O O . ASN A 1 214 ? -5.703 -9.309 -0.629 1.00 75.88 214 ASN A O 1
ATOM 1738 N N . LEU A 1 215 ? -4.124 -10.178 0.678 1.00 72.44 215 LEU A N 1
ATOM 1739 C CA . LEU A 1 215 ? -4.023 -11.446 -0.052 1.00 72.44 215 LEU A CA 1
ATOM 1740 C C . LEU A 1 215 ? -5.305 -12.270 0.119 1.00 72.44 215 LEU A C 1
ATOM 1742 O O . LEU A 1 215 ? -5.841 -12.380 1.218 1.00 72.44 215 LEU A O 1
ATOM 1746 N N . SER A 1 216 ? -5.778 -12.927 -0.941 1.00 52.31 216 SER A N 1
ATOM 1747 C CA . SER A 1 216 ? -6.949 -13.807 -0.856 1.00 52.31 216 SER A CA 1
ATOM 1748 C C . SER A 1 216 ? -6.726 -14.922 0.180 1.00 52.31 216 SER A C 1
ATOM 1750 O O . SER A 1 216 ? -5.725 -15.640 0.155 1.00 52.31 216 SER A O 1
ATOM 1752 N N . GLY A 1 217 ? -7.643 -15.020 1.150 1.00 45.91 217 GLY A N 1
ATOM 1753 C CA . GLY A 1 217 ? -7.519 -15.881 2.335 1.00 45.91 217 GLY A CA 1
ATOM 1754 C C . GLY A 1 217 ? -6.907 -15.203 3.577 1.00 45.91 217 GLY A C 1
ATOM 1755 O O . GLY A 1 217 ? -6.954 -15.780 4.664 1.00 45.91 217 GLY A O 1
ATOM 1756 N N . GLN A 1 218 ? -6.376 -13.978 3.458 1.00 44.81 218 GLN A N 1
ATOM 1757 C CA . GLN A 1 218 ? -6.027 -13.111 4.595 1.00 44.81 218 GLN A CA 1
ATOM 1758 C C . GLN A 1 218 ? -7.217 -12.321 5.143 1.00 44.81 218 GLN A C 1
ATOM 1760 O O . GLN A 1 218 ? -7.114 -11.887 6.288 1.00 44.81 218 GLN A O 1
ATOM 1765 N N . ASP A 1 219 ? -8.344 -12.216 4.429 1.00 42.81 219 ASP A N 1
ATOM 1766 C CA . ASP A 1 219 ? -9.587 -11.656 4.994 1.00 42.81 219 ASP A CA 1
ATOM 1767 C C . ASP A 1 219 ? -9.948 -12.326 6.332 1.00 42.81 219 ASP A C 1
ATOM 1769 O O . ASP A 1 219 ? -10.551 -11.704 7.195 1.00 42.81 219 ASP A O 1
ATOM 1773 N N . SER A 1 220 ? -9.527 -13.579 6.539 1.00 36.31 220 SER A N 1
ATOM 1774 C CA . SER A 1 220 ? -9.775 -14.347 7.761 1.00 36.31 220 SER A CA 1
ATOM 1775 C C . SER A 1 220 ? -8.625 -14.256 8.776 1.00 36.31 220 SER A C 1
ATOM 1777 O O . SER A 1 220 ? -8.856 -14.126 9.971 1.00 36.31 220 SER A O 1
ATOM 1779 N N . LEU A 1 221 ? -7.364 -14.328 8.331 1.00 35.53 221 LEU A N 1
ATOM 1780 C CA . LEU A 1 221 ? -6.190 -14.433 9.218 1.00 35.53 221 LEU A CA 1
ATOM 1781 C C . LEU A 1 221 ? -5.589 -13.080 9.610 1.00 35.53 221 LEU A C 1
ATOM 1783 O O . LEU A 1 221 ? -5.003 -12.979 10.686 1.00 35.53 221 LEU A O 1
ATOM 1787 N N . TYR A 1 222 ? -5.716 -12.063 8.756 1.00 37.31 222 TYR A N 1
ATOM 1788 C CA . TYR A 1 222 ? -5.338 -10.692 9.088 1.00 37.31 222 TYR A CA 1
ATOM 1789 C C . TYR A 1 222 ? -6.458 -10.011 9.843 1.00 37.31 222 TYR A C 1
ATOM 1791 O O . TYR A 1 222 ? -6.132 -9.412 10.848 1.00 37.31 222 TYR A O 1
ATOM 1799 N N . ALA A 1 223 ? -7.734 -10.244 9.518 1.00 34.59 223 ALA A N 1
ATOM 1800 C CA . ALA A 1 223 ? -8.814 -9.856 10.425 1.00 34.59 223 ALA A CA 1
ATOM 1801 C C . ALA A 1 223 ? -8.631 -10.476 11.824 1.00 34.59 223 ALA A C 1
ATOM 1803 O O . ALA A 1 223 ? -8.792 -9.782 12.810 1.00 34.59 223 ALA A O 1
ATOM 1804 N N . LEU A 1 224 ? -8.175 -11.731 11.955 1.00 31.72 224 LEU A N 1
ATOM 1805 C CA . LEU A 1 224 ? -7.911 -12.330 13.277 1.00 31.72 224 LEU A CA 1
ATOM 1806 C C . LEU A 1 224 ? -6.595 -11.880 13.950 1.00 31.72 224 LEU A C 1
ATOM 1808 O O . LEU A 1 224 ? -6.503 -11.919 15.177 1.00 31.72 224 LEU A O 1
ATOM 1812 N N . ARG A 1 225 ? -5.557 -11.481 13.195 1.00 32.06 225 ARG A N 1
ATOM 1813 C CA . ARG A 1 225 ? -4.231 -11.100 13.744 1.00 32.06 225 ARG A CA 1
ATOM 1814 C C . ARG A 1 225 ? -3.972 -9.596 13.819 1.00 32.06 225 ARG A C 1
ATOM 1816 O O . ARG A 1 225 ? -3.150 -9.193 14.633 1.00 32.06 225 ARG A O 1
ATOM 1823 N N . SER A 1 226 ? -4.668 -8.768 13.043 1.00 33.09 226 SER A N 1
ATOM 1824 C CA . SER A 1 226 ? -4.683 -7.305 13.198 1.00 33.09 226 SER A CA 1
ATOM 1825 C C . SER A 1 226 ? -5.514 -6.860 14.407 1.00 33.09 226 SER A C 1
ATOM 1827 O O . SER A 1 226 ? -5.502 -5.685 14.748 1.00 33.09 226 SER A O 1
ATOM 1829 N N . ILE A 1 227 ? -6.190 -7.803 15.076 1.00 33.81 227 ILE A N 1
ATOM 1830 C CA . ILE A 1 227 ? -6.975 -7.611 16.306 1.00 33.81 227 ILE A CA 1
ATOM 1831 C C . ILE A 1 227 ? -6.183 -7.961 17.574 1.00 33.81 227 ILE A C 1
ATOM 1833 O O . ILE A 1 227 ? -6.608 -7.625 18.673 1.00 33.81 227 ILE A O 1
ATOM 1837 N N . ILE A 1 228 ? -5.009 -8.593 17.458 1.00 30.23 228 ILE A N 1
ATOM 1838 C CA . ILE A 1 228 ? -4.212 -8.991 18.627 1.00 30.23 228 ILE A CA 1
ATOM 1839 C C . ILE A 1 228 ? -2.821 -8.367 18.531 1.00 30.23 228 ILE A C 1
ATOM 1841 O O . ILE A 1 228 ? -1.912 -8.948 17.928 1.00 30.23 228 ILE A O 1
ATOM 1845 N N . PRO A 1 229 ? -2.604 -7.193 19.146 1.00 29.14 229 PRO A N 1
ATOM 1846 C CA . PRO A 1 229 ? -1.260 -6.765 19.471 1.00 29.14 229 PRO A CA 1
ATOM 1847 C C . PRO A 1 229 ? -0.649 -7.781 20.442 1.00 29.14 229 PRO A C 1
ATOM 1849 O O . PRO A 1 229 ? -1.242 -8.104 21.466 1.00 29.14 229 PRO A O 1
ATOM 1852 N N . VAL A 1 230 ? 0.558 -8.262 20.132 1.00 30.75 230 VAL A N 1
ATOM 1853 C CA . VAL A 1 230 ? 1.298 -9.231 20.968 1.00 30.75 230 VAL A CA 1
ATOM 1854 C C . VAL A 1 230 ? 1.623 -8.678 22.362 1.00 30.75 230 VAL A C 1
ATOM 1856 O O . VAL A 1 230 ? 1.880 -9.450 23.274 1.00 30.75 230 VAL A O 1
ATOM 1859 N N . ASP A 1 231 ? 1.521 -7.367 22.563 1.00 33.59 231 ASP A N 1
ATOM 1860 C CA . ASP A 1 231 ? 1.543 -6.734 23.875 1.00 33.59 231 ASP A CA 1
ATOM 1861 C C . ASP A 1 231 ? 0.781 -5.407 23.786 1.00 33.59 231 ASP A C 1
ATOM 1863 O O . ASP A 1 231 ? 1.300 -4.471 23.186 1.00 33.59 231 ASP A O 1
ATOM 1867 N N . HIS A 1 232 ? -0.431 -5.307 24.340 1.00 31.19 232 HIS A N 1
ATOM 1868 C CA . HIS A 1 232 ? -1.016 -4.019 24.738 1.00 31.19 232 HIS A CA 1
ATOM 1869 C C . HIS A 1 232 ? -1.978 -4.190 25.923 1.00 31.19 232 HIS A C 1
ATOM 1871 O O . HIS A 1 232 ? -2.852 -5.052 25.922 1.00 31.19 232 HIS A O 1
ATOM 1877 N N . GLU A 1 233 ? -1.773 -3.341 26.931 1.00 30.09 233 GLU A N 1
ATOM 1878 C CA . GLU A 1 233 ? -2.568 -3.150 28.151 1.00 30.09 233 GLU A CA 1
ATOM 1879 C C . GLU A 1 233 ? -3.701 -2.115 27.955 1.00 30.09 233 GLU A C 1
ATOM 1881 O O . GLU A 1 233 ? -4.090 -1.447 28.909 1.00 30.09 233 GLU A O 1
ATOM 1886 N N . GLU A 1 234 ? -4.248 -1.946 26.745 1.00 27.53 234 GLU A N 1
ATOM 1887 C CA . GLU A 1 234 ? -5.253 -0.903 26.473 1.00 27.53 234 GLU A CA 1
ATOM 1888 C C . GLU A 1 234 ? -6.473 -1.399 25.690 1.00 27.53 234 GLU A C 1
ATOM 1890 O O . GLU A 1 234 ? -6.410 -2.349 24.908 1.00 27.53 234 GLU A O 1
ATOM 1895 N N . LEU A 1 235 ? -7.601 -0.750 25.991 1.00 29.55 235 LEU A N 1
ATOM 1896 C CA . LEU A 1 235 ? -8.966 -1.112 25.628 1.00 29.55 235 LEU A CA 1
ATOM 1897 C C . LEU A 1 235 ? -9.251 -0.956 24.130 1.00 29.55 235 LEU A C 1
ATOM 1899 O O . LEU A 1 235 ? -8.893 0.056 23.535 1.00 29.55 235 LEU A O 1
ATOM 1903 N N . ILE A 1 236 ? -9.992 -1.905 23.556 1.00 30.34 236 ILE A N 1
ATOM 1904 C CA . ILE A 1 236 ? -10.544 -1.799 22.200 1.00 30.34 236 ILE A CA 1
ATOM 1905 C C . ILE A 1 236 ? -12.043 -1.492 22.307 1.00 30.34 236 ILE A C 1
ATOM 1907 O O . ILE A 1 236 ? -12.787 -2.219 22.969 1.00 30.34 236 ILE A O 1
ATOM 1911 N N . GLU A 1 237 ? -12.475 -0.402 21.664 1.00 29.72 237 GLU A N 1
ATOM 1912 C CA . GLU A 1 237 ? -13.883 -0.020 21.523 1.00 29.72 237 GLU A CA 1
ATOM 1913 C C . GLU A 1 237 ? -14.683 -1.074 20.748 1.00 29.72 237 GLU A C 1
ATOM 1915 O O . GLU A 1 237 ? -14.272 -1.577 19.703 1.00 29.72 237 GLU A O 1
ATOM 1920 N N . ILE A 1 238 ? -15.887 -1.354 21.238 1.00 30.08 238 ILE A N 1
ATOM 1921 C CA . ILE A 1 238 ? -16.845 -2.256 20.607 1.00 30.08 238 ILE A CA 1
ATOM 1922 C C . ILE A 1 238 ? -17.550 -1.526 19.452 1.00 30.08 238 ILE A C 1
ATOM 1924 O O . ILE A 1 238 ? -18.207 -0.501 19.660 1.00 30.08 238 ILE A O 1
ATOM 1928 N N . GLY A 1 239 ? -17.471 -2.103 18.249 1.00 31.11 239 GLY A N 1
ATOM 1929 C CA . GLY A 1 239 ? -18.331 -1.771 17.112 1.00 31.11 239 GLY A CA 1
ATOM 1930 C C . GLY A 1 239 ? -17.592 -1.310 15.857 1.00 31.11 239 GLY A C 1
ATOM 1931 O O . GLY A 1 239 ? -17.521 -0.114 15.598 1.00 31.11 239 GLY A O 1
ATOM 1932 N N . THR A 1 240 ? -17.087 -2.262 15.068 1.00 27.34 240 THR A N 1
ATOM 1933 C CA . THR A 1 240 ? -17.179 -2.344 13.590 1.00 27.34 240 THR A CA 1
ATOM 1934 C C . THR A 1 240 ? -16.464 -3.623 13.124 1.00 27.34 240 THR A C 1
ATOM 1936 O O . THR A 1 240 ? -15.323 -3.860 13.489 1.00 27.34 240 THR A O 1
ATOM 1939 N N . LYS A 1 241 ? -17.184 -4.471 12.371 1.00 31.03 241 LYS A N 1
ATOM 1940 C CA . LYS A 1 241 ? -16.761 -5.671 11.608 1.00 31.03 241 LYS A CA 1
ATOM 1941 C C . LYS A 1 241 ? -15.380 -6.286 11.920 1.00 31.03 241 LYS A C 1
ATOM 1943 O O . LYS A 1 241 ? -14.548 -6.394 11.026 1.00 31.03 241 LYS A O 1
ATOM 1948 N N . ALA A 1 242 ? -15.191 -6.735 13.158 1.00 30.92 242 ALA A N 1
ATOM 1949 C CA . ALA A 1 242 ? -14.477 -7.948 13.568 1.00 30.92 242 ALA A CA 1
ATOM 1950 C C .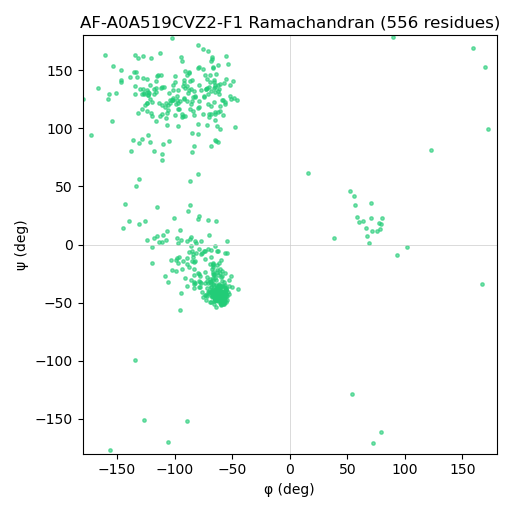 ALA A 1 242 ? -14.373 -7.924 15.104 1.00 30.92 242 ALA A C 1
ATOM 1952 O O . ALA A 1 242 ? -13.571 -7.192 15.679 1.00 30.92 242 ALA A O 1
ATOM 1953 N N . ASP A 1 243 ? -15.253 -8.664 15.777 1.00 35.91 243 ASP A N 1
ATOM 1954 C CA . ASP A 1 243 ? -15.374 -8.598 17.234 1.00 35.91 243 ASP A CA 1
ATOM 1955 C C . ASP A 1 243 ? -14.182 -9.282 17.931 1.00 35.91 243 ASP A C 1
ATOM 1957 O O . ASP A 1 243 ? -13.701 -10.344 17.531 1.00 35.91 243 ASP A O 1
ATOM 1961 N N . ALA A 1 244 ? -13.644 -8.580 18.930 1.00 37.72 244 ALA A N 1
ATOM 1962 C CA . ALA A 1 244 ? -12.252 -8.655 19.353 1.00 37.72 244 ALA A CA 1
ATOM 1963 C C . ALA A 1 244 ? -11.868 -9.908 20.160 1.00 37.72 244 ALA A C 1
ATOM 1965 O O . ALA A 1 244 ? -12.647 -10.443 20.955 1.00 37.72 244 ALA A O 1
ATOM 1966 N N . ALA A 1 245 ? -10.595 -10.303 20.037 1.00 36.12 245 ALA A N 1
ATOM 1967 C CA . ALA A 1 245 ? -9.939 -11.186 20.989 1.00 36.12 245 ALA A CA 1
ATOM 1968 C C . ALA A 1 245 ? -9.112 -10.368 22.001 1.00 36.12 245 ALA A C 1
ATOM 1970 O O . ALA A 1 245 ? -8.208 -9.644 21.596 1.00 36.12 245 ALA A O 1
ATOM 1971 N N . MET A 1 246 ? -9.387 -10.482 23.306 1.00 35.72 246 MET A N 1
ATOM 1972 C CA . MET A 1 246 ? -8.618 -9.802 24.366 1.00 35.72 246 MET A CA 1
ATOM 1973 C C . MET A 1 246 ? -7.645 -10.779 25.033 1.00 35.72 246 MET A C 1
ATOM 1975 O O . MET A 1 246 ? -8.057 -11.863 25.428 1.00 35.72 246 MET A O 1
ATOM 1979 N N . GLU A 1 247 ? -6.377 -10.424 25.238 1.00 33.59 247 GLU A N 1
ATOM 1980 C CA . GLU A 1 247 ? -5.474 -11.201 26.102 1.00 33.59 247 GLU A CA 1
ATOM 1981 C C . GLU A 1 247 ? -5.310 -10.515 27.465 1.00 33.59 247 GLU A C 1
ATOM 1983 O O . GLU A 1 247 ? -4.912 -9.357 27.536 1.00 33.59 247 GLU A O 1
ATOM 1988 N N . SER A 1 248 ? -5.595 -11.222 28.564 1.00 32.94 248 SER A N 1
ATOM 1989 C CA . SER A 1 248 ? -5.339 -10.742 29.927 1.00 32.94 248 SER A CA 1
ATOM 1990 C C . SER A 1 248 ? -4.306 -11.622 30.637 1.00 32.94 248 SER A C 1
ATOM 1992 O O . SER A 1 248 ? -4.335 -12.852 30.565 1.00 32.94 248 SER A O 1
ATOM 1994 N N . LYS A 1 249 ? -3.338 -10.996 31.319 1.00 33.50 249 LYS A N 1
ATOM 1995 C CA . LYS A 1 249 ? -2.298 -11.690 32.099 1.00 33.50 249 LYS A CA 1
ATOM 1996 C C . LYS A 1 249 ? -2.705 -11.670 33.577 1.00 33.50 249 LYS A C 1
ATOM 1998 O O . LYS A 1 249 ? -2.694 -10.614 34.198 1.00 33.50 249 LYS A O 1
ATOM 2003 N N . GLU A 1 250 ? -3.040 -12.825 34.157 1.00 33.44 250 GLU A N 1
ATOM 2004 C CA . GLU A 1 250 ? -3.341 -12.925 35.594 1.00 33.44 250 GLU A CA 1
ATOM 2005 C C . GLU A 1 250 ? -2.033 -13.099 36.393 1.00 33.44 250 GLU A C 1
ATOM 2007 O O . GLU A 1 250 ? -1.233 -14.008 36.128 1.00 33.44 250 GLU A O 1
ATOM 2012 N N . TRP A 1 251 ? -1.769 -12.204 37.355 1.00 31.83 251 TRP A N 1
ATOM 2013 C CA . TRP A 1 251 ? -0.595 -12.297 38.227 1.00 31.83 251 TRP A CA 1
ATOM 2014 C C . TRP A 1 251 ? -0.872 -13.258 39.386 1.00 31.83 251 TRP A C 1
ATOM 2016 O O . TRP A 1 251 ? -1.664 -12.974 40.277 1.00 31.83 251 TRP A O 1
ATOM 2026 N N . MET A 1 252 ? -0.189 -14.403 39.382 1.00 32.81 252 MET A N 1
ATOM 2027 C CA . MET A 1 252 ? -0.407 -15.509 40.327 1.00 32.81 252 MET A CA 1
ATOM 2028 C C . MET A 1 252 ? 0.623 -15.539 41.474 1.00 32.81 252 MET A C 1
ATOM 2030 O O . MET A 1 252 ? 0.864 -16.591 42.071 1.00 32.81 252 MET A O 1
ATOM 2034 N N . GLY A 1 253 ? 1.247 -14.397 41.776 1.00 32.97 253 GLY A N 1
ATOM 2035 C CA . GLY A 1 253 ? 2.288 -14.266 42.795 1.00 32.97 253 GLY A CA 1
ATOM 2036 C C . GLY A 1 253 ? 3.727 -14.486 42.286 1.00 32.97 253 GLY A C 1
ATOM 2037 O O . GLY A 1 253 ? 3.941 -14.772 41.108 1.00 32.97 253 GLY A O 1
ATOM 2038 N N . PRO A 1 254 ? 4.740 -14.354 43.167 1.00 37.00 254 PRO A N 1
ATOM 2039 C CA . PRO A 1 254 ? 6.158 -14.269 42.785 1.00 37.00 254 PRO A CA 1
ATOM 2040 C C . PRO A 1 254 ? 6.773 -15.563 42.225 1.00 37.00 254 PRO A C 1
ATOM 2042 O O . PRO A 1 254 ? 7.843 -15.519 41.629 1.00 37.00 254 PRO A O 1
ATOM 2045 N N . SER A 1 255 ? 6.130 -16.716 42.435 1.00 37.25 255 SER A N 1
ATOM 2046 C CA . SER A 1 255 ? 6.707 -18.047 42.183 1.00 37.25 255 SER A CA 1
ATOM 2047 C C . SER A 1 255 ? 5.975 -18.877 41.121 1.00 37.25 255 SER A C 1
ATOM 2049 O O . SER A 1 255 ? 6.321 -20.039 40.910 1.00 37.25 255 SER A O 1
ATOM 2051 N N . ARG A 1 256 ? 4.968 -18.319 40.435 1.00 42.12 256 ARG A N 1
ATOM 2052 C CA . ARG A 1 256 ? 4.207 -19.024 39.389 1.00 42.12 256 ARG A CA 1
ATOM 2053 C C . ARG A 1 256 ? 4.245 -18.253 38.074 1.00 42.12 256 ARG A C 1
ATOM 2055 O O . ARG A 1 256 ? 4.019 -17.048 38.046 1.00 42.12 256 ARG A O 1
ATOM 2062 N N . HIS A 1 257 ? 4.525 -18.964 36.980 1.00 42.97 257 HIS A N 1
ATOM 2063 C CA . HIS A 1 257 ? 4.480 -18.410 35.626 1.00 42.97 257 HIS A CA 1
ATOM 2064 C C . HIS A 1 257 ? 3.132 -17.718 35.365 1.00 42.97 257 HIS A C 1
ATOM 2066 O O . HIS A 1 257 ? 2.080 -18.244 35.736 1.00 42.97 257 HIS A O 1
ATOM 2072 N N . ARG A 1 258 ? 3.173 -16.543 34.719 1.00 49.19 258 ARG A N 1
ATOM 2073 C CA . ARG A 1 258 ? 1.980 -15.803 34.281 1.00 49.19 258 ARG A CA 1
ATOM 2074 C C . ARG A 1 258 ? 1.134 -16.715 33.388 1.00 49.19 258 ARG A C 1
ATOM 2076 O O . ARG A 1 258 ? 1.625 -17.190 32.364 1.00 49.19 258 ARG A O 1
ATOM 2083 N N . LYS A 1 259 ? -0.120 -16.967 33.767 1.00 52.56 259 LYS A N 1
ATOM 2084 C CA . LYS A 1 259 ? -1.072 -17.677 32.905 1.00 52.56 259 LYS A CA 1
ATOM 2085 C C . LYS A 1 259 ? -1.741 -16.645 32.002 1.00 52.56 259 LYS A C 1
ATOM 2087 O O . LYS A 1 259 ? -2.391 -15.728 32.492 1.00 52.56 259 LYS A O 1
ATOM 2092 N N . GLY A 1 260 ? -1.530 -16.765 30.693 1.00 54.03 260 GLY A N 1
ATOM 2093 C CA . GLY A 1 260 ? -2.173 -15.904 29.699 1.00 54.03 260 GLY A CA 1
ATOM 2094 C C . GLY A 1 260 ? -3.596 -16.377 29.440 1.00 54.03 260 GLY A C 1
ATOM 2095 O O . GLY A 1 260 ? -3.793 -17.515 29.015 1.00 54.03 260 GLY A O 1
ATOM 2096 N N . HIS A 1 261 ? -4.580 -15.541 29.742 1.00 55.94 261 HIS A N 1
ATOM 2097 C CA . HIS A 1 261 ? -5.966 -15.776 29.370 1.00 55.94 261 HIS A CA 1
ATOM 2098 C C . HIS A 1 261 ? -6.219 -15.083 28.034 1.00 55.94 261 HIS A C 1
ATOM 2100 O O . HIS A 1 261 ? -5.781 -13.955 27.840 1.00 55.94 261 HIS A O 1
ATOM 2106 N N . ARG A 1 262 ? -6.916 -15.748 27.119 1.00 59.81 262 ARG A N 1
ATOM 2107 C CA . ARG A 1 262 ? -7.349 -15.190 25.839 1.00 59.81 262 ARG A CA 1
ATOM 2108 C C . ARG A 1 262 ? -8.865 -15.213 25.812 1.00 59.81 262 ARG A C 1
ATOM 2110 O O . ARG A 1 262 ? -9.452 -16.217 26.168 1.00 59.81 262 ARG A O 1
ATOM 2117 N N . TRP A 1 263 ? -9.500 -14.137 25.413 1.00 61.62 263 TRP A N 1
ATOM 2118 C CA . TRP A 1 263 ? -10.942 -14.003 25.286 1.00 61.62 263 TRP A CA 1
ATOM 2119 C C . TRP A 1 263 ? -11.246 -13.796 23.809 1.00 61.62 263 TRP A C 1
ATOM 2121 O O . TRP A 1 263 ? -10.441 -13.177 23.130 1.00 61.62 263 TRP A O 1
ATOM 2131 N N . ILE A 1 264 ? -12.354 -14.319 23.306 1.00 65.50 264 ILE A N 1
ATOM 2132 C CA . ILE A 1 264 ? -12.849 -14.147 21.940 1.00 65.50 264 ILE A CA 1
ATOM 2133 C C . ILE A 1 264 ? -14.320 -13.789 22.089 1.00 65.50 264 ILE A C 1
ATOM 2135 O O . ILE A 1 264 ? -15.083 -14.625 22.561 1.00 65.50 264 ILE A O 1
ATOM 2139 N N . LEU A 1 265 ? -14.717 -12.569 21.737 1.00 66.94 265 LEU A N 1
ATOM 2140 C CA . LEU A 1 265 ? -16.129 -12.204 21.658 1.00 66.94 265 LEU A CA 1
ATOM 2141 C C . LEU A 1 265 ? -16.636 -12.510 20.250 1.00 66.94 265 LEU A C 1
ATOM 2143 O O . LEU A 1 265 ? -16.093 -12.004 19.275 1.00 66.94 265 LEU A O 1
ATOM 2147 N N . LEU A 1 266 ? -17.678 -13.321 20.148 1.00 67.69 266 LEU A N 1
ATOM 2148 C CA . LEU A 1 266 ? -18.341 -13.644 18.896 1.00 67.69 266 LEU A CA 1
ATOM 2149 C C . LEU A 1 266 ? -19.798 -13.202 19.002 1.00 67.69 266 LEU A C 1
ATOM 2151 O O . LEU A 1 266 ? -20.507 -13.642 19.905 1.00 67.69 266 LEU A O 1
ATOM 2155 N N . ARG A 1 267 ? -20.234 -12.340 18.085 1.00 70.19 267 ARG A N 1
ATOM 2156 C CA . ARG A 1 267 ? -21.642 -11.961 17.914 1.00 70.19 267 ARG A CA 1
ATOM 2157 C C . ARG A 1 267 ? -22.334 -12.863 16.909 1.00 70.19 267 ARG A C 1
ATOM 2159 O O . ARG A 1 267 ? -21.693 -13.289 15.946 1.00 70.19 267 ARG A O 1
ATOM 2166 N N . LYS A 1 268 ? -23.638 -13.082 17.087 1.00 75.44 268 LYS A N 1
ATOM 2167 C CA . LYS A 1 268 ? -24.460 -13.852 16.144 1.00 75.44 268 LYS A CA 1
ATOM 2168 C C . LYS A 1 268 ? -24.415 -13.275 14.731 1.00 75.44 268 LYS A C 1
ATOM 2170 O O . LYS A 1 268 ? -24.051 -13.988 13.809 1.00 75.44 268 LYS A O 1
ATOM 2175 N N . GLU A 1 269 ? -24.620 -11.965 14.577 1.00 63.19 269 GLU A N 1
ATOM 2176 C CA . GLU A 1 269 ? -24.514 -11.283 13.274 1.00 63.19 269 GLU A CA 1
ATOM 2177 C C . GLU A 1 269 ? -23.154 -11.530 12.594 1.00 63.19 269 GLU A C 1
ATOM 2179 O O . GLU A 1 269 ? -23.079 -11.831 11.402 1.00 63.19 269 GLU A O 1
ATOM 2184 N N . THR A 1 270 ? -22.068 -11.441 13.367 1.00 55.78 270 THR A N 1
ATOM 2185 C CA . THR A 1 270 ? -20.705 -11.669 12.873 1.00 55.78 270 THR A CA 1
ATOM 2186 C C . THR A 1 270 ? -20.519 -13.120 12.440 1.00 55.78 270 THR A C 1
ATOM 2188 O O . THR A 1 270 ? -19.942 -13.361 11.383 1.00 55.78 270 THR A O 1
ATOM 2191 N N . TYR A 1 271 ? -21.021 -14.078 13.218 1.00 73.31 271 TYR A N 1
ATOM 2192 C CA . TYR A 1 271 ? -20.949 -15.503 12.903 1.00 73.31 271 TYR A CA 1
ATOM 2193 C C . TYR A 1 271 ? -21.786 -15.892 11.678 1.00 73.31 271 TYR A C 1
ATOM 2195 O O . TYR A 1 271 ? -21.311 -16.635 10.814 1.00 73.31 271 TYR A O 1
ATOM 2203 N N . ASP A 1 272 ? -22.987 -15.335 11.552 1.00 72.19 272 ASP A N 1
ATOM 2204 C CA . ASP A 1 272 ? -23.880 -15.559 10.414 1.00 72.19 272 ASP A CA 1
ATOM 2205 C C . ASP A 1 272 ? -23.270 -15.028 9.108 1.00 72.19 272 ASP A C 1
ATOM 2207 O O . ASP A 1 272 ? -23.471 -15.609 8.042 1.00 72.19 272 ASP A O 1
ATOM 2211 N N . ALA A 1 273 ? -22.450 -13.975 9.187 1.00 61.22 273 ALA A N 1
ATOM 2212 C CA . ALA A 1 273 ? -21.691 -13.439 8.058 1.00 61.22 273 ALA A CA 1
ATOM 2213 C C . ALA A 1 273 ? -20.431 -14.258 7.690 1.00 61.22 273 ALA A C 1
ATOM 2215 O O . ALA A 1 273 ? -19.786 -13.969 6.671 1.00 61.22 273 ALA A O 1
ATOM 2216 N N . LEU A 1 274 ? -20.040 -15.256 8.495 1.00 59.56 274 LEU A N 1
ATOM 2217 C CA . LEU A 1 274 ? -18.919 -16.146 8.181 1.00 59.56 274 LEU A CA 1
ATOM 2218 C C . LEU A 1 274 ? -19.368 -17.257 7.229 1.00 59.56 274 LEU A C 1
ATOM 2220 O O . LEU A 1 274 ? -20.290 -18.005 7.536 1.00 59.56 274 LEU A O 1
ATOM 2224 N N . ASP A 1 275 ? -18.647 -17.412 6.120 1.00 65.12 275 ASP A N 1
ATOM 2225 C CA . ASP A 1 275 ? -18.704 -18.620 5.292 1.00 65.12 275 ASP A CA 1
ATOM 2226 C C . ASP A 1 275 ? -18.030 -19.821 5.989 1.00 65.12 275 ASP A C 1
ATOM 2228 O O . ASP A 1 275 ? -17.291 -19.667 6.967 1.00 65.12 275 ASP A O 1
ATOM 2232 N N . ASP A 1 276 ? -18.260 -21.026 5.466 1.00 68.25 276 ASP A N 1
ATOM 2233 C CA . ASP A 1 276 ? -17.764 -22.284 6.045 1.00 68.25 276 ASP A CA 1
ATOM 2234 C C . ASP A 1 276 ? -16.240 -22.285 6.232 1.00 68.25 276 ASP A C 1
ATOM 2236 O O . ASP A 1 276 ? -15.718 -22.715 7.261 1.00 68.25 276 ASP A O 1
ATOM 2240 N N . VAL A 1 277 ? -15.505 -21.708 5.276 1.00 57.91 277 VAL A N 1
ATOM 2241 C CA . VAL A 1 277 ? -14.039 -21.627 5.323 1.00 57.91 277 VAL A CA 1
ATOM 2242 C C . VAL A 1 277 ? -13.572 -20.768 6.503 1.00 57.91 277 VAL A C 1
ATOM 2244 O O . VAL A 1 277 ? -12.572 -21.093 7.158 1.00 57.91 277 VAL A O 1
ATOM 2247 N N . LYS A 1 278 ? -14.279 -19.671 6.796 1.00 57.25 278 LYS A N 1
ATOM 2248 C CA . LYS A 1 278 ? -14.008 -18.805 7.952 1.00 57.25 278 LYS A CA 1
ATOM 2249 C C . LYS A 1 278 ? -14.381 -19.473 9.273 1.00 57.25 278 LYS A C 1
ATOM 2251 O O . LYS A 1 278 ? -13.605 -19.369 10.225 1.00 57.25 278 LYS A O 1
ATOM 2256 N N . ARG A 1 279 ? -15.510 -20.182 9.332 1.00 68.31 279 ARG A N 1
ATOM 2257 C CA . ARG A 1 279 ? -15.937 -20.938 10.525 1.00 68.31 279 ARG A CA 1
ATOM 2258 C C . ARG A 1 279 ? -14.916 -22.020 10.887 1.00 68.31 279 ARG A C 1
ATOM 2260 O O . ARG A 1 279 ? -14.471 -22.092 12.031 1.00 68.31 279 ARG A O 1
ATOM 2267 N N . ASP A 1 280 ? -14.422 -22.745 9.889 1.00 65.00 280 ASP A N 1
ATOM 2268 C CA . ASP A 1 280 ? -13.347 -23.729 10.032 1.00 65.00 280 ASP A CA 1
ATOM 2269 C C . ASP A 1 280 ? -12.029 -23.122 10.535 1.00 65.00 280 ASP A C 1
ATOM 2271 O O . ASP A 1 280 ? -11.289 -23.727 11.317 1.00 65.00 280 ASP A O 1
ATOM 2275 N N . ALA A 1 281 ? -11.681 -21.924 10.060 1.00 58.00 281 ALA A N 1
ATOM 2276 C CA . ALA A 1 281 ? -10.476 -21.232 10.502 1.00 58.00 281 ALA A CA 1
ATOM 2277 C C . ALA A 1 281 ? -10.573 -20.818 11.978 1.00 58.00 281 ALA A C 1
ATOM 2279 O O . ALA A 1 281 ? -9.613 -21.020 12.725 1.00 58.00 281 ALA A O 1
ATOM 2280 N N . LEU A 1 282 ? -11.734 -20.308 12.400 1.00 67.06 282 LEU A N 1
ATOM 2281 C CA . LEU A 1 282 ? -12.021 -19.993 13.798 1.00 67.06 282 LEU A CA 1
ATOM 2282 C C . LEU A 1 282 ? -11.932 -21.250 14.679 1.00 67.06 282 LEU A C 1
ATOM 2284 O O . LEU A 1 282 ? -11.265 -21.229 15.715 1.00 67.06 282 LEU A O 1
ATOM 2288 N N . ALA A 1 283 ? -12.515 -22.365 14.232 1.00 69.38 283 ALA A N 1
ATOM 2289 C CA . ALA A 1 283 ? -12.445 -23.646 14.931 1.00 69.38 283 ALA A CA 1
ATOM 2290 C C . ALA A 1 283 ? -11.002 -24.137 15.123 1.00 69.38 283 ALA A C 1
ATOM 2292 O O . ALA A 1 283 ? -10.615 -24.552 16.221 1.00 69.38 283 ALA A O 1
ATOM 2293 N N . ARG A 1 284 ? -10.170 -24.044 14.077 1.00 63.34 284 ARG A N 1
ATOM 2294 C CA . ARG A 1 284 ? -8.743 -24.401 14.146 1.00 63.34 284 ARG A CA 1
ATOM 2295 C C . ARG A 1 284 ? -7.955 -23.485 15.075 1.00 63.34 284 ARG A C 1
ATOM 2297 O O . ARG A 1 284 ? -7.087 -23.971 15.794 1.00 63.34 284 ARG A O 1
ATOM 2304 N N . GLU A 1 285 ? -8.233 -22.185 15.087 1.00 63.34 285 GLU A N 1
ATOM 2305 C CA . GLU A 1 285 ? -7.580 -21.237 16.000 1.00 63.34 285 GLU A CA 1
ATOM 2306 C C . GLU A 1 285 ? -7.889 -21.587 17.463 1.00 63.34 285 GLU A C 1
ATOM 2308 O O . GLU A 1 285 ? -6.974 -21.709 18.278 1.00 63.34 285 GLU A O 1
ATOM 2313 N N . ILE A 1 286 ? -9.162 -21.847 17.777 1.00 70.38 286 ILE A N 1
ATOM 2314 C CA . ILE A 1 286 ? -9.602 -22.281 19.110 1.00 70.38 286 ILE A CA 1
ATOM 2315 C C . ILE A 1 286 ? -8.929 -23.607 19.496 1.00 70.38 286 ILE A C 1
ATOM 2317 O O . ILE A 1 286 ? -8.371 -23.732 20.588 1.00 70.38 286 ILE A O 1
ATOM 2321 N N . SER A 1 287 ? -8.914 -24.575 18.578 1.00 68.38 287 SER A N 1
ATOM 2322 C CA . SER A 1 287 ? -8.376 -25.921 18.819 1.00 68.38 287 SER A CA 1
ATOM 2323 C C . SER A 1 287 ? -6.850 -25.960 18.917 1.00 68.38 287 SER A C 1
ATOM 2325 O O . SER A 1 287 ? -6.280 -26.815 19.594 1.00 68.38 287 SER A O 1
ATOM 2327 N N . SER A 1 288 ? -6.166 -25.030 18.249 1.00 62.88 288 SER A N 1
ATOM 2328 C CA . SER A 1 288 ? -4.703 -24.942 18.217 1.00 62.88 288 SER A CA 1
ATOM 2329 C C . SER A 1 288 ? -4.113 -24.084 19.339 1.00 62.88 288 SER A C 1
ATOM 2331 O O . SER A 1 288 ? -2.889 -23.922 19.401 1.00 62.88 288 SER A O 1
ATOM 2333 N N . PHE A 1 289 ? -4.940 -23.565 20.255 1.00 64.81 289 PHE A N 1
ATOM 2334 C CA . PHE A 1 289 ? -4.474 -22.782 21.393 1.00 64.81 289 PHE A CA 1
ATOM 2335 C C . PHE A 1 289 ? -3.582 -23.623 22.325 1.00 64.81 289 PHE A C 1
ATOM 2337 O O . PHE A 1 289 ? -4.043 -24.413 23.146 1.00 64.81 289 PHE A O 1
ATOM 2344 N N . LYS A 1 290 ? -2.263 -23.420 22.216 1.00 63.25 290 LYS A N 1
ATOM 2345 C CA . LYS A 1 290 ? -1.227 -24.093 23.026 1.00 63.25 290 LYS A CA 1
ATOM 2346 C C . LYS A 1 290 ? -0.774 -23.282 24.248 1.00 63.25 290 LYS A C 1
ATOM 2348 O O . LYS A 1 290 ? 0.246 -23.605 24.854 1.00 63.25 290 LYS A O 1
ATOM 2353 N N . GLY A 1 291 ? -1.497 -22.220 24.607 1.00 60.22 291 GLY A N 1
ATOM 2354 C CA . GLY A 1 291 ? -1.131 -21.342 25.718 1.00 60.22 291 GLY A CA 1
ATOM 2355 C C . GLY A 1 291 ? -1.111 -22.051 27.082 1.00 60.22 291 GLY A C 1
ATOM 2356 O O . GLY A 1 291 ? -1.807 -23.041 27.316 1.00 60.22 291 GLY A O 1
ATOM 2357 N N . TYR A 1 292 ? -0.320 -21.509 28.015 1.00 54.78 292 TYR A N 1
ATOM 2358 C CA . TYR A 1 292 ? -0.265 -21.946 29.421 1.00 54.78 292 TYR A CA 1
ATOM 2359 C C . TYR A 1 292 ? -1.458 -21.449 30.275 1.00 54.78 292 TYR A C 1
ATOM 2361 O O . TYR A 1 292 ? -1.493 -21.703 31.481 1.00 54.78 292 TYR A O 1
ATOM 2369 N N . GLY A 1 293 ? -2.437 -20.749 29.685 1.00 65.88 293 GLY A N 1
ATOM 2370 C CA . GLY A 1 293 ? -3.656 -20.296 30.371 1.00 65.88 293 GLY A CA 1
ATOM 2371 C C . GLY A 1 293 ? -4.945 -20.710 29.659 1.00 65.88 293 GLY A C 1
ATOM 2372 O O . GLY A 1 293 ? -4.986 -21.784 29.062 1.00 65.88 293 GLY A O 1
ATOM 2373 N N . LYS A 1 294 ? -6.014 -19.916 29.801 1.00 66.81 294 LYS A N 1
ATOM 2374 C CA . LYS A 1 294 ? -7.372 -20.267 29.349 1.00 66.81 294 LYS A CA 1
ATOM 2375 C C . LYS A 1 294 ? -7.824 -19.413 28.169 1.00 66.81 294 LYS A C 1
ATOM 2377 O O . LYS A 1 294 ? -7.659 -18.203 28.214 1.00 66.81 294 LYS A O 1
ATOM 2382 N N . LEU A 1 295 ? -8.428 -20.025 27.162 1.00 66.88 295 LEU A N 1
ATOM 2383 C CA . LEU A 1 295 ? -9.182 -19.361 26.108 1.00 66.88 295 LEU A CA 1
ATOM 2384 C C . LEU A 1 295 ? -10.660 -19.269 26.527 1.00 66.88 295 LEU A C 1
ATOM 2386 O O . LEU A 1 295 ? -11.215 -20.240 27.018 1.00 66.88 295 LEU A O 1
ATOM 2390 N N . HIS A 1 296 ? -11.313 -18.130 26.354 1.00 67.81 296 HIS A N 1
ATOM 2391 C CA . HIS A 1 296 ? -12.713 -17.895 26.701 1.00 67.81 296 HIS A CA 1
ATOM 2392 C C . HIS A 1 296 ? -13.438 -17.411 25.448 1.00 67.81 296 HIS A C 1
ATOM 2394 O O . HIS A 1 296 ? -13.122 -16.342 24.947 1.00 67.81 296 HIS A O 1
ATOM 2400 N N . LEU A 1 297 ? -14.388 -18.175 24.929 1.00 72.38 297 LEU A N 1
ATOM 2401 C CA . LEU A 1 297 ? -15.278 -17.771 23.849 1.00 72.38 297 LEU A CA 1
ATOM 2402 C C . LEU A 1 297 ? -16.562 -17.202 24.463 1.00 72.38 297 LEU A C 1
ATOM 2404 O O . LEU A 1 297 ? -17.322 -17.916 25.115 1.00 72.38 297 LEU A O 1
ATOM 2408 N N . ILE A 1 298 ? -16.785 -15.907 24.292 1.00 71.12 298 ILE A N 1
ATOM 2409 C CA . ILE A 1 298 ? -17.983 -15.208 24.742 1.00 71.12 298 ILE A CA 1
ATOM 2410 C C . ILE A 1 298 ? -18.932 -15.093 23.555 1.00 71.12 298 ILE A C 1
ATOM 2412 O O . ILE A 1 298 ? -18.556 -14.555 22.519 1.00 71.12 298 ILE A O 1
ATOM 2416 N N . LEU A 1 299 ? -20.153 -15.586 23.722 1.00 71.69 299 LEU A N 1
ATOM 2417 C CA . LEU A 1 299 ? -21.198 -15.572 22.707 1.00 71.69 299 LEU A CA 1
ATOM 2418 C C . LEU A 1 299 ? -22.196 -14.446 23.011 1.00 71.69 299 LEU A C 1
ATOM 2420 O O . LEU A 1 299 ? -22.747 -14.371 24.110 1.00 71.69 299 LEU A O 1
ATOM 2424 N N . ASP A 1 300 ? -22.404 -13.555 22.052 1.00 71.38 300 ASP A N 1
ATOM 2425 C CA . ASP A 1 300 ? -23.309 -12.408 22.149 1.00 71.38 300 ASP A CA 1
ATOM 2426 C C . ASP A 1 300 ? -24.448 -12.564 21.131 1.00 71.38 300 ASP A C 1
ATOM 2428 O O . ASP A 1 300 ? -24.205 -12.905 19.971 1.00 71.38 300 ASP A O 1
ATOM 2432 N N . ASP A 1 301 ? -25.686 -12.383 21.591 1.00 72.38 301 ASP A N 1
ATOM 2433 C CA . ASP A 1 301 ? -26.930 -12.610 20.834 1.00 72.38 301 ASP A CA 1
ATOM 2434 C C . ASP A 1 301 ? -27.173 -14.046 20.311 1.00 72.38 301 ASP A C 1
ATOM 2436 O O . ASP A 1 301 ? -27.999 -14.254 19.424 1.00 72.38 301 ASP A O 1
ATOM 2440 N N . PHE A 1 302 ? -26.497 -15.058 20.865 1.00 79.50 302 PHE A N 1
ATOM 2441 C CA . PHE A 1 302 ? -26.763 -16.471 20.554 1.00 79.50 302 PHE A CA 1
ATOM 2442 C C . PHE A 1 302 ? -27.861 -17.073 21.432 1.00 79.50 302 PHE A C 1
ATOM 2444 O O . PHE A 1 302 ? -27.965 -16.753 22.621 1.00 79.50 302 PHE A O 1
ATOM 2451 N N . ASP A 1 303 ? -28.618 -18.013 20.862 1.00 76.50 303 ASP A N 1
ATOM 2452 C CA . ASP A 1 303 ? -29.612 -18.780 21.605 1.00 76.50 303 ASP A CA 1
ATOM 2453 C C . ASP A 1 303 ? -28.942 -19.608 22.708 1.00 76.50 303 ASP A C 1
ATOM 2455 O O . ASP A 1 303 ? -27.931 -20.286 22.504 1.00 76.50 303 ASP A O 1
ATOM 2459 N N . LEU A 1 304 ? -29.509 -19.533 23.912 1.00 69.31 304 LEU A N 1
ATOM 2460 C CA . LEU A 1 304 ? -29.026 -20.297 25.055 1.00 69.31 304 LEU A CA 1
ATOM 2461 C C . LEU A 1 304 ? -29.320 -21.794 24.862 1.00 69.31 304 LEU A C 1
ATOM 2463 O O . LEU A 1 304 ? -30.383 -22.151 24.349 1.00 69.31 304 LEU A O 1
ATOM 2467 N N . PRO A 1 305 ? -28.440 -22.688 25.343 1.00 70.06 305 PRO A N 1
ATOM 2468 C CA . PRO A 1 305 ? -28.697 -24.120 25.288 1.00 70.06 305 PRO A CA 1
ATOM 2469 C C . PRO A 1 305 ? -29.972 -24.493 26.067 1.00 70.06 305 PRO A C 1
ATOM 2471 O O . PRO A 1 305 ? -30.220 -24.001 27.170 1.00 70.06 305 PRO A O 1
ATOM 2474 N N . LEU A 1 306 ? -30.775 -25.392 25.487 1.00 52.31 306 LEU A N 1
ATOM 2475 C CA . LEU A 1 306 ? -32.180 -25.655 25.843 1.00 52.31 306 LEU A CA 1
ATOM 2476 C C . LEU A 1 306 ? -32.451 -26.238 27.250 1.00 52.31 306 LEU A C 1
ATOM 2478 O O . LEU A 1 306 ? -33.617 -26.424 27.598 1.00 52.31 306 LEU A O 1
ATOM 2482 N N . SER A 1 307 ? -31.455 -26.517 28.105 1.00 50.09 307 SER A N 1
ATOM 2483 C CA . SER A 1 307 ? -31.755 -27.023 29.457 1.00 50.09 307 SER A CA 1
ATOM 2484 C C . SER A 1 307 ? -30.668 -26.827 30.522 1.00 50.09 307 SER A C 1
ATOM 2486 O O . SER A 1 307 ? -29.568 -27.358 30.408 1.00 50.09 307 SER A O 1
ATOM 2488 N N . GLY A 1 308 ? -31.053 -26.189 31.636 1.00 49.12 308 GLY A N 1
ATOM 2489 C CA . GLY A 1 308 ? -30.845 -26.693 33.007 1.00 49.12 308 GLY A CA 1
ATOM 2490 C C . GLY A 1 308 ? -29.436 -26.768 33.609 1.00 49.12 308 GLY A C 1
ATOM 2491 O O . GLY A 1 308 ? -29.322 -27.207 34.752 1.00 49.12 308 GLY A O 1
ATOM 2492 N N . VAL A 1 309 ? -28.379 -26.354 32.911 1.00 42.59 309 VAL A N 1
ATOM 2493 C CA . VAL A 1 309 ? -26.998 -26.493 33.404 1.00 42.59 309 VAL A CA 1
ATOM 2494 C C . VAL A 1 309 ? -26.374 -25.134 33.723 1.00 42.59 309 VAL A C 1
ATOM 2496 O O . VAL A 1 309 ? -26.460 -24.162 32.970 1.00 42.59 309 VAL A O 1
ATOM 2499 N N . THR A 1 310 ? -25.722 -25.053 34.881 1.00 44.81 310 THR A N 1
ATOM 2500 C CA . THR A 1 310 ? -24.886 -23.927 35.300 1.00 44.81 310 THR A CA 1
ATOM 2501 C C . THR A 1 310 ? -23.619 -23.871 34.435 1.00 44.81 310 THR A C 1
ATOM 2503 O O . THR A 1 310 ? -22.566 -24.391 34.815 1.00 44.81 310 THR A O 1
ATOM 2506 N N . VAL A 1 311 ? -23.730 -23.232 33.265 1.00 46.88 311 VAL A N 1
ATOM 2507 C CA . VAL A 1 311 ? -22.599 -22.800 32.424 1.00 46.88 311 VAL A CA 1
ATOM 2508 C C . VAL A 1 311 ? -21.556 -22.115 33.323 1.00 46.88 311 VAL A C 1
ATOM 2510 O O . VAL A 1 311 ? -21.908 -21.223 34.087 1.00 46.88 311 VAL A O 1
ATOM 2513 N N . GLY A 1 312 ? -20.297 -22.567 33.314 1.00 44.12 312 GLY A N 1
ATOM 2514 C CA . GLY A 1 312 ? -19.215 -21.946 34.101 1.00 44.12 312 GLY A CA 1
ATOM 2515 C C . GLY A 1 312 ? -18.802 -22.645 35.408 1.00 44.12 312 GLY A C 1
ATOM 2516 O O . GLY A 1 312 ? -17.817 -22.230 36.021 1.00 44.12 312 GLY A O 1
ATOM 2517 N N . SER A 1 313 ? -19.444 -23.749 35.818 1.00 43.75 313 SER A N 1
ATOM 2518 C CA . SER A 1 313 ? -19.042 -24.500 37.033 1.00 43.75 313 SER A CA 1
ATOM 2519 C C . SER A 1 313 ? -17.716 -25.281 36.912 1.00 43.75 313 SER A C 1
ATOM 2521 O O . SER A 1 313 ? -17.204 -25.801 37.903 1.00 43.75 313 SER A O 1
ATOM 2523 N N . GLY A 1 314 ? -17.090 -25.286 35.730 1.00 42.22 314 GLY A N 1
ATOM 2524 C CA . GLY A 1 314 ? -15.640 -25.435 35.603 1.00 42.22 314 GLY A CA 1
ATOM 2525 C C . GLY A 1 314 ? -15.063 -26.812 35.922 1.00 42.22 314 GLY A C 1
ATOM 2526 O O . GLY A 1 314 ? -13.952 -26.863 36.447 1.00 42.22 314 GLY A O 1
ATOM 2527 N N . SER A 1 315 ? -15.758 -27.907 35.593 1.00 38.91 315 SER A N 1
ATOM 2528 C CA . SER A 1 315 ? -15.175 -29.246 35.760 1.00 38.91 315 SER A CA 1
ATOM 2529 C C . SER A 1 315 ? -14.729 -29.937 34.466 1.00 38.91 315 SER A C 1
ATOM 2531 O O . SER A 1 315 ? -13.724 -30.635 34.555 1.00 38.91 315 SER A O 1
ATOM 2533 N N . ARG A 1 316 ? -15.360 -29.746 33.285 1.00 50.00 316 ARG A N 1
ATOM 2534 C CA . ARG A 1 316 ? -14.897 -30.312 31.986 1.00 50.00 316 ARG A CA 1
ATOM 2535 C C . ARG A 1 316 ? -15.418 -29.518 30.770 1.00 50.00 316 ARG A C 1
ATOM 2537 O O . ARG A 1 316 ? -16.613 -29.292 30.640 1.00 50.00 316 ARG A O 1
ATOM 2544 N N . VAL A 1 317 ? -14.537 -29.140 29.841 1.00 54.41 317 VAL A N 1
ATOM 2545 C CA . VAL A 1 317 ? -14.838 -28.207 28.728 1.00 54.41 317 VAL A CA 1
ATOM 2546 C C . VAL A 1 317 ? -15.518 -28.856 27.523 1.00 54.41 317 VAL A C 1
ATOM 2548 O O . VAL A 1 317 ? -16.361 -28.238 26.881 1.00 54.41 317 VAL A O 1
ATOM 2551 N N . LEU A 1 318 ? -15.206 -30.120 27.219 1.00 52.75 318 LEU A N 1
ATOM 2552 C CA . LEU A 1 318 ? -15.877 -30.852 26.134 1.00 52.75 318 LEU A CA 1
ATOM 2553 C C . LEU A 1 318 ? -17.358 -31.115 26.440 1.00 52.75 318 LEU A C 1
ATOM 2555 O O . LEU A 1 318 ? -18.170 -31.174 25.521 1.00 52.75 318 LEU A O 1
ATOM 2559 N N . SER A 1 319 ? -17.719 -31.259 27.719 1.00 57.22 319 SER A N 1
ATOM 2560 C CA . SER A 1 319 ? -19.124 -31.352 28.118 1.00 57.22 319 SER A CA 1
ATOM 2561 C C . SER A 1 319 ? -19.849 -30.020 27.993 1.00 57.22 319 SER A C 1
ATOM 2563 O O . SER A 1 319 ? -21.030 -30.048 27.680 1.00 57.22 319 SER A O 1
ATOM 2565 N N . ASP A 1 320 ? -19.171 -28.887 28.192 1.00 59.62 320 ASP A N 1
ATOM 2566 C CA . ASP A 1 320 ? -19.765 -27.557 28.009 1.00 59.62 320 ASP A CA 1
ATOM 2567 C C . ASP A 1 320 ? -19.940 -27.248 26.518 1.00 59.62 320 ASP A C 1
ATOM 2569 O O . ASP A 1 320 ? -21.023 -26.853 26.119 1.00 59.62 320 ASP A O 1
ATOM 2573 N N . LEU A 1 321 ? -18.947 -27.542 25.668 1.00 62.38 321 LEU A N 1
ATOM 2574 C CA . LEU A 1 321 ? -19.054 -27.436 24.201 1.00 62.38 321 LEU A CA 1
ATOM 2575 C C . LEU A 1 321 ? -20.235 -28.248 23.646 1.00 62.38 321 LEU A C 1
ATOM 2577 O O . LEU A 1 321 ? -21.056 -27.720 22.906 1.00 62.38 321 LEU A O 1
ATOM 2581 N N . ARG A 1 322 ? -20.364 -29.519 24.051 1.00 65.25 322 ARG A N 1
ATOM 2582 C CA . ARG A 1 322 ? -21.477 -30.385 23.627 1.00 65.25 322 ARG A CA 1
ATOM 2583 C C . ARG A 1 322 ? -22.839 -29.939 24.160 1.00 65.25 322 ARG A C 1
ATOM 2585 O O . ARG A 1 322 ? -23.839 -30.394 23.636 1.00 65.25 322 ARG A O 1
ATOM 2592 N N . GLN A 1 323 ? -22.915 -29.082 25.179 1.00 68.56 323 GLN A N 1
ATOM 2593 C CA . GLN A 1 323 ? -24.203 -28.527 25.622 1.00 68.56 323 GLN A CA 1
ATOM 2594 C C . GLN A 1 323 ? -24.741 -27.473 24.654 1.00 68.56 323 GLN A C 1
ATOM 2596 O O . GLN A 1 323 ? -25.947 -27.266 24.611 1.00 68.56 323 GLN A O 1
ATOM 2601 N N . TRP A 1 324 ? -23.867 -26.846 23.865 1.00 66.31 324 TRP A N 1
ATOM 2602 C CA . TRP A 1 324 ? -24.250 -25.944 22.780 1.00 66.31 324 TRP A CA 1
ATOM 2603 C C . TRP A 1 324 ? -24.619 -26.694 21.493 1.00 66.31 324 TRP A C 1
ATOM 2605 O O . TRP A 1 324 ? -24.924 -26.053 20.488 1.00 66.31 324 TRP A O 1
ATOM 2615 N N . SER A 1 325 ? -24.625 -28.035 21.504 1.00 64.25 325 SER A N 1
ATOM 2616 C CA . SER A 1 325 ? -25.069 -28.802 20.343 1.00 64.25 325 SER A CA 1
ATOM 2617 C C . SER A 1 325 ? -26.558 -28.587 20.084 1.00 64.25 325 SER A C 1
ATOM 2619 O O . SER A 1 325 ? -27.355 -28.667 21.024 1.00 64.25 325 SER A O 1
ATOM 2621 N N . GLY A 1 326 ? -26.938 -28.354 18.830 1.00 66.25 326 GLY A N 1
ATOM 2622 C CA . GLY A 1 326 ? -28.314 -28.006 18.457 1.00 66.25 326 GLY A CA 1
ATOM 2623 C C . GLY A 1 326 ? -28.701 -26.541 18.708 1.00 66.25 326 GLY A C 1
ATOM 2624 O O . GLY A 1 326 ? -29.890 -26.231 18.749 1.00 66.25 326 GLY A O 1
ATOM 2625 N N . THR A 1 327 ? -27.716 -25.655 18.886 1.00 75.44 327 THR A N 1
ATOM 2626 C CA . THR A 1 327 ? -27.884 -24.190 18.790 1.00 75.44 327 THR A CA 1
ATOM 2627 C C . THR A 1 327 ? -27.343 -23.684 17.448 1.00 75.44 327 THR A C 1
ATOM 2629 O O . THR A 1 327 ? -26.764 -24.453 16.683 1.00 75.44 327 THR A O 1
ATOM 2632 N N . ASP A 1 328 ? -27.460 -22.385 17.168 1.00 77.31 328 ASP A N 1
ATOM 2633 C CA . ASP A 1 328 ? -26.992 -21.784 15.905 1.00 77.31 328 ASP A CA 1
ATOM 2634 C C . ASP A 1 328 ? -25.472 -21.882 15.665 1.00 77.31 328 ASP A C 1
ATOM 2636 O O . ASP A 1 328 ? -24.997 -21.510 14.600 1.00 77.31 328 ASP A O 1
ATOM 2640 N N . ILE A 1 329 ? -24.694 -22.379 16.633 1.00 78.31 329 ILE A N 1
ATOM 2641 C CA . ILE A 1 329 ? -23.237 -22.578 16.527 1.00 78.31 329 ILE A CA 1
ATOM 2642 C C . ILE A 1 329 ? -22.827 -24.047 16.392 1.00 78.31 329 ILE A C 1
ATOM 2644 O O . ILE A 1 329 ? -21.641 -24.353 16.535 1.00 78.31 329 ILE A O 1
ATOM 2648 N N . ASP A 1 330 ? -23.769 -24.961 16.141 1.00 80.44 330 ASP A N 1
ATOM 2649 C CA . ASP A 1 330 ? -23.506 -26.409 16.105 1.00 80.44 330 ASP A CA 1
ATOM 2650 C C . ASP A 1 330 ? -22.360 -26.770 15.144 1.00 80.44 330 ASP A C 1
ATOM 2652 O O . ASP A 1 330 ? -21.455 -27.517 15.513 1.00 80.44 330 ASP A O 1
ATOM 2656 N N . ASP A 1 331 ? -22.310 -26.132 13.970 1.00 79.12 331 ASP A N 1
ATOM 2657 C CA . ASP A 1 331 ? -21.246 -26.329 12.976 1.00 79.12 331 ASP A CA 1
ATOM 2658 C C . ASP A 1 331 ? -19.861 -25.925 13.508 1.00 79.12 331 ASP A C 1
ATOM 2660 O O . ASP A 1 331 ? -18.866 -26.620 13.294 1.00 79.12 331 ASP A O 1
ATOM 2664 N N . LEU A 1 332 ? -19.775 -24.812 14.248 1.00 77.94 332 LEU A N 1
ATOM 2665 C CA . LEU A 1 332 ? -18.520 -24.367 14.864 1.00 77.94 332 LEU A CA 1
ATOM 2666 C C . LEU A 1 332 ? -18.086 -25.320 15.980 1.00 77.94 332 LEU A C 1
ATOM 2668 O O . LEU A 1 332 ? -16.900 -25.619 16.113 1.00 77.94 332 LEU A O 1
ATOM 2672 N N . ILE A 1 333 ? -19.038 -25.801 16.779 1.00 79.44 333 ILE A N 1
ATOM 2673 C CA . ILE A 1 333 ? -18.785 -26.760 17.855 1.00 79.44 333 ILE A CA 1
ATOM 2674 C C . ILE A 1 333 ? -18.292 -28.086 17.277 1.00 79.44 333 ILE A C 1
ATOM 2676 O O . ILE A 1 333 ? -17.276 -28.603 17.746 1.00 79.44 333 ILE A O 1
ATOM 2680 N N . ALA A 1 334 ? -18.957 -28.598 16.240 1.00 79.44 334 ALA A N 1
ATOM 2681 C CA . ALA A 1 334 ? -18.544 -29.793 15.517 1.00 79.44 334 ALA A CA 1
ATOM 2682 C C . ALA A 1 334 ? -17.121 -29.631 14.966 1.00 79.44 334 ALA A C 1
ATOM 2684 O O . ALA A 1 334 ? -16.259 -30.458 15.253 1.00 79.44 334 ALA A O 1
ATOM 2685 N N . ALA A 1 335 ? -16.827 -28.506 14.307 1.00 75.75 335 ALA A N 1
ATOM 2686 C CA . ALA A 1 335 ? -15.498 -28.223 13.774 1.00 75.75 335 ALA A CA 1
ATOM 2687 C C . ALA A 1 335 ? -14.411 -28.131 14.867 1.00 75.75 335 ALA A C 1
ATOM 2689 O O . ALA A 1 335 ? -13.296 -28.615 14.666 1.00 75.75 335 ALA A O 1
ATOM 2690 N N . ILE A 1 336 ? -14.704 -27.544 16.037 1.00 72.12 336 ILE A N 1
ATOM 2691 C CA . ILE A 1 336 ? -13.766 -27.495 17.178 1.00 72.12 336 ILE A CA 1
ATOM 2692 C C . ILE A 1 336 ? -13.503 -28.903 17.725 1.00 72.12 336 ILE A C 1
ATOM 2694 O O . ILE A 1 336 ? -12.360 -29.254 18.024 1.00 72.12 336 ILE A O 1
ATOM 2698 N N . VAL A 1 337 ? -14.556 -29.711 17.865 1.00 74.31 337 VAL A N 1
ATOM 2699 C CA . VAL A 1 337 ? -14.462 -31.084 18.376 1.00 74.31 337 VAL A CA 1
ATOM 2700 C C . VAL A 1 337 ? -13.675 -31.969 17.406 1.00 74.31 337 VAL A C 1
ATOM 2702 O O . VAL A 1 337 ? -12.766 -32.677 17.841 1.00 74.31 337 VAL A O 1
ATOM 2705 N N . ASP A 1 338 ? -13.954 -31.874 16.107 1.00 72.25 338 ASP A N 1
ATOM 2706 C CA . ASP A 1 338 ? -13.286 -32.654 15.062 1.00 72.25 338 ASP A CA 1
ATOM 2707 C C . ASP A 1 338 ? -11.813 -32.257 14.885 1.00 72.25 338 ASP A C 1
ATOM 2709 O O . ASP A 1 338 ? -10.961 -33.101 14.596 1.00 72.25 338 ASP A O 1
ATOM 2713 N N . CYS A 1 339 ? -11.470 -30.986 15.123 1.00 65.94 339 CYS A N 1
ATOM 2714 C CA . CYS A 1 339 ? -10.088 -30.506 15.067 1.00 65.94 339 CYS A CA 1
ATOM 2715 C C . CYS A 1 339 ? -9.219 -30.954 16.261 1.00 65.94 339 CYS A C 1
ATOM 2717 O O . CYS A 1 339 ? -7.996 -30.787 16.212 1.00 65.94 339 CYS A O 1
ATOM 2719 N N . GLY A 1 340 ? -9.800 -31.489 17.342 1.00 56.97 340 GLY A N 1
ATOM 2720 C CA . GLY A 1 340 ? -9.114 -31.659 18.625 1.00 56.97 340 GLY A CA 1
ATOM 2721 C C . GLY A 1 340 ? -9.033 -33.095 19.148 1.00 56.97 340 GLY A C 1
ATOM 2722 O O . GLY A 1 340 ? -9.815 -33.476 20.011 1.00 56.97 340 GLY A O 1
ATOM 2723 N N . THR A 1 341 ? -8.000 -33.865 18.781 1.00 47.50 341 THR A N 1
ATOM 2724 C CA . THR A 1 341 ? -7.686 -35.153 19.449 1.00 47.50 341 THR A CA 1
ATOM 2725 C C . THR A 1 341 ? -6.905 -34.996 20.763 1.00 47.50 341 THR A C 1
ATOM 2727 O O . THR A 1 341 ? -6.696 -35.975 21.476 1.00 47.50 341 THR A O 1
ATOM 2730 N N . SER A 1 342 ? -6.452 -33.782 21.104 1.00 50.62 342 SER A N 1
ATOM 2731 C CA . SER A 1 342 ? -5.686 -33.496 22.330 1.00 50.62 342 SER A CA 1
ATOM 2732 C C . SER A 1 342 ? -6.030 -32.139 22.952 1.00 50.62 342 SER A C 1
ATOM 2734 O O . SER A 1 342 ? -5.146 -31.443 23.461 1.00 50.62 342 SER A O 1
ATOM 2736 N N . LEU A 1 343 ? -7.294 -31.718 22.863 1.00 53.31 343 LEU A N 1
ATOM 2737 C CA . LEU A 1 343 ? -7.751 -30.545 23.601 1.00 53.31 343 LEU A CA 1
ATOM 2738 C C . LEU A 1 343 ? -7.501 -30.803 25.088 1.00 53.31 343 LEU A C 1
ATOM 2740 O O . LEU A 1 343 ? -8.116 -31.683 25.685 1.00 53.31 343 LEU A O 1
ATOM 2744 N N . ASP A 1 344 ? -6.563 -30.051 25.660 1.00 55.34 344 ASP A N 1
ATOM 2745 C CA . ASP A 1 344 ? -6.324 -29.983 27.096 1.00 55.34 344 ASP A CA 1
ATOM 2746 C C . ASP A 1 344 ? -7.602 -29.372 27.688 1.00 55.34 344 ASP A C 1
ATOM 2748 O O . ASP A 1 344 ? -7.791 -28.151 27.695 1.00 55.34 344 ASP A O 1
ATOM 2752 N N . SER A 1 345 ? -8.554 -30.248 28.022 1.00 49.41 345 SER A N 1
ATOM 2753 C CA . SER A 1 345 ? -9.995 -29.989 28.137 1.00 49.41 345 SER A CA 1
ATOM 2754 C C . SER A 1 345 ? -10.383 -29.130 29.336 1.00 49.41 345 SER A C 1
ATOM 2756 O O . SER A 1 345 ? -11.526 -29.171 29.771 1.00 49.41 345 SER A O 1
ATOM 2758 N N . ASP A 1 346 ? -9.433 -28.379 29.873 1.00 56.38 346 ASP A N 1
ATOM 2759 C CA . ASP A 1 346 ? -9.571 -27.471 31.003 1.00 56.38 346 ASP A CA 1
ATOM 2760 C C . ASP A 1 346 ? -9.236 -26.022 30.591 1.00 56.38 346 ASP A C 1
ATOM 2762 O O . ASP A 1 346 ? -9.324 -25.094 31.406 1.00 56.38 346 ASP A O 1
ATOM 2766 N N . LYS A 1 347 ? -8.831 -25.814 29.324 1.00 63.12 347 LYS A N 1
ATOM 2767 C CA . LYS A 1 347 ? -8.334 -24.528 28.823 1.00 63.12 347 LYS A CA 1
ATOM 2768 C C . LYS A 1 347 ? -9.351 -23.687 28.067 1.00 63.12 347 LYS A C 1
ATOM 2770 O O . LYS A 1 347 ? -9.135 -22.488 28.035 1.00 63.12 347 LYS A O 1
ATOM 2775 N N . ILE A 1 348 ? -10.426 -24.228 27.494 1.00 63.22 348 ILE A N 1
ATOM 2776 C CA . ILE A 1 348 ? -11.418 -23.410 26.766 1.00 63.22 348 ILE A CA 1
ATOM 2777 C C . ILE A 1 348 ? -12.649 -23.169 27.654 1.00 63.22 348 ILE A C 1
ATOM 2779 O O . ILE A 1 348 ? -13.101 -24.074 28.331 1.00 63.22 348 ILE A O 1
ATOM 2783 N N . ARG A 1 349 ? -13.209 -21.966 27.705 1.00 67.00 349 ARG A N 1
ATOM 2784 C CA . ARG A 1 349 ? -14.472 -21.663 28.398 1.00 67.00 349 ARG A CA 1
ATOM 2785 C C . ARG A 1 349 ? -15.437 -21.036 27.416 1.00 67.00 349 ARG A C 1
ATOM 2787 O O . ARG A 1 349 ? -14.998 -20.252 26.589 1.00 67.00 349 ARG A O 1
ATOM 2794 N N . ILE A 1 350 ? -16.722 -21.360 27.517 1.00 67.00 350 ILE A N 1
ATOM 2795 C CA . ILE A 1 350 ? -17.765 -20.769 26.674 1.00 67.00 350 ILE A CA 1
ATOM 2796 C C . ILE A 1 350 ? -18.871 -20.234 27.568 1.00 67.00 350 ILE A C 1
ATOM 2798 O O . ILE A 1 350 ? -19.289 -20.916 28.502 1.00 67.00 350 ILE A O 1
ATOM 2802 N N . GLY A 1 351 ? -19.332 -19.019 27.301 1.00 67.31 351 GLY A N 1
ATOM 2803 C CA . GLY A 1 351 ? -20.442 -18.413 28.029 1.00 67.31 351 GLY A CA 1
ATOM 2804 C C . GLY A 1 351 ? -21.063 -17.268 27.245 1.00 67.31 351 GLY A C 1
ATOM 2805 O O . GLY A 1 351 ? -20.449 -16.753 26.316 1.00 67.31 351 GLY A O 1
ATOM 2806 N N . THR A 1 352 ? -22.276 -16.861 27.611 1.00 65.94 352 THR A N 1
ATOM 2807 C CA . THR A 1 352 ? -22.890 -15.674 27.008 1.00 65.94 352 THR A CA 1
ATOM 2808 C C . THR A 1 352 ? -22.362 -14.393 27.627 1.00 65.94 352 THR A C 1
ATOM 2810 O O . THR A 1 352 ? -22.008 -14.375 28.810 1.00 65.94 352 THR A O 1
ATOM 2813 N N . LEU A 1 353 ? -22.365 -13.300 26.860 1.00 54.62 353 LEU A N 1
ATOM 2814 C CA . LEU A 1 353 ? -21.979 -11.978 27.360 1.00 54.62 353 LEU A CA 1
ATOM 2815 C C . LEU A 1 353 ? -22.761 -11.598 28.628 1.00 54.62 353 LEU A C 1
ATOM 2817 O O . LEU A 1 353 ? -22.173 -11.157 29.614 1.00 54.62 353 LEU A O 1
ATOM 2821 N N . GLU A 1 354 ? -24.068 -11.867 28.641 1.00 55.88 354 GLU A N 1
ATOM 2822 C CA . GLU A 1 354 ? -24.945 -11.596 29.784 1.00 55.88 354 GLU A CA 1
ATOM 2823 C C . GLU A 1 354 ? -24.531 -12.361 31.048 1.00 55.88 354 GLU A C 1
ATOM 2825 O O . GLU A 1 354 ? -24.562 -11.834 32.157 1.00 55.88 354 GLU A O 1
ATOM 2830 N N . ARG A 1 355 ? -24.050 -13.595 30.902 1.00 59.00 355 ARG A N 1
ATOM 2831 C CA . ARG A 1 355 ? -23.604 -14.391 32.044 1.00 59.00 355 ARG A CA 1
ATOM 2832 C C . ARG A 1 355 ? -22.226 -13.976 32.543 1.00 59.00 355 ARG A C 1
ATOM 2834 O O . ARG A 1 355 ? -22.009 -13.928 33.751 1.00 59.00 355 ARG A O 1
ATOM 2841 N N . VAL A 1 356 ? -21.322 -13.602 31.637 1.00 52.41 356 VAL A N 1
ATOM 2842 C CA . VAL A 1 356 ? -20.022 -13.023 32.008 1.00 52.41 356 VAL A CA 1
ATOM 2843 C C . VAL A 1 356 ? -20.221 -11.707 32.777 1.00 52.41 356 VAL A C 1
ATOM 2845 O O . VAL A 1 356 ? -19.477 -11.471 33.730 1.00 52.41 356 VAL A O 1
ATOM 2848 N N . ARG A 1 357 ? -21.249 -10.906 32.437 1.00 49.62 357 ARG A N 1
ATOM 2849 C CA . ARG A 1 357 ? -21.674 -9.712 33.201 1.00 49.62 357 ARG A CA 1
ATOM 2850 C C . ARG A 1 357 ? -22.174 -10.045 34.610 1.00 49.62 357 ARG A C 1
ATOM 2852 O O . ARG A 1 357 ? -21.905 -9.290 35.536 1.00 49.62 357 ARG A O 1
ATOM 2859 N N . ILE A 1 358 ? -22.890 -11.157 34.779 1.00 48.84 358 ILE A N 1
ATOM 2860 C CA . ILE A 1 358 ? -23.431 -11.588 36.081 1.00 48.84 358 ILE A CA 1
ATOM 2861 C C . ILE A 1 358 ? -22.334 -12.188 36.980 1.00 48.84 358 ILE A C 1
ATOM 2863 O O . ILE A 1 358 ? -22.313 -11.940 38.186 1.00 48.84 358 ILE A O 1
ATOM 2867 N N . GLU A 1 359 ? -21.430 -12.994 36.418 1.00 45.72 359 GLU A N 1
ATOM 2868 C CA . GLU A 1 359 ? -20.432 -13.760 37.179 1.00 45.72 359 GLU A CA 1
ATOM 2869 C C . GLU A 1 359 ? -19.189 -12.940 37.545 1.00 45.72 359 GLU A C 1
ATOM 2871 O O . GLU A 1 359 ? -18.621 -13.117 38.627 1.00 45.72 359 GLU A O 1
ATOM 2876 N N . ASN A 1 360 ? -18.769 -12.013 36.682 1.00 41.34 360 ASN A N 1
ATOM 2877 C CA . ASN A 1 360 ? -17.672 -11.111 36.996 1.00 41.34 360 ASN A CA 1
ATOM 2878 C C . ASN A 1 360 ? -18.245 -9.846 37.632 1.00 41.34 360 ASN A C 1
ATOM 2880 O O . ASN A 1 360 ? -18.831 -9.017 36.952 1.00 41.34 360 ASN A O 1
ATOM 2884 N N . ARG A 1 361 ? -17.998 -9.631 38.930 1.00 33.97 361 ARG A N 1
ATOM 2885 C CA . ARG A 1 361 ? -18.246 -8.346 39.626 1.00 33.97 361 ARG A CA 1
ATOM 2886 C C . ARG A 1 361 ? -17.379 -7.177 39.099 1.00 33.97 361 ARG A C 1
ATOM 2888 O O . ARG A 1 361 ? -17.166 -6.201 39.812 1.00 33.97 361 ARG A O 1
ATOM 2895 N N . PHE A 1 362 ? -16.842 -7.294 37.888 1.00 32.19 362 PHE A N 1
ATOM 2896 C CA . PHE A 1 362 ? -16.185 -6.230 37.144 1.00 32.19 362 PHE A CA 1
ATOM 2897 C C . PHE A 1 362 ? -17.208 -5.643 36.164 1.00 32.19 362 PHE A C 1
ATOM 2899 O O . PHE A 1 362 ? -17.876 -6.414 35.475 1.00 32.19 362 PHE A O 1
ATOM 2906 N N . PRO A 1 363 ? -17.347 -4.311 36.069 1.00 30.11 363 PRO A N 1
ATOM 2907 C CA . PRO A 1 363 ? -18.255 -3.705 35.107 1.00 30.11 363 PRO A CA 1
ATOM 2908 C C . PRO A 1 363 ? -17.755 -4.011 33.690 1.00 30.11 363 PRO A C 1
ATOM 2910 O O . PRO A 1 363 ? -16.744 -3.473 33.248 1.00 30.11 363 PRO A O 1
ATOM 2913 N N . LEU A 1 364 ? -18.446 -4.904 32.983 1.00 32.22 364 LEU A N 1
ATOM 2914 C CA . LEU A 1 364 ? -18.311 -5.030 31.534 1.00 32.22 364 LEU A CA 1
ATOM 2915 C C . LEU A 1 364 ? -19.123 -3.905 30.870 1.00 32.22 364 LEU A C 1
ATOM 2917 O O . LEU A 1 364 ? -20.244 -3.643 31.313 1.00 32.22 364 LEU A O 1
ATOM 2921 N N . PRO A 1 365 ? -18.619 -3.227 29.827 1.00 30.05 365 PRO A N 1
ATOM 2922 C CA . PRO A 1 365 ? -19.195 -1.959 29.388 1.00 30.05 365 PRO A CA 1
ATOM 2923 C C . PRO A 1 365 ? -20.339 -2.179 28.414 1.00 30.05 365 PRO A C 1
ATOM 2925 O O . PRO A 1 365 ? -20.228 -2.984 27.493 1.00 30.05 365 PRO A O 1
ATOM 2928 N N . ASN A 1 366 ? -21.387 -1.369 28.545 1.00 29.12 366 ASN A N 1
ATOM 2929 C CA . ASN A 1 366 ? -22.383 -1.160 27.491 1.00 29.12 366 ASN A CA 1
ATOM 2930 C C . ASN A 1 366 ? -22.074 0.065 26.610 1.00 29.12 366 ASN A C 1
ATOM 2932 O O . ASN A 1 366 ? -22.866 0.390 25.729 1.00 29.12 366 ASN A O 1
ATOM 2936 N N . GLN A 1 367 ? -20.944 0.746 26.825 1.00 27.89 367 GLN A N 1
ATOM 2937 C CA . GLN A 1 367 ? -20.502 1.903 26.043 1.00 27.89 367 GLN A CA 1
ATOM 2938 C C . GLN A 1 367 ? -18.971 1.926 25.934 1.00 27.89 367 GLN A C 1
ATOM 2940 O O . GLN A 1 367 ? -18.301 1.434 26.847 1.00 27.89 367 GLN A O 1
ATOM 2945 N N . PRO A 1 368 ? -18.407 2.472 24.840 1.00 27.64 368 PRO A N 1
ATOM 2946 C CA . PRO A 1 368 ? -16.975 2.679 24.744 1.00 27.64 368 PRO A CA 1
ATOM 2947 C C . PRO A 1 368 ? -16.545 3.715 25.782 1.00 27.64 368 PRO A C 1
ATOM 2949 O O . PRO A 1 368 ? -17.038 4.838 25.801 1.00 27.64 368 PRO A O 1
ATOM 2952 N N . TYR A 1 369 ? -15.628 3.329 26.657 1.00 29.22 369 TYR A N 1
ATOM 2953 C CA . TYR A 1 369 ? -14.849 4.273 27.438 1.00 29.22 369 TYR A CA 1
ATOM 2954 C C . TYR A 1 369 ? -13.394 4.201 26.973 1.00 29.22 369 TYR A C 1
ATOM 2956 O O . TYR A 1 369 ? -12.887 3.130 26.636 1.00 29.22 369 TYR A O 1
ATOM 2964 N N . ILE A 1 370 ? -12.707 5.340 26.995 1.00 27.59 370 ILE A N 1
ATOM 2965 C CA . ILE A 1 370 ? -11.246 5.388 26.984 1.00 27.59 370 ILE A CA 1
ATOM 2966 C C . ILE A 1 370 ? -10.804 4.869 28.361 1.00 27.59 370 ILE A C 1
ATOM 2968 O O . ILE A 1 370 ? -11.038 5.533 29.368 1.00 27.59 370 ILE A O 1
ATOM 2972 N N . VAL A 1 371 ? -10.213 3.668 28.440 1.00 29.36 371 VAL A N 1
ATOM 2973 C CA . VAL A 1 371 ? -9.410 3.309 29.623 1.00 29.36 371 VAL A CA 1
ATOM 2974 C C . VAL A 1 371 ? -8.033 3.859 29.411 1.00 29.36 371 VAL A C 1
ATOM 2976 O O . VAL A 1 371 ? -7.290 3.407 28.545 1.00 29.36 371 VAL A O 1
ATOM 2979 N N . LEU A 1 372 ? -7.695 4.797 30.269 1.00 27.72 372 LEU A N 1
ATOM 2980 C CA . LEU A 1 372 ? -6.331 5.193 30.500 1.00 27.72 372 LEU A CA 1
ATOM 2981 C C . LEU A 1 372 ? -5.728 4.055 31.346 1.00 27.72 372 LEU A C 1
ATOM 2983 O O . LEU A 1 372 ? -6.226 3.758 32.434 1.00 27.72 372 LEU A O 1
ATOM 2987 N N . GLY A 1 373 ? -4.792 3.297 30.764 1.00 25.78 373 GLY A N 1
ATOM 2988 C CA . GLY A 1 373 ? -4.402 1.957 31.226 1.00 25.78 373 GLY A CA 1
ATOM 2989 C C . GLY A 1 373 ? -3.994 1.849 32.710 1.00 25.78 373 GLY A C 1
ATOM 2990 O O . GLY A 1 373 ? -3.494 2.811 33.299 1.00 25.78 373 GLY A O 1
ATOM 2991 N N . PRO A 1 374 ? -4.110 0.658 33.337 1.00 28.27 374 PRO A N 1
ATOM 2992 C CA . PRO A 1 374 ? -3.623 0.400 34.688 1.00 28.27 374 PRO A CA 1
ATOM 2993 C C . PRO A 1 374 ? -2.104 0.152 34.674 1.00 28.27 374 PRO A C 1
ATOM 2995 O O . PRO A 1 374 ? -1.621 -0.897 35.086 1.00 28.27 374 PRO A O 1
ATOM 2998 N N . GLY A 1 375 ? -1.331 1.142 34.231 1.00 28.84 375 GLY A N 1
ATOM 2999 C CA . GLY A 1 375 ? 0.132 1.173 34.332 1.00 28.84 375 GLY A CA 1
ATOM 3000 C C . GLY A 1 375 ? 0.614 1.758 35.663 1.00 28.84 375 GLY A C 1
ATOM 3001 O O . GLY A 1 375 ? 1.604 2.481 35.711 1.00 28.84 375 GLY A O 1
ATOM 3002 N N . GLY A 1 376 ? -0.119 1.527 36.752 1.00 28.73 376 GLY A N 1
ATOM 3003 C CA . GLY A 1 376 ? 0.176 2.110 38.056 1.00 28.73 376 GLY A CA 1
ATOM 3004 C C . GLY A 1 376 ? 1.228 1.314 38.822 1.00 28.73 376 GLY A C 1
ATOM 3005 O O . GLY A 1 376 ? 0.883 0.542 39.715 1.00 28.73 376 GLY A O 1
ATOM 3006 N N . GLN A 1 377 ? 2.518 1.559 38.578 1.00 29.48 377 GLN A N 1
ATOM 3007 C CA . GLN A 1 377 ? 3.437 1.520 39.716 1.00 29.48 377 GLN A CA 1
ATOM 3008 C C . GLN A 1 377 ? 3.113 2.737 40.584 1.00 29.48 377 GLN A C 1
ATOM 3010 O O . GLN A 1 377 ? 3.347 3.874 40.180 1.00 29.48 377 GLN A O 1
ATOM 3015 N N . ARG A 1 378 ? 2.585 2.513 41.794 1.00 29.22 378 ARG A N 1
ATOM 3016 C CA . ARG A 1 378 ? 2.624 3.527 42.856 1.00 29.22 378 ARG A CA 1
ATOM 3017 C C . ARG A 1 378 ? 4.095 3.794 43.182 1.00 29.22 378 ARG A C 1
ATOM 3019 O O . ARG A 1 378 ? 4.662 3.142 44.052 1.00 29.22 378 ARG A O 1
ATOM 3026 N N . ASN A 1 379 ? 4.711 4.733 42.474 1.00 32.59 379 ASN A N 1
ATOM 3027 C CA . ASN A 1 379 ? 5.971 5.330 42.890 1.00 32.59 379 ASN A CA 1
ATOM 3028 C C . ASN A 1 379 ? 5.644 6.596 43.676 1.00 32.59 379 ASN A C 1
ATOM 3030 O O . ASN A 1 379 ? 5.184 7.588 43.124 1.00 32.59 379 ASN A O 1
ATOM 3034 N N . SER A 1 380 ? 5.877 6.553 44.984 1.00 32.31 380 SER A N 1
ATOM 3035 C CA . SER A 1 380 ? 5.563 7.618 45.943 1.00 32.31 380 SER A CA 1
ATOM 3036 C C . SER A 1 380 ? 6.439 8.876 45.823 1.00 32.31 380 SER A C 1
ATOM 3038 O O . SER A 1 380 ? 6.366 9.733 46.697 1.00 32.31 380 SER A O 1
ATOM 3040 N N . ASN A 1 381 ? 7.284 8.996 44.792 1.00 31.58 381 ASN A N 1
ATOM 3041 C CA . ASN A 1 381 ? 8.414 9.933 44.780 1.00 31.58 381 ASN A CA 1
ATOM 3042 C C . ASN A 1 381 ? 8.541 10.754 43.478 1.00 31.58 381 ASN A C 1
ATOM 3044 O O . ASN A 1 381 ? 9.632 10.820 42.918 1.00 31.58 381 ASN A O 1
ATOM 3048 N N . TYR A 1 382 ? 7.476 11.402 42.996 1.00 32.25 382 TYR A N 1
ATOM 3049 C CA . TYR A 1 382 ? 7.616 12.422 41.943 1.00 32.25 382 TYR A CA 1
ATOM 3050 C C . TYR A 1 382 ? 7.062 13.781 42.375 1.00 32.25 382 TYR A C 1
ATOM 3052 O O . TYR A 1 382 ? 5.957 13.890 42.900 1.00 32.25 382 TYR A O 1
ATOM 3060 N N . SER A 1 383 ? 7.886 14.808 42.165 1.00 33.59 383 SER A N 1
ATOM 3061 C CA . SER A 1 383 ? 7.564 16.227 42.302 1.00 33.59 383 SER A CA 1
ATOM 3062 C C . SER A 1 383 ? 6.545 16.668 41.246 1.00 33.59 383 SER A C 1
ATOM 3064 O O . SER A 1 383 ? 6.515 16.115 40.151 1.00 33.59 383 SER A O 1
ATOM 3066 N N . ASN A 1 384 ? 5.763 17.702 41.564 1.00 34.16 384 ASN A N 1
ATOM 3067 C CA . ASN A 1 384 ? 4.613 18.247 40.817 1.00 34.16 384 ASN A CA 1
ATOM 3068 C C . ASN A 1 384 ? 4.828 18.651 39.334 1.00 34.16 384 ASN A C 1
ATOM 3070 O O . ASN A 1 384 ? 3.882 19.114 38.699 1.00 34.16 384 ASN A O 1
ATOM 3074 N N . ASP A 1 385 ? 6.007 18.439 38.753 1.00 30.98 385 ASP A N 1
ATOM 3075 C CA . ASP A 1 385 ? 6.408 18.966 37.443 1.00 30.98 385 ASP A CA 1
ATOM 3076 C C . ASP A 1 385 ? 6.649 17.872 36.381 1.00 30.98 385 ASP A C 1
ATOM 3078 O O . ASP A 1 385 ? 7.518 18.034 35.537 1.00 30.98 385 ASP A O 1
ATOM 3082 N N . ASP A 1 386 ? 5.944 16.731 36.399 1.00 35.25 386 ASP A N 1
ATOM 3083 C CA . ASP A 1 386 ? 6.202 15.660 35.404 1.00 35.25 386 ASP A CA 1
ATOM 3084 C C . ASP A 1 386 ? 4.957 14.859 34.939 1.00 35.25 386 ASP A C 1
ATOM 3086 O O . ASP A 1 386 ? 5.069 13.815 34.293 1.00 35.25 386 ASP A O 1
ATOM 3090 N N . TRP A 1 387 ? 3.743 15.346 35.217 1.00 34.81 387 TRP A N 1
ATOM 3091 C CA . TRP A 1 387 ? 2.472 14.631 34.983 1.00 34.81 387 TRP A CA 1
ATOM 3092 C C . TRP A 1 387 ? 1.959 14.644 33.522 1.00 34.81 387 TRP A C 1
ATOM 3094 O O . TRP A 1 387 ? 0.973 13.985 33.207 1.00 34.81 387 TRP A O 1
ATOM 3104 N N . TRP A 1 388 ? 2.629 15.336 32.592 1.00 38.28 388 TRP A N 1
ATOM 3105 C CA . TRP A 1 388 ? 2.244 15.418 31.167 1.00 38.28 388 TRP A CA 1
ATOM 3106 C C . TRP A 1 388 ? 2.773 14.273 30.285 1.00 38.28 388 TRP A C 1
ATOM 3108 O O . TRP A 1 388 ? 2.604 14.308 29.068 1.00 38.28 388 TRP A O 1
ATOM 3118 N N . LYS A 1 389 ? 3.403 13.241 30.859 1.00 37.88 389 LYS A N 1
ATOM 3119 C CA . LYS A 1 389 ? 3.931 12.078 30.116 1.00 37.88 389 LYS A CA 1
ATOM 3120 C C . LYS A 1 389 ? 2.868 11.026 29.734 1.00 37.88 389 LYS A C 1
ATOM 3122 O O . LYS A 1 389 ? 3.222 9.889 29.451 1.00 37.88 389 LYS A O 1
ATOM 3127 N N . GLY A 1 390 ? 1.585 11.397 29.674 1.00 36.59 390 GLY A N 1
ATOM 3128 C CA . GLY A 1 390 ? 0.524 10.542 29.118 1.00 36.59 390 GLY A CA 1
ATOM 3129 C C . GLY A 1 390 ? -0.005 9.446 30.049 1.00 36.59 390 GLY A C 1
ATOM 3130 O O . GLY A 1 390 ? -0.567 8.467 29.572 1.00 36.59 390 GLY A O 1
ATOM 3131 N N . HIS A 1 391 ? 0.146 9.597 31.366 1.00 38.97 391 HIS A N 1
ATOM 3132 C CA . HIS A 1 391 ? -0.456 8.694 32.350 1.00 38.97 391 HIS A CA 1
ATOM 3133 C C . HIS A 1 391 ? -1.655 9.377 32.998 1.00 38.97 391 HIS A C 1
ATOM 3135 O O . HIS A 1 391 ? -1.522 10.081 33.996 1.00 38.97 391 HIS A O 1
ATOM 3141 N N . TYR A 1 392 ? -2.823 9.210 32.397 1.00 44.88 392 TYR A N 1
ATOM 3142 C CA . TYR A 1 392 ? -4.064 9.713 32.962 1.00 44.88 392 TYR A CA 1
ATOM 3143 C C . TYR A 1 392 ? -4.656 8.633 33.878 1.00 44.88 392 TYR A C 1
ATOM 3145 O O . TYR A 1 392 ? -4.655 7.457 33.521 1.00 44.88 392 TYR A O 1
ATOM 3153 N N . SER A 1 393 ? -5.155 8.993 35.059 1.00 49.31 393 SER A N 1
ATOM 3154 C CA . SER A 1 393 ? -5.993 8.076 35.833 1.00 49.31 393 SER A CA 1
ATOM 3155 C C . SER A 1 393 ? -7.458 8.322 35.470 1.00 49.31 393 SER A C 1
ATOM 3157 O O . SER A 1 393 ? -7.877 9.469 35.291 1.00 49.31 393 SER A O 1
ATOM 3159 N N . ASN A 1 394 ? -8.252 7.252 35.378 1.00 50.84 394 ASN A N 1
ATOM 3160 C CA . ASN A 1 394 ? -9.697 7.346 35.162 1.00 50.84 394 ASN A CA 1
ATOM 3161 C C . ASN A 1 394 ? -10.430 8.073 36.299 1.00 50.84 394 ASN A C 1
ATOM 3163 O O . ASN A 1 394 ? -11.626 8.273 36.164 1.00 50.84 394 ASN A O 1
ATOM 3167 N N . ASP A 1 395 ? -9.772 8.452 37.394 1.00 58.53 395 ASP A N 1
ATOM 3168 C CA . ASP A 1 395 ? -10.396 9.177 38.503 1.00 58.53 395 ASP A CA 1
ATOM 3169 C C . ASP A 1 395 ? -10.246 10.705 38.352 1.00 58.53 395 ASP A C 1
ATOM 3171 O O . ASP A 1 395 ? -10.984 11.462 38.982 1.00 58.53 395 ASP A O 1
ATOM 3175 N N . ASP A 1 396 ? -9.357 11.165 37.461 1.00 67.31 396 ASP A N 1
ATOM 3176 C CA . ASP A 1 396 ? -8.964 12.577 37.363 1.00 67.31 396 ASP A CA 1
ATOM 3177 C C . ASP A 1 396 ? -9.605 13.344 36.188 1.00 67.31 396 ASP A C 1
ATOM 3179 O O . ASP A 1 396 ? -9.547 14.574 36.165 1.00 67.31 396 ASP A O 1
ATOM 3183 N N . TRP A 1 397 ? -10.223 12.663 35.212 1.00 70.94 397 TRP A N 1
ATOM 3184 C CA . TRP A 1 397 ? -10.687 13.295 33.962 1.00 70.94 397 TRP A CA 1
ATOM 3185 C C . TRP A 1 397 ? -12.102 12.896 33.540 1.00 70.94 397 TRP A C 1
ATOM 3187 O O . TRP A 1 397 ? -12.449 11.716 33.563 1.00 70.94 397 TRP A O 1
ATOM 3197 N N . ASN A 1 398 ? -12.903 13.877 33.119 1.00 75.06 398 ASN A N 1
ATOM 3198 C CA . ASN A 1 398 ? -14.148 13.684 32.367 1.00 75.06 398 ASN A CA 1
ATOM 3199 C C . ASN A 1 398 ? -13.871 13.772 30.855 1.00 75.06 398 ASN A C 1
ATOM 3201 O O . ASN A 1 398 ? -12.872 14.369 30.454 1.00 75.06 398 ASN A O 1
ATOM 3205 N N . ALA A 1 399 ? -14.739 13.194 30.018 1.00 73.94 399 ALA A N 1
ATOM 3206 C CA . ALA A 1 399 ? -14.588 13.182 28.559 1.00 73.94 399 ALA A CA 1
ATOM 3207 C C . ALA A 1 399 ? -15.891 13.574 27.840 1.00 73.94 399 ALA A C 1
ATOM 3209 O O . ALA A 1 399 ? -16.975 13.212 28.297 1.00 73.94 399 ALA A O 1
ATOM 3210 N N . VAL A 1 400 ? -15.775 14.295 26.722 1.00 71.88 400 VAL A N 1
ATOM 3211 C CA . VAL A 1 400 ? -16.891 14.736 25.863 1.00 71.88 400 VAL A CA 1
ATOM 3212 C C . VAL A 1 400 ? -16.527 14.468 24.391 1.00 71.88 400 VAL A C 1
ATOM 3214 O O . VAL A 1 400 ? -15.449 14.902 23.982 1.00 71.88 400 VAL A O 1
ATOM 3217 N N . PRO A 1 401 ? -17.374 13.803 23.573 1.00 60.69 401 PRO A N 1
ATOM 3218 C CA . PRO A 1 401 ? -18.714 13.308 23.896 1.00 60.69 401 PRO A CA 1
ATOM 3219 C C . PRO A 1 401 ? -18.682 12.068 24.806 1.00 60.69 401 PRO A C 1
ATOM 3221 O O . PRO A 1 401 ? -17.792 11.227 24.705 1.00 60.69 401 PRO A O 1
ATOM 3224 N N . GLY A 1 402 ? -19.674 11.946 25.687 1.00 57.88 402 GLY A N 1
ATOM 3225 C CA . GLY A 1 402 ? -19.825 10.836 26.632 1.00 57.88 402 GLY A CA 1
ATOM 3226 C C . GLY A 1 402 ? -20.923 11.143 27.650 1.00 57.88 402 GLY A C 1
ATOM 3227 O O . GLY A 1 402 ? -21.194 12.311 27.916 1.00 57.88 402 GLY A O 1
ATOM 3228 N N . LEU A 1 403 ? -21.589 10.124 28.211 1.00 47.03 403 LEU A N 1
ATOM 3229 C CA . LEU A 1 403 ? -22.561 10.364 29.284 1.00 47.03 403 LEU A CA 1
ATOM 3230 C C . LEU A 1 403 ? -21.840 11.069 30.446 1.00 47.03 403 LEU A C 1
ATOM 3232 O O . LEU A 1 403 ? -20.849 10.525 30.941 1.00 47.03 403 LEU A O 1
ATOM 3236 N N . PRO A 1 404 ? -22.300 12.247 30.903 1.00 48.56 404 PRO A N 1
ATOM 3237 C CA . PRO A 1 404 ? -21.688 12.913 32.032 1.00 48.56 404 PRO A CA 1
ATOM 3238 C C . PRO A 1 404 ? -21.842 11.992 33.234 1.00 48.56 404 PRO A C 1
ATOM 3240 O O . PRO A 1 404 ? -22.953 11.717 33.685 1.00 48.56 404 PRO A O 1
ATOM 3243 N N . THR A 1 405 ? -20.722 11.490 33.750 1.00 50.97 405 THR A N 1
ATOM 3244 C CA . THR A 1 405 ? -20.720 10.894 35.080 1.00 50.97 405 THR A CA 1
ATOM 3245 C C . THR A 1 405 ? -21.113 11.993 36.060 1.00 50.97 405 THR A C 1
ATOM 3247 O O . THR A 1 405 ? -20.563 13.092 35.982 1.00 50.97 405 THR A O 1
ATOM 3250 N N . ASP A 1 406 ? -22.033 11.709 36.983 1.00 51.34 406 ASP A N 1
ATOM 3251 C CA . ASP A 1 406 ? -22.583 12.680 37.947 1.00 51.34 406 ASP A CA 1
ATOM 3252 C C . ASP A 1 406 ? -21.521 13.383 38.828 1.00 51.34 406 ASP A C 1
ATOM 3254 O O . ASP A 1 406 ? -21.829 14.312 39.573 1.00 51.34 406 ASP A O 1
ATOM 3258 N N . THR A 1 407 ? -20.255 12.964 38.758 1.00 69.06 407 THR A N 1
ATOM 3259 C CA . THR A 1 407 ? -19.130 13.529 39.503 1.00 69.06 407 THR A CA 1
ATOM 3260 C C . THR A 1 407 ? -18.237 14.409 38.627 1.00 69.06 407 THR A C 1
ATOM 3262 O O . THR A 1 407 ? -17.637 13.946 37.655 1.00 69.06 407 THR A O 1
ATOM 3265 N N . CYS A 1 408 ? -18.088 15.673 39.020 1.00 78.38 408 CYS A N 1
ATOM 3266 C CA . CYS A 1 408 ? -17.091 16.582 38.463 1.00 78.38 408 CYS A CA 1
ATOM 3267 C C . CYS A 1 408 ? -15.666 16.106 38.772 1.00 78.38 408 CYS A C 1
ATOM 3269 O O . CYS A 1 408 ? -15.383 15.687 39.897 1.00 78.38 408 CYS A O 1
ATOM 3271 N N . ARG A 1 409 ? -14.775 16.183 37.778 1.00 78.19 409 ARG A N 1
ATOM 3272 C CA . ARG A 1 409 ? -13.390 15.706 37.867 1.00 78.19 409 ARG A CA 1
ATOM 3273 C C . ARG A 1 409 ? -12.362 16.819 37.631 1.00 78.19 409 ARG A C 1
ATOM 3275 O O . ARG A 1 409 ? -12.714 17.849 37.057 1.00 78.19 409 ARG A O 1
ATOM 3282 N N . PRO A 1 410 ? -11.101 16.618 38.062 1.00 75.25 410 PRO A N 1
ATOM 3283 C CA . PRO A 1 410 ? -10.003 17.563 37.880 1.00 75.25 410 PRO A CA 1
ATOM 3284 C C . PRO A 1 410 ? -9.768 18.115 36.476 1.00 75.25 410 PRO A C 1
ATOM 3286 O O . PRO A 1 410 ? -9.411 19.285 36.344 1.00 75.25 410 PRO A O 1
ATOM 3289 N N . GLY A 1 411 ? -9.965 17.320 35.436 1.00 79.50 411 GLY A N 1
ATOM 3290 C CA . GLY A 1 411 ? -9.788 17.769 34.064 1.00 79.50 411 GLY A CA 1
ATOM 3291 C C . GLY A 1 411 ? -10.927 17.352 33.148 1.00 79.50 411 GLY A C 1
ATOM 3292 O O . GLY A 1 411 ? -11.711 16.454 33.461 1.00 79.50 411 GLY A O 1
ATOM 3293 N N . LEU A 1 412 ? -11.001 18.010 31.994 1.00 83.06 412 LEU A N 1
ATOM 3294 C CA . LEU A 1 412 ? -11.931 17.683 30.920 1.00 83.06 412 LEU A CA 1
ATOM 3295 C C . LEU A 1 412 ? -11.164 17.409 29.627 1.00 83.06 412 LEU A C 1
ATOM 3297 O O . LEU A 1 412 ? -10.361 18.238 29.205 1.00 83.06 412 LEU A O 1
ATOM 3301 N N . VAL A 1 413 ? -11.430 16.276 28.986 1.00 82.19 413 VAL A N 1
ATOM 3302 C CA . VAL A 1 413 ? -10.988 15.983 27.620 1.00 82.19 413 VAL A CA 1
ATOM 3303 C C . VAL A 1 413 ? -12.162 16.205 26.673 1.00 82.19 413 VAL A C 1
ATOM 3305 O O . VAL A 1 413 ? -13.242 15.655 26.870 1.00 82.19 413 VAL A O 1
ATOM 3308 N N . VAL A 1 414 ? -11.959 17.023 25.649 1.00 81.44 414 VAL A N 1
ATOM 3309 C CA . VAL A 1 414 ? -12.936 17.304 24.599 1.00 81.44 414 VAL A CA 1
ATOM 3310 C C . VAL A 1 414 ? -12.394 16.712 23.309 1.00 81.44 414 VAL A C 1
ATOM 3312 O O . VAL A 1 414 ? -11.404 17.201 22.767 1.00 81.44 414 VAL A O 1
ATOM 3315 N N . THR A 1 415 ? -13.041 15.663 22.821 1.00 78.44 415 THR A N 1
ATOM 3316 C CA . THR A 1 415 ? -12.683 14.956 21.593 1.00 78.44 415 THR A CA 1
ATOM 3317 C C . THR A 1 415 ? -13.754 15.238 20.543 1.00 78.44 415 THR A C 1
ATOM 3319 O O . THR A 1 415 ? -14.718 14.483 20.419 1.00 78.44 415 THR A O 1
ATOM 3322 N N . PRO A 1 416 ? -13.636 16.334 19.778 1.00 66.56 416 PRO A N 1
ATOM 3323 C CA . PRO A 1 416 ? -14.545 16.616 18.675 1.00 66.56 416 PRO A CA 1
ATOM 3324 C C . PRO A 1 416 ? -14.485 15.499 17.622 1.00 66.56 416 PRO A C 1
ATOM 3326 O O . PRO A 1 416 ? -13.569 15.431 16.799 1.00 66.56 416 PRO A O 1
ATOM 3329 N N . TYR A 1 417 ? -15.458 14.592 17.690 1.00 63.72 417 TYR A N 1
ATOM 3330 C CA . TYR A 1 417 ? -15.579 13.425 16.822 1.00 63.72 417 TYR A CA 1
ATOM 3331 C C . TYR A 1 417 ? -16.344 13.774 15.538 1.00 63.72 417 TYR A C 1
ATOM 3333 O O . TYR A 1 417 ? -17.237 14.620 15.553 1.00 63.72 417 TYR A O 1
ATOM 3341 N N . LEU A 1 418 ? -16.011 13.107 14.427 1.00 55.94 418 LEU A N 1
ATOM 3342 C CA . LEU A 1 418 ? -16.619 13.363 13.111 1.00 55.94 418 LEU A CA 1
ATOM 3343 C C . LEU A 1 418 ? -17.755 12.396 12.730 1.00 55.94 418 LEU A C 1
ATOM 3345 O O . LEU A 1 418 ? -18.491 12.681 11.790 1.00 55.94 418 LEU A O 1
ATOM 334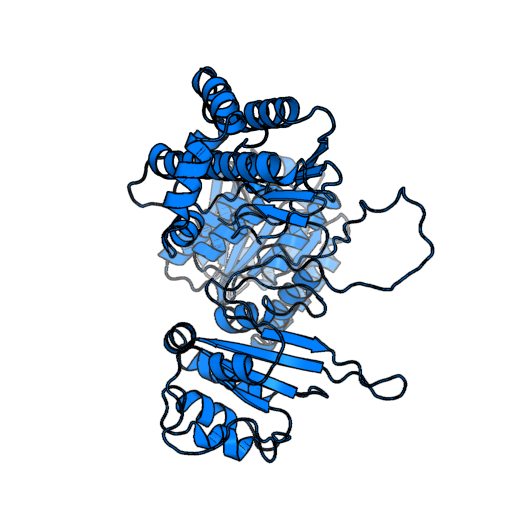9 N N . ASP A 1 419 ? -17.954 11.289 13.457 1.00 61.97 419 ASP A N 1
ATOM 3350 C CA . ASP A 1 419 ? -19.101 10.384 13.249 1.00 61.97 419 ASP A CA 1
ATOM 3351 C C . ASP A 1 419 ? -20.350 10.859 14.008 1.00 61.97 419 ASP A C 1
ATOM 3353 O O . ASP A 1 419 ? -20.721 10.371 15.082 1.00 61.97 419 ASP A O 1
ATOM 3357 N N . CYS A 1 420 ? -21.027 11.832 13.412 1.00 63.16 420 CYS A N 1
ATOM 3358 C CA . CYS A 1 420 ? -22.230 12.451 13.959 1.00 63.16 420 CYS A CA 1
ATOM 3359 C C . CYS A 1 420 ? -23.395 11.473 14.061 1.00 63.16 420 CYS A C 1
ATOM 3361 O O . CYS A 1 420 ? -24.246 11.620 14.931 1.00 63.16 420 CYS A O 1
ATOM 3363 N N . CYS A 1 421 ? -23.449 10.458 13.195 1.00 60.06 421 CYS A N 1
ATOM 3364 C CA . CYS A 1 421 ? -24.515 9.463 13.229 1.00 60.06 421 CYS A CA 1
ATOM 3365 C C . CYS A 1 421 ? -24.451 8.647 14.522 1.00 60.06 421 CYS A C 1
ATOM 3367 O O . CYS A 1 421 ? -25.486 8.365 15.130 1.00 60.06 421 CYS A O 1
ATOM 3369 N N . ARG A 1 422 ? -23.242 8.291 14.963 1.00 60.50 422 ARG A N 1
ATOM 3370 C CA . ARG A 1 422 ? -23.022 7.551 16.206 1.00 60.50 422 ARG A CA 1
ATOM 3371 C C . ARG A 1 422 ? -23.253 8.419 17.438 1.00 60.50 422 ARG A C 1
ATOM 3373 O O . ARG A 1 422 ? -23.937 7.978 18.362 1.00 60.50 422 ARG A O 1
ATOM 3380 N N . VAL A 1 423 ? -22.755 9.653 17.419 1.00 58.50 423 VAL A N 1
ATOM 3381 C CA . VAL A 1 423 ? -22.974 10.640 18.487 1.00 58.50 423 VAL A CA 1
ATOM 3382 C C . VAL A 1 423 ? -24.474 10.911 18.664 1.00 58.50 423 VAL A C 1
ATOM 3384 O O . VAL A 1 423 ? -25.013 10.746 19.757 1.00 58.50 423 VAL A O 1
ATOM 3387 N N . ASN A 1 424 ? -25.188 11.178 17.569 1.00 60.31 424 ASN A N 1
ATOM 3388 C CA . ASN A 1 424 ? -26.617 11.479 17.601 1.00 60.31 424 ASN A CA 1
ATOM 3389 C C . ASN A 1 424 ? -27.456 10.270 18.052 1.00 60.31 424 ASN A C 1
ATOM 3391 O O . ASN A 1 424 ? -28.334 10.397 18.904 1.00 60.31 424 ASN A O 1
ATOM 3395 N N . LYS A 1 425 ? -27.137 9.057 17.568 1.00 62.03 425 LYS A N 1
ATOM 3396 C CA . LYS A 1 425 ? -27.757 7.817 18.072 1.00 62.03 425 LYS A CA 1
ATOM 3397 C C . LYS A 1 425 ? -27.532 7.627 19.572 1.00 62.03 425 LYS A C 1
ATOM 3399 O O . LYS A 1 425 ? -28.429 7.129 20.242 1.00 62.03 425 LYS A O 1
ATOM 3404 N N . THR A 1 426 ? -26.368 8.015 20.091 1.00 56.28 426 THR A N 1
ATOM 3405 C CA . THR A 1 426 ? -26.033 7.877 21.515 1.00 56.28 426 THR A CA 1
ATOM 3406 C C . THR A 1 426 ? -26.824 8.870 22.364 1.00 56.28 426 THR A C 1
ATOM 3408 O O . THR A 1 426 ? -27.423 8.470 23.357 1.00 56.28 426 THR A O 1
ATOM 3411 N N . TYR A 1 427 ? -26.929 10.132 21.939 1.00 60.00 427 TYR A N 1
ATOM 3412 C CA . TYR A 1 427 ? -27.713 11.136 22.665 1.00 60.00 427 TYR A CA 1
ATOM 3413 C C . TYR A 1 427 ? -29.229 10.896 22.616 1.00 60.00 427 TYR A C 1
ATOM 3415 O O . TYR A 1 427 ? -29.934 11.212 23.577 1.00 60.00 427 TYR A O 1
ATOM 3423 N N . HIS A 1 428 ? -29.746 10.326 21.524 1.00 59.03 428 HIS A N 1
ATOM 3424 C CA . HIS A 1 428 ? -31.179 10.056 21.383 1.00 59.03 428 HIS A CA 1
ATOM 3425 C C . HIS A 1 428 ? -31.656 8.795 22.114 1.00 59.03 428 HIS A C 1
ATOM 3427 O O . HIS A 1 428 ? -32.838 8.713 22.444 1.00 59.03 428 HIS A O 1
ATOM 3433 N N . LYS A 1 429 ? -30.782 7.812 22.380 1.00 51.50 429 LYS A N 1
ATOM 3434 C CA . LYS A 1 429 ? -31.212 6.491 22.877 1.00 51.50 429 LYS A CA 1
ATOM 3435 C C . LYS A 1 429 ? -31.825 6.518 24.287 1.00 51.50 429 LYS A C 1
ATOM 3437 O O . LYS A 1 429 ? -32.602 5.622 24.594 1.00 51.50 429 LYS A O 1
ATOM 3442 N N . ASP A 1 430 ? -31.573 7.568 25.077 1.00 56.19 430 ASP A N 1
ATOM 3443 C CA . ASP A 1 430 ? -31.992 7.659 26.488 1.00 56.19 430 ASP A CA 1
ATOM 3444 C C . ASP A 1 430 ? -32.699 8.986 26.868 1.00 56.19 430 ASP A C 1
ATOM 3446 O O . ASP A 1 430 ? -32.776 9.345 28.046 1.00 56.19 430 ASP A O 1
ATOM 3450 N N . GLY A 1 431 ? -33.194 9.764 25.893 1.00 62.19 431 GLY A N 1
ATOM 3451 C CA . GLY A 1 431 ? -33.798 11.089 26.152 1.00 62.19 431 GLY A CA 1
ATOM 3452 C C . GLY A 1 431 ? -32.808 12.115 26.731 1.00 62.19 431 GLY A C 1
ATOM 3453 O O . GLY A 1 431 ? -33.182 13.077 27.409 1.00 62.19 431 GLY A O 1
ATOM 3454 N N . TYR A 1 432 ? -31.513 11.856 26.539 1.00 67.25 432 TYR A N 1
ATOM 3455 C CA . TYR A 1 432 ? -30.424 12.701 27.009 1.00 67.25 432 TYR A CA 1
ATOM 3456 C C . TYR A 1 432 ? -30.347 13.993 26.195 1.00 67.25 432 TYR A C 1
ATOM 3458 O O . TYR A 1 432 ? -30.114 15.060 26.759 1.00 67.25 432 TYR A O 1
ATOM 3466 N N . TYR A 1 433 ? -30.601 13.903 24.887 1.00 68.44 433 TYR A N 1
ATOM 3467 C CA . TYR A 1 433 ? -30.563 15.041 23.977 1.00 68.44 433 TYR A CA 1
ATOM 3468 C C . TYR A 1 433 ? -31.504 16.175 24.406 1.00 68.44 433 TYR A C 1
ATOM 3470 O O . TYR A 1 433 ? -31.109 17.337 24.408 1.00 68.44 433 TYR A O 1
ATOM 3478 N N . GLU A 1 434 ? -32.725 15.860 24.836 1.00 76.56 434 GLU A N 1
ATOM 3479 C CA . GLU A 1 434 ? -33.704 16.846 25.297 1.00 76.56 434 GLU A CA 1
ATOM 3480 C C . GLU A 1 434 ? -33.209 17.583 26.548 1.00 76.56 434 GLU A C 1
ATOM 3482 O O . GLU A 1 434 ? -33.235 18.814 26.597 1.00 76.56 434 GLU A O 1
ATOM 3487 N N . LYS A 1 435 ? -32.662 16.846 27.523 1.00 75.94 435 LYS A N 1
ATOM 3488 C CA . LYS A 1 435 ? -32.086 17.421 28.751 1.00 75.94 435 LYS A CA 1
ATOM 3489 C C . LYS A 1 435 ? -30.837 18.248 28.467 1.00 75.94 435 LYS A C 1
ATOM 3491 O O . LYS A 1 435 ? -30.650 19.308 29.064 1.00 75.94 435 LYS A O 1
ATOM 3496 N N . LEU A 1 436 ? -29.973 17.773 27.573 1.00 73.69 436 LEU A N 1
ATOM 3497 C CA . LEU A 1 436 ? -28.791 18.509 27.140 1.00 73.69 436 LEU A CA 1
ATOM 3498 C C . LEU A 1 436 ? -29.209 19.811 26.448 1.00 73.69 436 LEU A C 1
ATOM 3500 O O . LEU A 1 436 ? -28.681 20.868 26.773 1.00 73.69 436 LEU A O 1
ATOM 3504 N N . ARG A 1 437 ? -30.209 19.767 25.565 1.00 79.62 437 ARG A N 1
ATOM 3505 C CA . ARG A 1 437 ? -30.719 20.943 24.854 1.00 79.62 437 ARG A CA 1
ATOM 3506 C C . ARG A 1 437 ? -31.314 21.984 25.801 1.00 79.62 437 ARG A C 1
ATOM 3508 O O . ARG A 1 437 ? -31.063 23.174 25.621 1.00 79.62 437 ARG A O 1
ATOM 3515 N N . GLU A 1 438 ? -32.063 21.560 26.817 1.00 82.12 438 GLU A N 1
ATOM 3516 C CA . GLU A 1 438 ? -32.542 22.451 27.882 1.00 82.12 438 GLU A CA 1
ATOM 3517 C C . GLU A 1 438 ? -31.376 23.117 28.624 1.00 82.12 438 GLU A C 1
ATOM 3519 O O . GLU A 1 438 ? -31.370 24.339 28.786 1.00 82.12 438 GLU A O 1
ATOM 3524 N N . ARG A 1 439 ? -30.350 22.338 28.999 1.00 81.50 439 ARG A N 1
ATOM 3525 C CA . ARG A 1 439 ? -29.147 22.853 29.673 1.00 81.50 439 ARG A CA 1
ATOM 3526 C C . ARG A 1 439 ? -28.382 23.847 28.805 1.00 81.50 439 ARG A C 1
ATOM 3528 O O . ARG A 1 439 ? -28.077 24.938 29.278 1.00 81.50 439 ARG A O 1
ATOM 3535 N N . ILE A 1 440 ? -28.143 23.515 27.539 1.00 80.81 440 ILE A N 1
ATOM 3536 C CA . ILE A 1 440 ? -27.465 24.390 26.576 1.00 80.81 440 ILE A CA 1
ATOM 3537 C C . ILE A 1 440 ? -28.229 25.710 26.422 1.00 80.81 440 ILE A C 1
ATOM 3539 O O . ILE A 1 440 ? -27.631 26.780 26.480 1.00 80.81 440 ILE A O 1
ATOM 3543 N N . ASN A 1 441 ? -29.559 25.667 26.290 1.00 82.88 441 ASN A N 1
ATOM 3544 C CA . ASN A 1 441 ? -30.371 26.881 26.161 1.00 82.88 441 ASN A CA 1
ATOM 3545 C C . ASN A 1 441 ? -30.367 27.747 27.437 1.00 82.88 441 ASN A C 1
ATOM 3547 O O . ASN A 1 441 ? -30.575 28.961 27.361 1.00 82.88 441 ASN A O 1
ATOM 3551 N N . SER A 1 442 ? -30.131 27.136 28.601 1.00 84.25 442 SER A N 1
ATOM 3552 C CA . SER A 1 442 ? -30.026 27.835 29.886 1.00 84.25 442 SER A CA 1
ATOM 3553 C C . SER A 1 442 ? -28.618 28.354 30.217 1.00 84.25 442 SER A C 1
ATOM 3555 O O . SER A 1 442 ? -28.501 29.257 31.041 1.00 84.25 442 SER A O 1
ATOM 3557 N N . SER A 1 443 ? -27.573 27.830 29.567 1.00 87.88 443 SER A N 1
ATOM 3558 C CA . SER A 1 443 ? -26.167 28.169 29.822 1.00 87.88 443 SER A CA 1
ATOM 3559 C C . SER A 1 443 ? -25.806 29.551 29.270 1.00 87.88 443 SER A C 1
ATOM 3561 O O . SER A 1 443 ? -26.028 29.847 28.089 1.00 87.88 443 SER A O 1
ATOM 3563 N N . ALA A 1 444 ? -25.222 30.405 30.117 1.00 87.06 444 ALA A N 1
ATOM 3564 C CA . ALA A 1 444 ? -24.730 31.714 29.686 1.00 87.06 444 ALA A CA 1
ATOM 3565 C C . ALA A 1 444 ? -23.514 31.558 28.760 1.00 87.06 444 ALA A C 1
ATOM 3567 O O . ALA A 1 444 ? -23.457 32.194 27.708 1.00 87.06 444 ALA A O 1
ATOM 3568 N N . ALA A 1 445 ? -22.611 30.629 29.089 1.00 88.38 445 ALA A N 1
ATOM 3569 C CA . ALA A 1 445 ? -21.435 30.329 28.279 1.00 88.38 445 ALA A CA 1
ATOM 3570 C C . ALA A 1 445 ? -21.798 29.824 26.874 1.00 88.38 445 ALA A C 1
ATOM 3572 O O . ALA A 1 445 ? -21.200 30.256 25.890 1.00 88.38 445 ALA A O 1
ATOM 3573 N N . CYS A 1 446 ? -22.818 28.965 26.753 1.00 89.25 446 CYS A N 1
ATOM 3574 C CA . CYS A 1 446 ? -23.298 28.510 25.444 1.00 89.25 446 CYS A CA 1
ATOM 3575 C C . CYS A 1 446 ? -23.909 29.650 24.620 1.00 89.25 446 CYS A C 1
ATOM 3577 O O . CYS A 1 446 ? -23.766 29.677 23.398 1.00 89.25 446 CYS A O 1
ATOM 3579 N N . ARG A 1 447 ? -24.578 30.610 25.269 1.00 89.19 447 ARG A N 1
ATOM 3580 C CA . ARG A 1 447 ? -25.137 31.787 24.591 1.00 89.19 447 ARG A CA 1
ATOM 3581 C C . ARG A 1 447 ? -24.041 32.707 24.060 1.00 89.19 447 ARG A C 1
ATOM 3583 O O . ARG A 1 447 ? -24.129 33.142 22.915 1.00 89.19 447 ARG A O 1
ATOM 3590 N N . ASP A 1 448 ? -23.012 32.965 24.860 1.00 85.88 448 ASP A N 1
ATOM 3591 C CA . ASP A 1 448 ? -21.856 33.771 24.454 1.00 85.88 448 ASP A CA 1
ATOM 3592 C C . ASP A 1 448 ? -21.090 33.107 23.306 1.00 85.88 448 ASP A C 1
ATOM 3594 O O . ASP A 1 448 ? -20.745 33.760 22.320 1.00 85.88 448 ASP A O 1
ATOM 3598 N N . PHE A 1 449 ? -20.900 31.790 23.396 1.00 91.25 449 PHE A N 1
ATOM 3599 C CA . PHE A 1 449 ? -20.329 30.973 22.333 1.00 91.25 449 PHE A CA 1
ATOM 3600 C C . PHE A 1 449 ? -21.125 31.089 21.023 1.00 91.25 449 PHE A C 1
ATOM 3602 O O . PHE A 1 449 ? -20.532 31.398 19.987 1.00 91.25 449 PHE A O 1
ATOM 3609 N N . ARG A 1 450 ? -22.458 30.924 21.068 1.00 88.12 450 ARG A N 1
ATOM 3610 C CA . ARG A 1 450 ? -23.346 31.076 19.899 1.00 88.12 450 ARG A CA 1
ATOM 3611 C C . ARG A 1 450 ? -23.271 32.458 19.280 1.00 88.12 450 ARG A C 1
ATOM 3613 O O . ARG A 1 450 ? -22.984 32.580 18.094 1.00 88.12 450 ARG A O 1
ATOM 3620 N N . ASN A 1 451 ? -23.420 33.496 20.098 1.00 86.62 451 ASN A N 1
ATOM 3621 C CA . ASN A 1 451 ? -23.324 34.878 19.639 1.00 86.62 451 ASN A CA 1
ATOM 3622 C C . ASN A 1 451 ? -21.963 35.173 18.992 1.00 86.62 451 ASN A C 1
ATOM 3624 O O . ASN A 1 451 ? -21.891 35.938 18.033 1.00 86.62 451 ASN A O 1
ATOM 3628 N N . CYS A 1 452 ? -20.878 34.586 19.501 1.00 85.94 452 CYS A N 1
ATOM 3629 C CA . CYS A 1 452 ? -19.553 34.748 18.913 1.00 85.94 452 CYS A CA 1
ATOM 3630 C C . CYS A 1 452 ? -19.466 34.117 17.520 1.00 85.94 452 CYS A C 1
ATOM 3632 O O . CYS A 1 452 ? -19.055 34.789 16.572 1.00 85.94 452 CYS A O 1
ATOM 3634 N N . PHE A 1 453 ? -19.865 32.849 17.367 1.00 81.50 453 PHE A N 1
ATOM 3635 C CA . PHE A 1 453 ? -19.666 32.162 16.091 1.00 81.50 453 PHE A CA 1
ATOM 3636 C C . PHE A 1 453 ? -20.713 32.557 15.040 1.00 81.50 453 PHE A C 1
ATOM 3638 O O . PHE A 1 453 ? -20.385 32.590 13.857 1.00 81.50 453 PHE A O 1
ATOM 3645 N N . GLU A 1 454 ? -21.948 32.888 15.427 1.00 80.44 454 GLU A N 1
ATOM 3646 C CA . GLU A 1 454 ? -22.993 33.343 14.493 1.00 80.44 454 GLU A CA 1
ATOM 3647 C C . GLU A 1 454 ? -22.648 34.701 13.865 1.00 80.44 454 GLU A C 1
ATOM 3649 O O . GLU A 1 454 ? -23.014 34.966 12.721 1.00 80.44 454 GLU A O 1
ATOM 3654 N N . ASN A 1 455 ? -21.883 35.537 14.575 1.00 75.38 455 ASN A N 1
ATOM 3655 C CA . ASN A 1 455 ? -21.361 36.801 14.054 1.00 75.38 455 ASN A CA 1
ATOM 3656 C C . ASN A 1 455 ? -20.060 36.639 13.246 1.00 75.38 455 ASN A C 1
ATOM 3658 O O . ASN A 1 455 ? -19.610 37.597 12.613 1.00 75.38 455 ASN A O 1
ATOM 3662 N N . SER A 1 456 ? -19.452 35.446 13.236 1.00 68.75 456 SER A N 1
ATOM 3663 C CA . SER A 1 456 ? -18.296 35.158 12.386 1.00 68.75 456 SER A CA 1
ATOM 3664 C C . SER A 1 456 ? -18.774 34.863 10.959 1.00 68.75 456 SER A C 1
ATOM 3666 O O . SER A 1 456 ? -19.345 33.816 10.669 1.00 68.75 456 SER A O 1
ATOM 3668 N N . THR A 1 457 ? -18.602 35.835 10.060 1.00 50.62 457 THR A N 1
ATOM 3669 C CA . THR A 1 457 ? -19.070 35.766 8.660 1.00 50.62 457 THR A CA 1
ATOM 3670 C C . THR A 1 457 ? -18.085 35.076 7.714 1.00 50.62 457 THR A C 1
ATOM 3672 O O . THR A 1 457 ? -18.395 34.889 6.542 1.00 50.62 457 THR A O 1
ATOM 3675 N N . GLU A 1 458 ? -16.927 34.644 8.211 1.00 54.50 458 GLU A N 1
ATOM 3676 C CA . GLU A 1 458 ? -15.846 34.079 7.405 1.00 54.50 458 GLU A CA 1
ATOM 3677 C C . GLU A 1 458 ? -15.404 32.730 7.967 1.00 54.50 458 GLU A C 1
ATOM 3679 O O . GLU A 1 458 ? -14.494 32.624 8.789 1.00 54.50 458 GLU A O 1
ATOM 3684 N N . TRP A 1 459 ? -16.029 31.665 7.480 1.00 58.69 459 TRP A N 1
ATOM 3685 C CA . TRP A 1 459 ? -15.307 30.409 7.343 1.00 58.69 459 TRP A CA 1
ATOM 3686 C C . TRP A 1 459 ? -15.641 29.798 5.995 1.00 58.69 459 TRP A C 1
ATOM 3688 O O . TRP A 1 459 ? -16.617 29.063 5.842 1.00 58.69 459 TRP A O 1
ATOM 3698 N N . ASP A 1 460 ? -14.831 30.155 5.003 1.00 55.44 460 ASP A N 1
ATOM 3699 C CA . ASP A 1 460 ? -14.824 29.451 3.733 1.00 55.44 460 ASP A CA 1
ATOM 3700 C C . ASP A 1 460 ? -14.263 28.047 3.955 1.00 55.44 460 ASP A C 1
ATOM 3702 O O . ASP A 1 460 ? -13.220 27.854 4.586 1.00 55.44 460 ASP A O 1
ATOM 3706 N N . ILE A 1 461 ? -14.972 27.057 3.414 1.00 54.91 461 ILE A N 1
ATOM 3707 C CA . ILE A 1 461 ? -14.523 25.667 3.356 1.00 54.91 461 ILE A CA 1
ATOM 3708 C C . ILE A 1 461 ? -13.081 25.654 2.819 1.00 54.91 461 ILE A C 1
ATOM 3710 O O . ILE A 1 461 ? -12.854 26.190 1.728 1.00 54.91 461 ILE A O 1
ATOM 3714 N N . PRO A 1 462 ? -12.105 25.036 3.515 1.00 50.00 462 PRO A N 1
ATOM 3715 C CA . PRO A 1 462 ? -10.733 24.993 3.032 1.00 50.00 462 PRO A CA 1
ATOM 3716 C C . PRO A 1 462 ? -10.681 24.470 1.590 1.00 50.00 462 PRO A C 1
ATOM 3718 O O . PRO A 1 462 ? -11.189 23.392 1.289 1.00 50.00 462 PRO A O 1
ATOM 3721 N N . THR A 1 463 ? -10.023 25.203 0.689 1.00 46.03 463 THR A N 1
ATOM 3722 C CA . THR A 1 463 ? -9.850 24.849 -0.733 1.00 46.03 463 THR A CA 1
ATOM 3723 C C . THR A 1 463 ? -9.447 23.383 -1.007 1.00 46.03 463 THR A C 1
ATOM 3725 O O . THR A 1 463 ? -9.986 22.817 -1.959 1.00 46.03 463 THR A O 1
ATOM 3728 N N . PRO A 1 464 ? -8.582 22.703 -0.211 1.00 46.69 464 PRO A N 1
ATOM 3729 C CA . PRO A 1 464 ? -8.268 21.281 -0.436 1.00 46.69 464 PRO A CA 1
ATOM 3730 C C . PRO A 1 464 ? -9.491 20.348 -0.384 1.00 46.69 464 PRO A C 1
ATOM 3732 O O . PRO A 1 464 ? -9.495 19.274 -0.982 1.00 46.69 464 PRO A O 1
ATOM 3735 N N . MET A 1 465 ? -10.558 20.766 0.283 1.00 42.41 465 MET A N 1
ATOM 3736 C CA . MET A 1 465 ? -11.748 19.968 0.526 1.00 42.41 465 MET A CA 1
ATOM 3737 C C . MET A 1 465 ? -12.740 19.968 -0.644 1.00 42.41 465 MET A C 1
ATOM 3739 O O . MET A 1 465 ? -13.449 18.985 -0.831 1.00 42.41 465 MET A O 1
ATOM 3743 N N . GLN A 1 466 ? -12.735 21.021 -1.472 1.00 46.59 466 GLN A N 1
ATOM 3744 C CA . GLN A 1 466 ? -13.481 21.071 -2.741 1.00 46.59 466 GLN A CA 1
ATOM 3745 C C . GLN A 1 466 ? -12.916 20.097 -3.792 1.00 46.59 466 GLN A C 1
ATOM 3747 O O . GLN A 1 466 ? -13.521 19.894 -4.840 1.00 46.59 466 GLN A O 1
ATOM 3752 N N . SER A 1 467 ? -11.740 19.520 -3.523 1.00 40.31 467 SER A N 1
ATOM 3753 C CA . SER A 1 467 ? -10.997 18.659 -4.448 1.00 40.31 467 SER A CA 1
ATOM 3754 C C . SER A 1 467 ? -10.874 17.197 -4.004 1.00 40.31 467 SER A C 1
ATOM 3756 O O . SER A 1 467 ? -10.244 16.404 -4.703 1.00 40.31 467 SER A O 1
ATOM 3758 N N . LEU A 1 468 ? -11.468 16.822 -2.864 1.00 42.19 468 LEU A N 1
ATOM 3759 C CA . LEU A 1 468 ? -11.524 15.428 -2.418 1.00 42.19 468 LEU A CA 1
ATOM 3760 C C . LEU A 1 468 ? -12.688 14.710 -3.125 1.00 42.19 468 LEU A C 1
ATOM 3762 O O . LEU A 1 468 ? -13.804 15.210 -3.080 1.00 42.19 468 LEU A O 1
ATOM 3766 N N . PRO A 1 469 ? -12.487 13.553 -3.771 1.00 40.00 469 PRO A N 1
ATOM 3767 C CA . PRO A 1 469 ? -13.591 12.821 -4.382 1.00 40.00 469 PRO A CA 1
ATOM 3768 C C . PRO A 1 469 ? -14.516 12.248 -3.295 1.00 40.0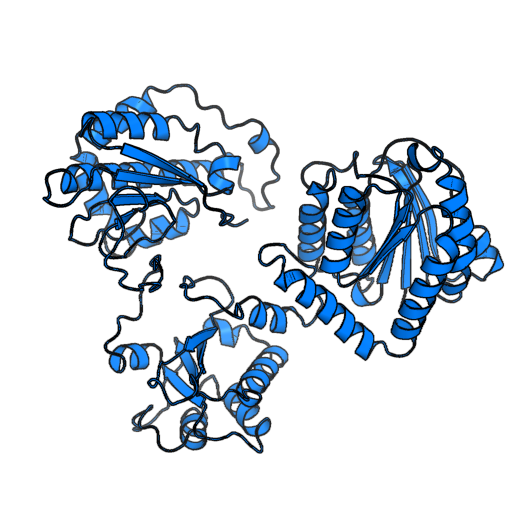0 469 PRO A C 1
ATOM 3770 O O . PRO A 1 469 ? -14.087 11.442 -2.471 1.00 40.00 469 PRO A O 1
ATOM 3773 N N . VAL A 1 470 ? -15.790 12.657 -3.286 1.00 43.44 470 VAL A N 1
ATOM 3774 C CA . VAL A 1 470 ? -16.835 12.000 -2.482 1.00 43.44 470 VAL A CA 1
ATOM 3775 C C . VAL A 1 470 ? -17.191 10.675 -3.172 1.00 43.44 470 VAL A C 1
ATOM 3777 O O . VAL A 1 470 ? -17.473 10.694 -4.374 1.00 43.44 470 VAL A O 1
ATOM 3780 N N . PRO A 1 471 ? -17.168 9.524 -2.472 1.00 38.25 471 PRO A N 1
ATOM 3781 C CA . PRO A 1 471 ? -17.554 8.246 -3.057 1.00 38.25 471 PRO A CA 1
ATOM 3782 C C . PRO A 1 471 ? -18.984 8.300 -3.603 1.00 38.25 471 PRO A C 1
ATOM 3784 O O . PRO A 1 471 ? -19.873 8.886 -2.989 1.00 38.25 471 PRO A O 1
ATOM 3787 N N . HIS A 1 472 ? -19.180 7.690 -4.770 1.00 40.44 472 HIS A N 1
ATOM 3788 C CA . HIS A 1 472 ? -20.445 7.603 -5.493 1.00 40.44 472 HIS A CA 1
ATOM 3789 C C . HIS A 1 472 ? -21.630 7.174 -4.612 1.00 40.44 472 HIS A C 1
ATOM 3791 O O . HIS A 1 472 ? -21.821 5.987 -4.383 1.00 40.44 472 HIS A O 1
ATOM 3797 N N . GLU A 1 473 ? -22.446 8.146 -4.207 1.00 40.22 473 GLU A N 1
ATOM 3798 C CA . GLU A 1 473 ? -23.896 8.051 -3.980 1.00 40.22 473 GLU A CA 1
ATOM 3799 C C . GLU A 1 473 ? -24.413 9.471 -3.701 1.00 40.22 473 GLU A C 1
ATOM 3801 O O . GLU A 1 473 ? -24.288 9.940 -2.579 1.00 40.22 473 GLU A O 1
ATOM 3806 N N . GLU A 1 474 ? -24.904 10.169 -4.740 1.00 38.12 474 GLU A N 1
ATOM 3807 C CA . GLU A 1 474 ? -25.763 11.386 -4.767 1.00 38.12 474 GLU A CA 1
ATOM 3808 C C . GLU A 1 474 ? -25.568 12.537 -3.744 1.00 38.12 474 GLU A C 1
ATOM 3810 O O . GLU A 1 474 ? -26.334 13.497 -3.760 1.00 38.12 474 GLU A O 1
ATOM 3815 N N . ARG A 1 475 ? -24.549 12.516 -2.887 1.00 42.41 475 ARG A N 1
ATOM 3816 C CA . ARG A 1 475 ? -24.317 13.504 -1.835 1.00 42.41 475 ARG A CA 1
ATOM 3817 C C . ARG A 1 475 ? -23.282 14.509 -2.300 1.00 42.41 475 ARG A C 1
ATOM 3819 O O . ARG A 1 475 ? -22.144 14.170 -2.619 1.00 42.41 475 ARG A O 1
ATOM 3826 N N . THR A 1 476 ? -23.678 15.771 -2.329 1.00 46.34 476 THR A N 1
ATOM 3827 C CA . THR A 1 476 ? -22.753 16.883 -2.521 1.00 46.34 476 THR A CA 1
ATOM 3828 C C . THR A 1 476 ? -21.828 17.002 -1.304 1.00 46.34 476 THR A C 1
ATOM 3830 O O . THR A 1 476 ? -22.158 16.549 -0.208 1.00 46.34 476 THR A O 1
ATOM 3833 N N . HIS A 1 477 ? -20.672 17.658 -1.449 1.00 48.88 477 HIS A N 1
ATOM 3834 C CA . HIS A 1 477 ? -19.837 18.014 -0.293 1.00 48.88 477 HIS A CA 1
ATOM 3835 C C . HIS A 1 477 ? -20.631 18.766 0.789 1.00 48.88 477 HIS A C 1
ATOM 3837 O O . HIS A 1 477 ? -20.354 18.602 1.967 1.00 48.88 477 HIS A O 1
ATOM 3843 N N . SER A 1 478 ? -21.660 19.531 0.423 1.00 48.50 478 SER A N 1
ATOM 3844 C CA . SER A 1 478 ? -22.557 20.169 1.392 1.00 48.50 478 SER A CA 1
ATOM 3845 C C . SER A 1 478 ? -23.278 19.153 2.295 1.00 48.50 478 SER A C 1
ATOM 3847 O O . SER A 1 478 ? -23.455 19.411 3.485 1.00 48.50 478 SER A O 1
ATOM 3849 N N . ASP A 1 479 ? -23.645 17.983 1.765 1.00 47.72 479 ASP A N 1
ATOM 3850 C CA . ASP A 1 479 ? -24.500 16.998 2.446 1.00 47.72 479 ASP A CA 1
ATOM 3851 C C . ASP A 1 479 ? -23.752 16.151 3.485 1.00 47.72 479 ASP A C 1
ATOM 3853 O O . ASP A 1 479 ? -24.352 15.658 4.438 1.00 47.72 479 ASP A O 1
ATOM 3857 N N . VAL A 1 480 ? -22.434 15.989 3.333 1.00 51.66 480 VAL A N 1
ATOM 3858 C CA . VAL A 1 480 ? -21.578 15.321 4.333 1.00 51.66 480 VAL A CA 1
ATOM 3859 C C . VAL A 1 480 ? -21.125 16.311 5.409 1.00 51.66 480 VAL A C 1
ATOM 3861 O O . VAL A 1 480 ? -20.953 15.940 6.566 1.00 51.66 480 VAL A O 1
ATOM 3864 N N . TRP A 1 481 ? -20.975 17.587 5.048 1.00 57.56 481 TRP A N 1
ATOM 3865 C CA . TRP A 1 481 ? -20.338 18.587 5.902 1.00 57.56 481 TRP A CA 1
ATOM 3866 C C . TRP A 1 481 ? -21.272 19.326 6.843 1.00 57.56 481 TRP A C 1
ATOM 3868 O O . TRP A 1 481 ? -20.873 19.610 7.973 1.00 57.56 481 TRP A O 1
ATOM 3878 N N . ALA A 1 482 ? -22.505 19.616 6.423 1.00 60.62 482 ALA A N 1
ATOM 3879 C CA . ALA A 1 482 ? -23.475 20.259 7.306 1.00 60.62 482 ALA A CA 1
ATOM 3880 C C . ALA A 1 482 ? -23.734 19.437 8.593 1.00 60.62 482 ALA A C 1
ATOM 3882 O O . ALA A 1 482 ? -23.612 20.006 9.679 1.00 60.62 482 ALA A O 1
ATOM 3883 N N . PRO A 1 483 ? -23.937 18.101 8.533 1.00 60.72 483 PRO A N 1
ATOM 3884 C CA . PRO A 1 483 ? -24.084 17.282 9.741 1.00 60.72 483 PRO A CA 1
ATOM 3885 C C . PRO A 1 483 ? -22.832 17.263 10.636 1.00 60.72 483 PRO A C 1
ATOM 3887 O O . PRO A 1 483 ? -22.949 17.266 11.862 1.00 60.72 483 PRO A O 1
ATOM 3890 N N . SER A 1 484 ? -21.633 17.274 10.037 1.00 63.09 484 SER A N 1
ATOM 3891 C CA . SER A 1 484 ? -20.351 17.305 10.760 1.00 63.09 484 SER A CA 1
ATOM 3892 C C . SER A 1 484 ? -20.086 18.619 11.481 1.00 63.09 484 SER A C 1
ATOM 3894 O O . SER A 1 484 ? -19.571 18.608 12.601 1.00 63.09 484 SER A O 1
ATOM 3896 N N . ARG A 1 485 ? -20.493 19.742 10.884 1.00 68.75 485 ARG A N 1
ATOM 3897 C CA . ARG A 1 485 ? -20.440 21.061 11.520 1.00 68.75 485 ARG A CA 1
ATOM 3898 C C . ARG A 1 485 ? -21.342 21.118 12.751 1.00 68.75 485 ARG A C 1
ATOM 3900 O O . ARG A 1 485 ? -20.888 21.545 13.810 1.00 68.75 485 ARG A O 1
ATOM 3907 N N . ASP A 1 486 ? -22.583 20.656 12.631 1.00 73.88 486 ASP A N 1
ATOM 3908 C CA . ASP A 1 486 ? -23.553 20.715 13.729 1.00 73.88 486 ASP A CA 1
ATOM 3909 C C . ASP A 1 486 ? -23.121 19.847 14.916 1.00 73.88 486 ASP A C 1
ATOM 3911 O O . ASP A 1 486 ? -23.210 20.271 16.066 1.00 73.88 486 ASP A O 1
ATOM 3915 N N . CYS A 1 487 ? -22.572 18.661 14.650 1.00 76.69 487 CYS A N 1
ATOM 3916 C CA . CYS A 1 487 ? -22.043 17.788 15.696 1.00 76.69 487 CYS A CA 1
ATOM 3917 C C . CYS A 1 487 ? -20.809 18.373 16.391 1.00 76.69 487 CYS A C 1
ATOM 3919 O O . CYS A 1 487 ? -20.686 18.270 17.610 1.00 76.69 487 CYS A O 1
ATOM 3921 N N . PHE A 1 488 ? -19.898 18.997 15.636 1.00 81.69 488 PHE A N 1
ATOM 3922 C CA . PHE A 1 488 ? -18.730 19.666 16.207 1.00 81.69 488 PHE A CA 1
ATOM 3923 C C . PHE A 1 488 ? -19.148 20.771 17.182 1.00 81.69 488 PHE A C 1
ATOM 3925 O O . PHE A 1 488 ? -18.658 20.824 18.308 1.00 81.69 488 PHE A O 1
ATOM 3932 N N . ILE A 1 489 ? -20.105 21.607 16.771 1.00 85.06 489 ILE A N 1
ATOM 3933 C CA . ILE A 1 489 ? -20.662 22.680 17.601 1.00 85.06 489 ILE A CA 1
ATOM 3934 C C . ILE A 1 489 ? -21.330 22.098 18.854 1.00 85.06 489 ILE A C 1
ATOM 3936 O O . ILE A 1 489 ? -21.045 22.556 19.956 1.00 85.06 489 ILE A O 1
ATOM 3940 N N . GLN A 1 490 ? -22.147 21.051 18.715 1.00 82.06 490 GLN A N 1
ATOM 3941 C CA . GLN A 1 490 ? -22.833 20.414 19.847 1.00 82.06 490 GLN A CA 1
ATOM 3942 C C . GLN A 1 490 ? -21.869 19.838 20.894 1.00 82.06 490 GLN A C 1
ATOM 3944 O O . GLN A 1 490 ? -22.111 19.989 22.090 1.00 82.06 490 GLN A O 1
ATOM 3949 N N . ILE A 1 491 ? -20.762 19.220 20.469 1.00 84.38 491 ILE A N 1
ATOM 3950 C CA . ILE A 1 491 ? -19.732 18.696 21.383 1.00 84.38 491 ILE A CA 1
ATOM 3951 C C . ILE A 1 491 ? -19.091 19.834 22.192 1.00 84.38 491 ILE A C 1
ATOM 3953 O O . ILE A 1 491 ? -18.870 19.695 23.396 1.00 84.38 491 ILE A O 1
ATOM 3957 N N . LEU A 1 492 ? -18.813 20.975 21.552 1.00 89.38 492 LEU A N 1
ATOM 3958 C CA . LEU A 1 492 ? -18.269 22.151 22.236 1.00 89.38 492 LEU A CA 1
ATOM 3959 C C . LEU A 1 492 ? -19.283 22.759 23.217 1.00 89.38 492 LEU A C 1
ATOM 3961 O O . LEU A 1 492 ? -18.908 23.131 24.327 1.00 89.38 492 LEU A O 1
ATOM 3965 N N . GLU A 1 493 ? -20.565 22.817 22.850 1.00 88.19 493 GLU A N 1
ATOM 3966 C CA . GLU A 1 493 ? -21.638 23.274 23.743 1.00 88.19 493 GLU A CA 1
ATOM 3967 C C . GLU A 1 493 ? -21.778 22.371 24.974 1.00 88.19 493 GLU A C 1
ATOM 3969 O O . GLU A 1 493 ? -21.870 22.862 26.099 1.00 88.19 493 GLU A O 1
ATOM 3974 N N . GLU A 1 494 ? -21.728 21.049 24.796 1.00 84.94 494 GLU A N 1
ATOM 3975 C CA . GLU A 1 494 ? -21.750 20.109 25.917 1.00 84.94 494 GLU A CA 1
ATOM 3976 C C . GLU A 1 494 ? -20.540 20.294 26.841 1.00 84.94 494 GLU A C 1
ATOM 3978 O O . GLU A 1 494 ? -20.691 20.313 28.067 1.00 84.94 494 GLU A O 1
ATOM 3983 N N . ALA A 1 495 ? -19.351 20.497 26.270 1.00 88.06 495 ALA A N 1
ATOM 3984 C CA . ALA A 1 495 ? -18.157 20.793 27.047 1.00 88.06 495 ALA A CA 1
ATOM 3985 C C . ALA A 1 495 ? -18.312 22.092 27.858 1.00 88.06 495 ALA A C 1
ATOM 3987 O O . ALA A 1 495 ? -17.952 22.108 29.034 1.00 88.06 495 ALA A O 1
ATOM 3988 N N . LEU A 1 496 ? -18.904 23.153 27.292 1.00 90.00 496 LEU A N 1
ATOM 3989 C CA . LEU A 1 496 ? -19.176 24.401 28.021 1.00 90.00 496 LEU A CA 1
ATOM 3990 C C . LEU A 1 496 ? -20.147 24.191 29.182 1.00 90.00 496 LEU A C 1
ATOM 3992 O O . LEU A 1 496 ? -19.864 24.636 30.293 1.00 90.00 496 LEU A O 1
ATOM 3996 N N . VAL A 1 497 ? -21.249 23.468 28.955 1.00 87.50 497 VAL A N 1
ATOM 3997 C CA . VAL A 1 497 ? -22.201 23.114 30.021 1.00 87.50 497 VAL A CA 1
ATOM 3998 C C . VAL A 1 497 ? -21.498 22.331 31.129 1.00 87.50 497 VAL A C 1
ATOM 4000 O O . VAL A 1 497 ? -21.757 22.555 32.313 1.00 87.50 497 VAL A O 1
ATOM 4003 N N . HIS A 1 498 ? -20.608 21.406 30.773 1.00 84.75 498 HIS A N 1
ATOM 4004 C CA . HIS A 1 498 ? -19.855 20.639 31.757 1.00 84.75 498 HIS A CA 1
ATOM 4005 C C . HIS A 1 498 ? -18.915 21.532 32.576 1.00 84.75 498 HIS A C 1
ATOM 4007 O O . HIS A 1 498 ? -18.915 21.455 33.804 1.00 84.75 498 HIS A O 1
ATOM 4013 N N . ILE A 1 499 ? -18.152 22.403 31.912 1.00 87.25 499 ILE A N 1
ATOM 4014 C CA . ILE A 1 499 ? -17.229 23.340 32.562 1.00 87.25 499 ILE A CA 1
ATOM 4015 C C . ILE A 1 499 ? -17.998 24.270 33.507 1.00 87.25 499 ILE A C 1
ATOM 4017 O O . ILE A 1 499 ? -17.620 24.384 34.667 1.00 87.25 499 ILE A O 1
ATOM 4021 N N . GLU A 1 500 ? -19.102 24.872 33.062 1.00 87.38 500 GLU A N 1
ATOM 4022 C CA . GLU A 1 500 ? -19.918 25.789 33.871 1.00 87.38 500 GLU A CA 1
ATOM 4023 C C . GLU A 1 500 ? -20.457 25.111 35.144 1.00 87.38 500 GLU A C 1
ATOM 4025 O O . GLU A 1 500 ? -20.391 25.680 36.234 1.00 87.38 500 GLU A O 1
ATOM 4030 N N . ASN A 1 501 ? -20.910 23.857 35.036 1.00 85.38 501 ASN A N 1
ATOM 4031 C CA . ASN A 1 501 ? -21.424 23.098 36.179 1.00 85.38 501 ASN A CA 1
ATOM 4032 C C . ASN A 1 501 ? -20.324 22.613 37.134 1.00 85.38 501 ASN A C 1
ATOM 4034 O O . ASN A 1 501 ? -20.551 22.511 38.341 1.00 85.38 501 ASN A O 1
ATOM 4038 N N . CYS A 1 502 ? -19.141 22.292 36.609 1.00 84.00 502 CYS A N 1
ATOM 4039 C CA . CYS A 1 502 ? -18.072 21.671 37.384 1.00 84.00 502 CYS A CA 1
ATOM 4040 C C . CYS A 1 502 ? -16.997 22.636 37.876 1.00 84.00 502 CYS A C 1
ATOM 4042 O O . CYS A 1 502 ? -16.255 22.281 38.794 1.00 84.00 502 CYS A O 1
ATOM 4044 N N . TRP A 1 503 ? -16.946 23.861 37.358 1.00 80.25 503 TRP A N 1
ATOM 4045 C CA . TRP A 1 503 ? -15.920 24.841 37.704 1.00 80.25 503 TRP A CA 1
ATOM 4046 C C . TRP A 1 503 ? -15.853 25.153 39.206 1.00 80.25 503 TRP A C 1
ATOM 4048 O O . TRP A 1 503 ? -14.775 25.235 39.790 1.00 80.25 503 TRP A O 1
ATOM 4058 N N . HIS A 1 504 ? -17.006 25.269 39.867 1.00 76.88 504 HIS A N 1
ATOM 4059 C CA . HIS A 1 504 ? -17.071 25.557 41.304 1.00 76.88 504 HIS A CA 1
ATOM 4060 C C . HIS A 1 504 ? -16.954 24.313 42.195 1.00 76.88 504 HIS A C 1
ATOM 4062 O O . HIS A 1 504 ? -16.908 24.429 43.424 1.00 76.88 504 HIS A O 1
ATOM 4068 N N . SER A 1 505 ? -16.918 23.117 41.604 1.00 74.12 505 SER A N 1
ATOM 4069 C CA . SER A 1 505 ? -16.737 21.887 42.367 1.00 74.12 505 SER A CA 1
ATOM 4070 C C . SER A 1 505 ? -15.292 21.796 42.868 1.00 74.12 505 SER A C 1
ATOM 4072 O O . SER A 1 505 ? -14.337 22.066 42.140 1.00 74.12 505 SER A O 1
ATOM 4074 N N . LYS A 1 506 ? -15.117 21.438 44.146 1.00 56.44 506 LYS A N 1
ATOM 4075 C CA . LYS A 1 506 ? -13.796 21.229 44.755 1.00 56.44 506 LYS A CA 1
ATOM 4076 C C . LYS A 1 506 ? -13.121 20.039 44.075 1.00 56.44 506 LYS A C 1
ATOM 4078 O O . LYS A 1 506 ? -13.304 18.907 44.508 1.00 56.44 506 LYS A O 1
ATOM 4083 N N . GLY A 1 507 ? -12.375 20.285 43.009 1.00 58.91 507 GLY A N 1
ATOM 4084 C CA . GLY A 1 507 ? -11.703 19.214 42.291 1.00 58.91 507 GLY A CA 1
ATOM 4085 C C . GLY A 1 507 ? -11.163 19.617 40.935 1.00 58.91 507 GLY A C 1
ATOM 4086 O O . GLY A 1 507 ? -10.104 19.111 40.594 1.00 58.91 507 GLY A O 1
ATOM 4087 N N . MET A 1 508 ? -11.821 20.521 40.195 1.00 62.56 508 MET A N 1
ATOM 4088 C CA . MET A 1 508 ? -11.361 20.900 38.856 1.00 62.56 508 MET A CA 1
ATOM 4089 C C . MET A 1 508 ? -9.997 21.610 38.945 1.00 62.56 508 MET A C 1
ATOM 4091 O O . MET A 1 508 ? -9.896 22.708 39.471 1.00 62.56 508 MET A O 1
ATOM 4095 N N . ASN A 1 509 ? -8.933 20.989 38.432 1.00 61.56 509 ASN A N 1
ATOM 4096 C CA . ASN A 1 509 ? -7.572 21.537 38.353 1.00 61.56 509 ASN A CA 1
ATOM 4097 C C . ASN A 1 509 ? -7.417 22.531 37.188 1.00 61.56 509 ASN A C 1
ATOM 4099 O O . ASN A 1 509 ? -6.313 22.751 36.684 1.00 61.56 509 ASN A O 1
ATOM 4103 N N . ASN A 1 510 ? -8.525 23.138 36.765 1.00 69.94 510 ASN A N 1
ATOM 4104 C CA . ASN A 1 510 ? -8.599 24.173 35.747 1.00 69.94 510 ASN A CA 1
ATOM 4105 C C . ASN A 1 510 ? -7.988 23.771 34.403 1.00 69.94 510 ASN A C 1
ATOM 4107 O O . ASN A 1 510 ? -7.264 24.554 33.790 1.00 69.94 510 ASN A O 1
ATOM 4111 N N . GLN A 1 511 ? -8.227 22.543 33.945 1.00 79.75 511 GLN A N 1
ATOM 4112 C CA . GLN A 1 511 ? -7.643 22.062 32.696 1.00 79.75 511 GLN A CA 1
ATOM 4113 C C . GLN A 1 511 ? -8.677 21.471 31.756 1.00 79.75 511 GLN A C 1
ATOM 4115 O O . GLN A 1 511 ? -9.443 20.579 32.117 1.00 79.75 511 GLN A O 1
ATOM 4120 N N . VAL A 1 512 ? -8.622 21.953 30.519 1.00 83.94 512 VAL A N 1
ATOM 4121 C CA . VAL A 1 512 ? -9.381 21.438 29.387 1.00 83.94 512 VAL A CA 1
ATOM 4122 C C . VAL A 1 512 ? -8.376 21.019 28.323 1.00 83.94 512 VAL A C 1
ATOM 4124 O O . VAL A 1 512 ? -7.522 21.805 27.917 1.00 83.94 512 VAL A O 1
ATOM 4127 N N . VAL A 1 513 ? -8.445 19.772 27.878 1.00 83.38 513 VAL A N 1
ATOM 4128 C CA . VAL A 1 513 ? -7.634 19.252 26.778 1.00 83.38 513 VAL A CA 1
ATOM 4129 C C . VAL A 1 513 ? -8.545 19.054 25.580 1.00 83.38 513 VAL A C 1
ATOM 4131 O O . VAL A 1 513 ? -9.470 18.256 25.641 1.00 83.38 513 VAL A O 1
ATOM 4134 N N . ILE A 1 514 ? -8.277 19.762 24.490 1.00 83.06 514 ILE A N 1
ATOM 4135 C CA . ILE A 1 514 ? -8.952 19.568 23.211 1.00 83.06 514 ILE A CA 1
ATOM 4136 C C . ILE A 1 514 ? -8.115 18.586 22.397 1.00 83.06 514 ILE A C 1
ATOM 4138 O O . ILE A 1 514 ? -6.995 18.899 21.982 1.00 83.06 514 ILE A O 1
ATOM 4142 N N . GLU A 1 515 ? -8.645 17.385 22.193 1.00 80.62 515 GLU A N 1
ATOM 4143 C CA . GLU A 1 515 ? -8.000 16.336 21.417 1.00 80.62 515 GLU A CA 1
ATOM 4144 C C . GLU A 1 515 ? -8.534 16.329 19.983 1.00 80.62 515 GLU A C 1
ATOM 4146 O O . GLU A 1 515 ? -9.615 15.821 19.692 1.00 80.62 515 GLU A O 1
ATOM 4151 N N . LEU A 1 516 ? -7.753 16.891 19.062 1.00 75.56 516 LEU A N 1
ATOM 4152 C CA . LEU A 1 516 ? -8.078 16.880 17.642 1.00 75.56 516 LEU A CA 1
ATOM 4153 C C . LEU A 1 516 ? -7.514 15.618 16.985 1.00 75.56 516 LEU A C 1
ATOM 4155 O O . LEU A 1 516 ? -6.328 15.301 17.113 1.00 75.56 516 LEU A O 1
ATOM 4159 N N . THR A 1 517 ? -8.351 14.914 16.225 1.00 69.81 517 THR A N 1
ATOM 4160 C CA . THR A 1 517 ? -7.893 13.814 15.363 1.00 69.81 517 THR A CA 1
ATOM 4161 C C . THR A 1 517 ? -7.037 14.358 14.210 1.00 69.81 517 THR A C 1
ATOM 4163 O O . THR A 1 517 ? -7.165 15.526 13.828 1.00 69.81 517 THR A O 1
ATOM 4166 N N . GLN A 1 518 ? -6.178 13.523 13.604 1.00 65.00 518 GLN A N 1
ATOM 4167 C CA . GLN A 1 518 ? -5.453 13.923 12.381 1.00 65.00 518 GLN A CA 1
ATOM 4168 C C . GLN A 1 518 ? -6.415 14.367 11.279 1.00 65.00 518 GLN A C 1
ATOM 4170 O O . GLN A 1 518 ? -6.162 15.368 10.613 1.00 65.00 518 GLN A O 1
ATOM 4175 N N . LEU A 1 519 ? -7.551 13.678 11.146 1.00 62.16 519 LEU A N 1
ATOM 4176 C CA . LEU A 1 519 ? -8.612 14.071 10.231 1.00 62.16 519 LEU A CA 1
ATOM 4177 C C . LEU A 1 519 ? -9.130 15.472 10.573 1.00 62.16 519 LEU A C 1
ATOM 4179 O O . LEU A 1 519 ? -9.078 16.342 9.713 1.00 62.16 519 LEU A O 1
ATOM 4183 N N . GLY A 1 520 ? -9.504 15.727 11.833 1.00 68.88 520 GLY A N 1
ATOM 4184 C CA . GLY A 1 520 ? -9.922 17.044 12.333 1.00 68.88 520 GLY A CA 1
ATOM 4185 C C . GLY A 1 520 ? -8.916 18.163 12.033 1.00 68.88 520 GLY A C 1
ATOM 4186 O O . GLY A 1 520 ? -9.294 19.290 11.708 1.00 68.88 520 GLY A O 1
ATOM 4187 N N . LYS A 1 521 ? -7.617 17.852 12.069 1.00 71.00 521 LYS A N 1
ATOM 4188 C CA . LYS A 1 521 ? -6.564 18.776 11.639 1.00 71.00 521 LYS A CA 1
ATOM 4189 C C . LYS A 1 521 ? -6.576 19.001 10.125 1.00 71.00 521 LYS A C 1
ATOM 4191 O O . LYS A 1 521 ? -6.560 20.154 9.703 1.00 71.00 521 LYS A O 1
ATOM 4196 N N . ILE A 1 522 ? -6.619 17.934 9.326 1.00 65.75 522 ILE A N 1
ATOM 4197 C CA . ILE A 1 522 ? -6.657 17.983 7.852 1.00 65.75 522 ILE A CA 1
ATOM 4198 C C . ILE A 1 522 ? -7.856 18.801 7.365 1.00 65.75 522 ILE A C 1
ATOM 4200 O O . ILE A 1 522 ? -7.717 19.615 6.456 1.00 65.75 522 ILE A O 1
ATOM 4204 N N . ILE A 1 523 ? -9.008 18.631 8.013 1.00 64.56 523 ILE A N 1
ATOM 4205 C CA . ILE A 1 523 ? -10.233 19.359 7.690 1.00 64.56 523 ILE A CA 1
ATOM 4206 C C . ILE A 1 523 ? -10.310 20.773 8.280 1.00 64.56 523 ILE A C 1
ATOM 4208 O O . ILE A 1 523 ? -11.296 21.477 8.085 1.00 64.56 523 ILE A O 1
ATOM 4212 N N . GLY A 1 524 ? -9.273 21.216 8.990 1.00 72.75 524 GLY A N 1
ATOM 4213 C CA . GLY A 1 524 ? -9.194 22.590 9.471 1.00 72.75 524 GLY A CA 1
ATOM 4214 C C . GLY A 1 524 ? -10.052 22.904 10.698 1.00 72.75 524 GLY A C 1
ATOM 4215 O O . GLY A 1 524 ? -10.249 24.083 10.970 1.00 72.75 524 GLY A O 1
ATOM 4216 N N . LEU A 1 525 ? -10.511 21.913 11.482 1.00 77.06 525 LEU A N 1
ATOM 4217 C CA . LEU A 1 525 ? -11.281 22.176 12.717 1.00 77.06 525 LEU A CA 1
ATOM 4218 C C . LEU A 1 525 ? -10.504 23.023 13.729 1.00 77.06 525 LEU A C 1
ATOM 4220 O O . LEU A 1 525 ? -11.092 23.830 14.439 1.00 77.06 525 LEU A O 1
ATOM 4224 N N . HIS A 1 526 ? -9.177 22.881 13.754 1.00 80.31 526 HIS A N 1
ATOM 4225 C CA . HIS A 1 526 ? -8.286 23.716 14.565 1.00 80.31 526 HIS A CA 1
ATOM 4226 C C . HIS A 1 526 ? -8.350 25.215 14.216 1.00 80.31 526 HIS A C 1
ATOM 4228 O O . HIS A 1 526 ? -7.982 26.037 15.044 1.00 80.31 526 HIS A O 1
ATOM 4234 N N . ASN A 1 527 ? -8.822 25.564 13.016 1.00 79.88 527 ASN A N 1
ATOM 4235 C CA . ASN A 1 527 ? -9.013 26.943 12.560 1.00 79.88 527 ASN A CA 1
ATOM 4236 C C . ASN A 1 527 ? -10.502 27.310 12.445 1.00 79.88 527 ASN A C 1
ATOM 4238 O O . ASN A 1 527 ? -10.834 28.346 11.872 1.00 79.88 527 ASN A O 1
ATOM 4242 N N . HIS A 1 528 ? -11.412 26.452 12.911 1.00 83.31 528 HIS A N 1
ATOM 4243 C CA . HIS A 1 528 ? -12.842 26.716 12.821 1.00 83.31 528 HIS A CA 1
ATOM 4244 C C . HIS A 1 528 ? -13.233 27.812 13.834 1.00 83.31 528 HIS A C 1
ATOM 4246 O O . HIS A 1 528 ? -12.861 27.689 15.004 1.00 83.31 528 HIS A O 1
ATOM 4252 N N . PRO A 1 529 ? -14.024 28.843 13.464 1.00 85.62 529 PRO A N 1
ATOM 4253 C CA . PRO A 1 529 ? -14.356 29.959 14.356 1.00 85.62 529 PRO A CA 1
ATOM 4254 C C . PRO A 1 529 ? -15.008 29.526 15.666 1.00 85.62 529 PRO A C 1
ATOM 4256 O O . PRO A 1 529 ? -14.721 30.091 16.716 1.00 85.62 529 PRO A O 1
ATOM 4259 N N . ALA A 1 530 ? -15.831 28.472 15.625 1.00 87.38 530 ALA A N 1
ATOM 4260 C CA . ALA A 1 530 ? -16.413 27.899 16.837 1.00 87.38 530 ALA A CA 1
ATOM 4261 C C . ALA A 1 530 ? -15.338 27.502 17.863 1.00 87.38 530 ALA A C 1
ATOM 4263 O O . ALA A 1 530 ? -15.531 27.733 19.044 1.00 87.38 530 ALA A O 1
ATOM 4264 N N . LEU A 1 531 ? -14.179 26.985 17.454 1.00 89.06 531 LEU A N 1
ATOM 4265 C CA . LEU A 1 531 ? -13.130 26.629 18.409 1.00 89.06 531 LEU A CA 1
ATOM 4266 C C . LEU A 1 531 ? -12.573 27.866 19.133 1.00 89.06 531 LEU A C 1
ATOM 4268 O O . LEU A 1 531 ? -12.473 27.857 20.354 1.00 89.06 531 LEU A O 1
ATOM 4272 N N . ALA A 1 532 ? -12.313 28.958 18.410 1.00 87.25 532 ALA A N 1
ATOM 4273 C CA . ALA A 1 532 ? -11.878 30.223 19.011 1.00 87.25 532 ALA A CA 1
ATOM 4274 C C . ALA A 1 532 ? -12.964 30.835 19.919 1.00 87.25 532 ALA A C 1
ATOM 4276 O O . ALA A 1 532 ? -12.685 31.312 21.020 1.00 87.25 532 ALA A O 1
ATOM 4277 N N . CYS A 1 533 ? -14.228 30.774 19.494 1.00 91.44 533 CYS A N 1
ATOM 4278 C CA . CYS A 1 533 ? -15.362 31.198 20.313 1.00 91.44 533 CYS A CA 1
ATOM 4279 C C . CYS A 1 533 ? -15.528 30.338 21.571 1.00 91.44 533 CYS A C 1
ATOM 4281 O O . CYS A 1 533 ? -15.906 30.856 22.620 1.00 91.44 533 CYS A O 1
ATOM 4283 N N . PHE A 1 534 ? -15.229 29.040 21.485 1.00 93.38 534 PHE A N 1
ATOM 4284 C CA . PHE A 1 534 ? -15.214 28.134 22.628 1.00 93.38 534 PHE A CA 1
ATOM 4285 C C . PHE A 1 534 ? -14.118 28.535 23.614 1.00 93.38 534 PHE A C 1
ATOM 4287 O O . PHE A 1 534 ? -14.406 28.679 24.797 1.00 93.38 534 PHE A O 1
ATOM 4294 N N . GLU A 1 535 ? -12.895 28.797 23.145 1.00 90.88 535 GLU A N 1
ATOM 4295 C CA . GLU A 1 535 ? -11.806 29.270 24.009 1.00 90.88 535 GLU A CA 1
ATOM 4296 C C . GLU A 1 535 ? -12.170 30.562 24.747 1.00 90.88 535 GLU A C 1
ATOM 4298 O O . GLU A 1 535 ? -11.933 30.684 25.951 1.00 90.88 535 GLU A O 1
ATOM 4303 N N . MET A 1 536 ? -12.791 31.508 24.041 1.00 90.50 536 MET A N 1
ATOM 4304 C CA . MET A 1 536 ? -13.259 32.758 24.631 1.00 90.50 536 MET A CA 1
ATOM 4305 C C . MET A 1 536 ? -14.362 32.520 25.670 1.00 90.50 536 MET A C 1
ATOM 4307 O O . MET A 1 536 ? -14.301 33.079 26.763 1.00 90.50 536 MET A O 1
ATOM 4311 N N . ALA A 1 537 ? -15.344 31.664 25.368 1.00 92.31 537 ALA A N 1
ATOM 4312 C CA . ALA A 1 537 ? -16.413 31.317 26.302 1.00 92.31 537 ALA A CA 1
ATOM 4313 C C . ALA A 1 537 ? -15.868 30.623 27.562 1.00 92.31 537 ALA A C 1
ATOM 4315 O O . ALA A 1 537 ? -16.281 30.955 28.671 1.00 92.31 537 ALA A O 1
ATOM 4316 N N . VAL A 1 538 ? -14.885 29.730 27.421 1.00 90.38 538 VAL A N 1
ATOM 4317 C CA . VAL A 1 538 ? -14.176 29.121 28.557 1.00 90.38 538 VAL A CA 1
ATOM 4318 C C . VAL A 1 538 ? -13.444 30.182 29.385 1.00 90.38 538 VAL A C 1
ATOM 4320 O O . VAL A 1 538 ? -13.556 30.175 30.609 1.00 90.38 538 VAL A O 1
ATOM 4323 N N . GLY A 1 539 ? -12.756 31.129 28.740 1.00 87.81 539 GLY A N 1
ATOM 4324 C CA . GLY A 1 539 ? -12.099 32.247 29.423 1.00 87.81 539 GLY A CA 1
ATOM 4325 C C . GLY A 1 539 ? -13.071 33.159 30.183 1.00 87.81 539 GLY A C 1
ATOM 4326 O O . GLY A 1 539 ? -12.728 33.649 31.258 1.00 87.81 539 GLY A O 1
ATOM 4327 N N . ASN A 1 540 ? -14.294 33.337 29.670 1.00 90.75 540 ASN A N 1
ATOM 4328 C CA . ASN A 1 540 ? -15.361 34.079 30.349 1.00 90.75 540 ASN A CA 1
ATOM 4329 C C . ASN A 1 540 ? -15.922 33.326 31.563 1.00 90.75 540 ASN A C 1
ATOM 4331 O O . ASN A 1 540 ? -16.295 33.969 32.544 1.00 90.75 540 ASN A O 1
ATOM 4335 N N . ILE A 1 541 ? -15.970 31.987 31.519 1.00 88.31 541 ILE A N 1
ATOM 4336 C CA . ILE A 1 541 ? -16.302 31.177 32.701 1.00 88.31 541 ILE A CA 1
ATOM 4337 C C . ILE A 1 541 ? -15.218 31.373 33.766 1.00 88.31 541 ILE A C 1
ATOM 4339 O O . ILE A 1 541 ? -15.527 31.615 34.933 1.00 88.31 541 ILE A O 1
ATOM 4343 N N . SER A 1 542 ? -13.947 31.276 33.369 1.00 86.94 542 SER A N 1
ATOM 4344 C CA . SER A 1 542 ? -12.814 31.606 34.227 1.00 86.94 542 SER A CA 1
ATOM 4345 C C . SER A 1 542 ? -11.503 31.722 33.455 1.00 86.94 542 SER A C 1
ATOM 4347 O O . SER A 1 542 ? -11.109 30.818 32.717 1.00 86.94 542 SER A O 1
ATOM 4349 N N . SER A 1 543 ? -10.746 32.780 33.750 1.00 85.56 543 SER A N 1
ATOM 4350 C CA . SER A 1 543 ? -9.390 32.988 33.234 1.00 85.56 543 SER A CA 1
ATOM 4351 C C . SER A 1 543 ? -8.364 31.975 33.748 1.00 85.56 543 SER A C 1
ATOM 4353 O O . SER A 1 543 ? -7.267 31.882 33.199 1.00 85.56 543 SER A O 1
ATOM 4355 N N . ASP A 1 544 ? -8.687 31.235 34.810 1.00 83.62 544 ASP A N 1
ATOM 4356 C CA . ASP A 1 544 ? -7.776 30.248 35.390 1.00 83.62 544 ASP A CA 1
ATOM 4357 C C . ASP A 1 544 ? -7.805 28.910 34.635 1.00 83.62 544 ASP A C 1
ATOM 4359 O O . ASP A 1 544 ? -6.903 28.087 34.828 1.00 83.62 544 ASP A O 1
ATOM 4363 N N . ILE A 1 545 ? -8.807 28.687 33.770 1.00 85.06 545 ILE A N 1
ATOM 4364 C CA . ILE A 1 545 ? -8.912 27.485 32.935 1.00 85.06 545 ILE A CA 1
ATOM 4365 C C . ILE A 1 545 ? -7.843 27.518 31.845 1.00 85.06 545 ILE A C 1
ATOM 4367 O O . ILE A 1 545 ? -7.803 28.402 30.994 1.00 85.06 545 ILE A O 1
ATOM 4371 N N . ARG A 1 546 ? -6.988 26.497 31.830 1.00 85.06 546 ARG A N 1
ATOM 4372 C CA . ARG A 1 546 ? -5.969 26.289 30.805 1.00 85.06 546 ARG A CA 1
ATOM 4373 C C . ARG A 1 546 ? -6.483 25.319 29.756 1.00 85.06 546 ARG A C 1
ATOM 4375 O O . ARG A 1 546 ? -6.679 24.138 30.046 1.00 85.06 546 ARG A O 1
ATOM 4382 N N . ILE A 1 547 ? -6.617 25.813 28.533 1.00 86.12 547 ILE A N 1
ATOM 4383 C CA . ILE A 1 547 ? -6.903 24.992 27.359 1.00 86.12 547 ILE A CA 1
ATOM 4384 C C . ILE A 1 547 ? -5.583 24.490 26.775 1.00 86.12 547 ILE A C 1
ATOM 4386 O O . ILE A 1 547 ? -4.620 25.246 26.627 1.00 86.12 547 ILE A O 1
ATOM 4390 N N . ARG A 1 548 ? -5.516 23.197 26.465 1.00 84.31 548 ARG A N 1
ATOM 4391 C CA . ARG A 1 548 ? -4.376 22.574 25.788 1.00 84.31 548 ARG A CA 1
ATOM 4392 C C . ARG A 1 548 ? -4.844 21.803 24.574 1.00 84.31 548 ARG A C 1
ATOM 4394 O O . ARG A 1 548 ? -5.863 21.128 24.625 1.00 84.31 548 ARG A O 1
ATOM 4401 N N . TYR A 1 549 ? -4.037 21.833 23.526 1.00 80.31 549 TYR A N 1
ATOM 4402 C CA . TYR A 1 549 ? -4.274 21.054 22.322 1.00 80.31 549 TYR A CA 1
ATOM 4403 C C . TYR A 1 549 ? -3.447 19.779 22.339 1.00 80.31 549 TYR A C 1
ATOM 4405 O O . TYR A 1 549 ? -2.229 19.822 22.519 1.00 80.31 549 TYR A O 1
ATOM 4413 N N . SER A 1 550 ? -4.114 18.653 22.118 1.00 76.50 550 SER A N 1
ATOM 4414 C CA . SER A 1 550 ? -3.478 17.378 21.813 1.00 76.50 550 SER A CA 1
ATOM 4415 C C . SER A 1 550 ? -3.882 16.952 20.410 1.00 76.50 550 SER A C 1
ATOM 4417 O O . SER A 1 550 ? -5.029 17.130 20.002 1.00 76.50 550 SER A O 1
ATOM 4419 N N . TYR A 1 551 ? -2.935 16.392 19.663 1.00 71.75 551 TYR A N 1
ATOM 4420 C CA . TYR A 1 551 ? -3.218 15.791 18.367 1.00 71.75 551 TYR A CA 1
ATOM 4421 C C . TYR A 1 551 ? -3.122 14.285 18.513 1.00 71.75 551 TYR A C 1
ATOM 4423 O O . TYR A 1 551 ? -2.024 13.739 18.668 1.00 71.75 551 TYR A O 1
ATOM 4431 N N . SER A 1 552 ? -4.272 13.621 18.451 1.00 60.06 552 SER A N 1
ATOM 4432 C CA . SER A 1 552 ? -4.309 12.168 18.487 1.00 60.06 552 SER A CA 1
ATOM 4433 C C . SER A 1 552 ? -3.620 11.613 17.245 1.00 60.06 552 SER A C 1
ATOM 4435 O O . SER A 1 552 ? -3.839 12.091 16.128 1.00 60.06 552 SER A O 1
ATOM 4437 N N . LYS A 1 553 ? -2.772 10.595 17.424 1.00 47.41 553 LYS A N 1
ATOM 4438 C CA . LYS A 1 553 ? -2.212 9.818 16.302 1.00 47.41 553 LYS A CA 1
ATOM 4439 C C . LYS A 1 553 ? -3.230 8.838 15.717 1.00 47.41 553 LYS A C 1
ATOM 4441 O O . LYS A 1 553 ? -2.945 8.220 14.697 1.00 47.41 553 LYS A O 1
ATOM 4446 N N . VAL A 1 554 ? -4.389 8.693 16.358 1.00 44.22 554 VAL A N 1
ATOM 4447 C CA . VAL A 1 554 ? -5.499 7.898 15.845 1.00 44.22 554 VAL A CA 1
ATOM 4448 C C . VAL A 1 554 ? -6.055 8.621 14.620 1.00 44.22 554 VAL A C 1
ATOM 4450 O O . VAL A 1 554 ? -6.582 9.735 14.710 1.00 44.22 554 VAL A O 1
ATOM 4453 N N . ASN A 1 555 ? -5.884 8.008 13.452 1.00 35.44 555 ASN A N 1
ATOM 4454 C CA . ASN A 1 555 ? -6.566 8.454 12.248 1.00 35.44 555 ASN A CA 1
ATOM 4455 C C . ASN A 1 555 ? -8.066 8.240 12.472 1.00 35.44 555 ASN A C 1
ATOM 4457 O O . ASN A 1 555 ? -8.515 7.105 12.616 1.00 35.44 555 ASN A O 1
ATOM 4461 N N . GLY A 1 556 ? -8.829 9.335 12.528 1.00 34.34 55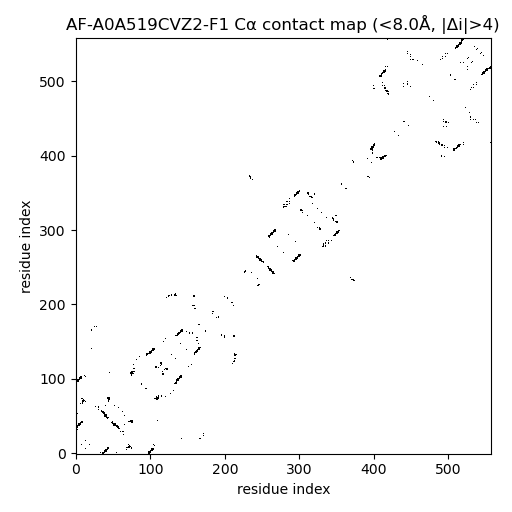6 GLY A N 1
ATOM 4462 C CA . GLY A 1 556 ? -10.267 9.266 12.289 1.00 34.34 556 GLY A CA 1
ATOM 4463 C C . GLY A 1 556 ? -10.465 8.631 10.916 1.00 34.34 556 GLY A C 1
ATOM 4464 O O . GLY A 1 556 ? -9.851 9.083 9.950 1.00 34.34 556 GLY A O 1
ATOM 4465 N N . LEU A 1 557 ? -11.213 7.533 10.887 1.00 30.16 557 LEU A N 1
ATOM 4466 C CA . LEU A 1 557 ? -11.436 6.675 9.726 1.00 30.16 557 LEU A CA 1
ATOM 4467 C C . LEU A 1 557 ? -11.849 7.461 8.468 1.00 30.16 557 LEU A C 1
ATOM 4469 O O . LEU A 1 557 ? -12.674 8.373 8.549 1.00 30.16 557 LEU A O 1
ATOM 4473 N N . TYR A 1 558 ? -11.307 7.027 7.328 1.00 26.34 558 TYR A N 1
ATOM 4474 C CA . TYR A 1 558 ? -12.039 6.899 6.066 1.00 26.34 558 TYR A CA 1
ATOM 4475 C C . TYR A 1 558 ? -12.228 5.411 5.789 1.00 26.34 558 TYR A C 1
ATOM 4477 O O . TYR A 1 558 ? -11.270 4.654 6.081 1.00 26.34 558 TYR A O 1
#

Secondary structure (DSSP, 8-state):
-EEEEEEE-SGGGGSTTHHHHHHHHHHHHGGGGTTSEEEEEEE-STT-EEEEEEEEE--HHHHHT-------S----HHHHHHHHHHHHHTT--GGGEEEEEEESS---SS-GGGSTTTHHHHHHHHHHHTT---EEEEEEES--HHHHHHHHHHHHHTT-EEEEE-TT-HHHHHHHHHHHHHHHHH-HHHHHHHHHHHHHHHHHH-TTS-----TTHHHHHHHHTT--SS--S---S-SSSPPEEEEEE---TTSPPEEEEEEEEEHHHHHT--HHHHHHHHHHHHT---SS-EEEEEESPPPPSS---TT--S-HHHHHHHTTTSTTHHHHHHHHHT-SS--TTSEEEEEHHHHHHH--S---SS----------------SS-TTSS---TTTEEEESS---SS--SEEEE---S-HHHHHHHHHTTTHHHHHHHHHHH-HHHHHHHHHHHT----PPPGGGGGSPPPSSS--HHHHHHHHHHHHHHHHHHHHHHHHHHTTSTT--SEEEEEE-HHHHHTTGGG-HHHHHHHHHHHHH-TTPEEEEEE-SS----